Protein AF-A0A975L7I3-F1 (afdb_monomer_lite)

Foldseek 3Di:
DCVVVVVVCVVQVLDDPVCVVLVVQLVVLVVQLVVLVVVCVVQPQWHQDPVRDTDGDVSVVSNVVSVVSNVVSVLSRCVDVVSVVPDDRPDDDDDDDDDDDPPPPPPQDAWDAQQDDDPPDGGRDTFWDFAVRQLVLLQCCQQPFFAFQDDPGGLHGRHDDPCCSVVPRSLQRRGWHADRVVRHIEGQAQEEEAEFFPPLCPLVSLLSVQVCLQPPRPDAQAEEEQDEQALVVSVSSLVRNLSRQCSGPVNVVAWDQDVVQSKIARPVRRYMYGYDGPVCLVVDPAQHLEYEYEALLSHQDCPVVCSNVVSVPPPPDRYRHYYYYHFAHADCPGPVVVVVVVLVVCVVPVVVPSNYHYHDQAQPQPDDLLPVVLQCSRRVCDPPSNDPVVLNVLVVVLQADQVSVQVCNGRRRSYHHHPDGDPDHPVVVVVVPDPDPDDDDPPDDDDDDDDPDPDDDDDDDDDDDDDDDDDDDDDDDDDDD

Sequence (481 aa):
MWNQLAPDMEKTGVLTPWDVDALAVFCDAVINHRRASEEVNKHGLLVQGAKGNLVRNPAVQVARDYADLMVRFGSRFGLSPSDRAGLKVERGATTMTDSSADADMVEFSDPQVCGWSHRGHSCEETGDHFCEPRADHAEDFFARVLVHTKGRYARKPFILTSWQRDEIVRPLFGEATWNPEIGEYVRRYRIAWIELGRKNGKSEILAGIMLYLLVADGEESAELYGAARDRDQAALVFDVAAQMVRLSPKLSKRVQVKDANKRLVYKRTNSYYQVIAADAQGALGSNPHGVAADEILAWRNRSMWDALRTGMGSEARTQPLMVAATTAGDNPNSFAANMHNEMERIQDDPSRAPHIFTFLRNTPQDADPWDEKHWKHANPALGDFLSLKSMREEALEARNDPTAEKAFRQFRLNQWVRAATRWMPMPLYVASAGSCGPHPTKGAPRCSGAQPTAAWTCPRSSTSLPGASCSNRRNPAHPSM

InterPro domains:
  IPR005021 Terminase large subunit-like [PTHR41287] (119-426)
  IPR006448 Putative phage terminase, small subunit, P27 family [PF05119] (1-91)
  IPR006448 Putative phage terminase, small subunit, P27 family [TIGR01558] (1-89)
  IPR027417 P-loop containing nucleoside triphosphate hydrolase [G3DSA:3.40.50.300] (128-348)
  IPR046461 Terminase large subunit-like, ATPase domain [PF03354] (185-341)
  IPR046462 Terminase large subunit-like, endonuclease domain [PF20441] (356-424)

Structure (mmCIF, N/CA/C/O backbone):
data_AF-A0A975L7I3-F1
#
_entry.id   AF-A0A975L7I3-F1
#
loop_
_atom_site.group_PDB
_atom_site.id
_atom_site.type_symbol
_atom_site.label_atom_id
_atom_site.label_alt_id
_atom_site.label_comp_id
_atom_site.label_asym_id
_atom_site.label_entity_id
_atom_site.label_seq_id
_atom_site.pdbx_PDB_ins_code
_atom_site.Cartn_x
_atom_site.Cartn_y
_atom_site.Cartn_z
_atom_site.occupancy
_atom_site.B_iso_or_equiv
_atom_site.auth_seq_id
_atom_site.auth_comp_id
_atom_site.auth_asym_id
_atom_site.auth_atom_id
_atom_site.pdbx_PDB_model_num
ATOM 1 N N . MET A 1 1 ? 35.868 25.029 24.176 1.00 69.81 1 MET A N 1
ATOM 2 C CA . MET A 1 1 ? 34.850 24.002 23.877 1.00 69.81 1 MET A CA 1
ATOM 3 C C . MET A 1 1 ? 35.351 22.609 24.230 1.00 69.81 1 MET A C 1
ATOM 5 O O . MET A 1 1 ? 34.765 22.034 25.128 1.00 69.81 1 MET A O 1
ATOM 9 N N . TRP A 1 2 ? 36.458 22.119 23.652 1.00 78.00 2 TRP A N 1
ATOM 10 C CA . TRP A 1 2 ? 37.074 20.838 24.052 1.00 78.00 2 TRP A CA 1
ATOM 11 C C . TRP A 1 2 ? 37.272 20.714 25.572 1.00 78.00 2 TRP A C 1
ATOM 13 O O . TRP A 1 2 ? 36.627 19.897 26.213 1.00 78.00 2 TRP A O 1
ATOM 23 N N . ASN A 1 3 ? 38.030 21.638 26.171 1.00 76.88 3 ASN A N 1
ATOM 24 C CA . ASN A 1 3 ? 38.310 21.655 27.617 1.00 76.88 3 ASN A CA 1
ATOM 25 C C . ASN A 1 3 ? 37.073 21.860 28.515 1.00 76.88 3 ASN A C 1
ATOM 27 O O . ASN A 1 3 ? 37.197 21.789 29.729 1.00 76.88 3 ASN A O 1
ATOM 31 N N . GLN A 1 4 ? 35.911 22.182 27.937 1.00 74.81 4 GLN A N 1
ATOM 32 C CA . GLN A 1 4 ? 34.664 22.403 28.675 1.00 74.81 4 GLN A CA 1
ATOM 33 C C . GLN A 1 4 ? 33.702 21.219 28.542 1.00 74.81 4 GLN A C 1
ATOM 35 O O . GLN A 1 4 ? 33.029 20.898 29.506 1.00 74.81 4 GLN A O 1
ATOM 40 N N . LEU A 1 5 ? 33.626 20.585 27.367 1.00 73.94 5 LEU A N 1
ATOM 41 C CA . LEU A 1 5 ? 32.684 19.494 27.099 1.00 73.94 5 LEU A CA 1
ATOM 42 C C . LEU A 1 5 ? 33.305 18.112 27.321 1.00 73.94 5 LEU A C 1
ATOM 44 O O . LEU A 1 5 ? 32.621 17.222 27.813 1.00 73.94 5 LEU A O 1
ATOM 48 N N . ALA A 1 6 ? 34.587 17.932 26.988 1.00 77.06 6 ALA A N 1
ATOM 49 C CA . ALA A 1 6 ? 35.244 16.629 27.074 1.00 77.06 6 ALA A CA 1
ATOM 50 C C . ALA A 1 6 ? 35.254 16.047 28.504 1.00 77.06 6 ALA A C 1
ATOM 52 O O . ALA A 1 6 ? 34.864 14.890 28.642 1.00 77.06 6 ALA A O 1
ATOM 53 N N . PRO A 1 7 ? 35.567 16.811 29.578 1.00 78.94 7 PRO A N 1
ATOM 54 C CA . PRO A 1 7 ? 35.589 16.254 30.935 1.00 78.94 7 PRO A CA 1
ATOM 55 C C . PRO A 1 7 ? 34.223 15.729 31.405 1.00 78.94 7 PRO A C 1
ATOM 57 O O . PRO A 1 7 ? 34.137 14.677 32.038 1.00 78.94 7 PRO A O 1
ATOM 60 N N . ASP A 1 8 ? 33.141 16.436 31.067 1.00 75.81 8 ASP A N 1
ATOM 61 C CA . ASP A 1 8 ? 31.779 16.034 31.433 1.00 75.81 8 ASP A CA 1
ATOM 62 C C . ASP A 1 8 ? 31.296 14.840 30.595 1.00 75.81 8 ASP A C 1
ATOM 64 O O . ASP A 1 8 ? 30.605 13.955 31.110 1.00 75.81 8 ASP A O 1
ATOM 68 N N . MET A 1 9 ? 31.681 14.774 29.316 1.00 78.31 9 MET A N 1
ATOM 69 C CA . MET A 1 9 ? 31.339 13.662 28.423 1.00 78.31 9 MET A CA 1
ATOM 70 C C . MET A 1 9 ? 32.111 12.376 28.752 1.00 78.31 9 MET A C 1
ATOM 72 O O . MET A 1 9 ? 31.534 11.294 28.667 1.00 78.31 9 MET A O 1
ATOM 76 N N . GLU A 1 10 ? 33.370 12.472 29.188 1.00 79.06 10 GLU A N 1
ATOM 77 C CA . GLU A 1 10 ? 34.138 11.327 29.704 1.00 79.06 10 GLU A CA 1
ATOM 78 C C . GLU A 1 10 ? 33.527 10.806 31.009 1.00 79.06 10 GLU A C 1
ATOM 80 O O . GLU A 1 10 ? 33.291 9.608 31.160 1.00 79.06 10 GLU A O 1
ATOM 85 N N . LYS A 1 11 ? 33.180 11.710 31.937 1.00 75.69 11 LYS A N 1
ATOM 86 C CA . LYS A 1 11 ? 32.566 11.347 33.225 1.00 75.69 11 LYS A CA 1
ATOM 87 C C . LYS A 1 11 ? 31.192 10.685 33.072 1.00 75.69 11 LYS A C 1
ATOM 89 O O . LYS A 1 11 ? 30.788 9.902 33.928 1.00 75.69 11 LYS A O 1
ATOM 94 N N . THR A 1 12 ? 30.465 11.017 32.009 1.00 70.81 12 THR A N 1
ATOM 95 C CA . THR A 1 12 ? 29.146 10.446 31.691 1.00 70.81 12 THR A CA 1
ATOM 96 C C . THR A 1 12 ? 29.218 9.249 30.743 1.00 70.81 12 THR A C 1
ATOM 98 O O . THR A 1 12 ? 28.173 8.716 30.384 1.00 70.81 12 THR A O 1
ATOM 101 N N . GLY A 1 13 ? 30.415 8.809 30.338 1.00 71.88 13 GLY A N 1
ATOM 102 C CA . GLY A 1 13 ? 30.594 7.671 29.429 1.00 71.88 13 GLY A CA 1
ATOM 103 C C . GLY A 1 13 ? 30.115 7.921 27.993 1.00 71.88 13 GLY A C 1
ATOM 104 O O . GLY A 1 13 ? 30.000 6.977 27.220 1.00 71.88 13 GLY A O 1
ATOM 105 N N . VAL A 1 14 ? 29.828 9.176 27.632 1.00 78.56 14 VAL A N 1
ATOM 106 C CA . VAL A 1 14 ? 29.379 9.584 26.288 1.00 78.56 14 VAL A CA 1
ATOM 107 C C . VAL A 1 14 ? 30.562 9.749 25.329 1.00 78.56 14 VAL A C 1
ATOM 109 O O . VAL A 1 14 ? 30.398 9.572 24.125 1.00 78.56 14 VAL A O 1
ATOM 112 N N . LEU A 1 15 ? 31.750 10.086 25.843 1.00 80.69 15 LEU A N 1
ATOM 113 C CA . LEU A 1 15 ? 32.983 10.180 25.059 1.00 80.69 15 LEU A CA 1
ATOM 114 C C . LEU A 1 15 ? 33.898 8.994 25.377 1.00 80.69 15 LEU A C 1
ATOM 116 O O . LEU A 1 15 ? 34.379 8.873 26.504 1.00 80.69 15 LEU A O 1
ATOM 120 N N . THR A 1 16 ? 34.162 8.142 24.383 1.00 81.44 16 THR A N 1
ATOM 121 C CA . THR A 1 16 ? 35.130 7.039 24.492 1.00 81.44 16 THR A CA 1
ATOM 122 C C . THR A 1 16 ? 36.437 7.372 23.755 1.00 81.44 16 THR A C 1
ATOM 124 O O . THR A 1 16 ? 36.458 8.280 22.918 1.00 81.44 16 THR A O 1
ATOM 127 N N . PRO A 1 17 ? 37.539 6.625 23.982 1.00 76.12 17 PRO A N 1
ATOM 128 C CA . PRO A 1 17 ? 38.784 6.806 23.227 1.00 76.12 17 PRO A CA 1
ATOM 129 C C . PRO A 1 17 ? 38.627 6.698 21.700 1.00 76.12 17 PRO A C 1
ATOM 131 O O . PRO A 1 17 ? 39.455 7.227 20.964 1.00 76.12 17 PRO A O 1
ATOM 134 N N . TRP A 1 18 ? 37.563 6.047 21.216 1.00 78.81 18 TRP A N 1
ATOM 135 C CA . TRP A 1 18 ? 37.259 5.895 19.789 1.00 78.81 18 TRP A CA 1
ATOM 136 C C . TRP A 1 18 ? 36.560 7.120 19.178 1.00 78.81 18 TRP A C 1
ATOM 138 O O . TRP A 1 18 ? 36.535 7.268 17.957 1.00 78.81 18 TRP A O 1
ATOM 148 N N . ASP A 1 19 ? 36.019 8.014 20.009 1.00 80.81 19 ASP A N 1
ATOM 149 C CA . ASP A 1 19 ? 35.207 9.161 19.582 1.00 80.81 19 ASP A CA 1
ATOM 150 C C . ASP A 1 19 ? 35.985 10.490 19.562 1.00 80.81 19 ASP A C 1
ATOM 152 O O . ASP A 1 19 ? 35.450 11.531 19.167 1.00 80.81 19 ASP A O 1
ATOM 156 N N . VAL A 1 20 ? 37.262 10.459 19.953 1.00 81.88 20 VAL A N 1
ATOM 157 C CA . VAL A 1 20 ? 38.158 11.625 20.061 1.00 81.88 20 VAL A CA 1
ATOM 158 C C . VAL A 1 20 ? 38.244 12.392 18.736 1.00 81.88 20 VAL A C 1
ATOM 160 O O . VAL A 1 20 ? 38.070 13.613 18.719 1.00 81.88 20 VAL A O 1
ATOM 163 N N . ASP A 1 21 ? 38.417 11.689 17.613 1.00 82.62 21 ASP A N 1
ATOM 164 C CA . ASP A 1 21 ? 38.4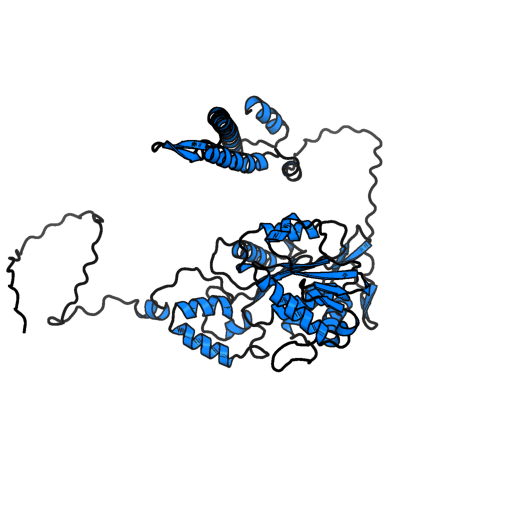89 12.307 16.281 1.00 82.62 21 ASP A CA 1
ATOM 165 C C . ASP A 1 21 ? 37.157 12.953 15.875 1.00 82.62 21 ASP A C 1
ATOM 167 O O . ASP A 1 21 ? 37.124 14.036 15.285 1.00 82.62 21 ASP A O 1
ATOM 171 N N . ALA A 1 22 ? 36.033 12.328 16.236 1.00 83.88 22 ALA A N 1
ATOM 172 C CA . ALA A 1 22 ? 34.706 12.861 15.948 1.00 83.88 22 ALA A CA 1
ATOM 173 C C . ALA A 1 22 ? 34.422 14.143 16.751 1.00 83.88 22 ALA A C 1
ATOM 175 O O . ALA A 1 22 ? 33.850 15.096 16.211 1.00 83.88 22 ALA A O 1
ATOM 176 N N . LEU A 1 23 ? 34.867 14.206 18.011 1.00 84.56 23 LEU A N 1
ATOM 177 C CA . LEU A 1 23 ? 34.762 15.415 18.828 1.00 84.56 23 LEU A CA 1
ATOM 178 C C . LEU A 1 23 ? 35.696 16.521 18.311 1.00 84.56 23 LEU A C 1
ATOM 180 O O . LEU A 1 23 ? 35.347 17.704 18.379 1.00 84.56 23 LEU A O 1
ATOM 184 N N . ALA A 1 24 ? 36.857 16.159 17.758 1.00 85.81 24 ALA A N 1
ATOM 185 C CA . ALA A 1 24 ? 37.810 17.120 17.206 1.00 85.81 24 ALA A CA 1
ATOM 186 C C . ALA A 1 24 ? 37.237 17.787 15.950 1.00 85.81 24 ALA A C 1
ATOM 188 O O . ALA A 1 24 ? 37.247 19.016 15.845 1.00 85.81 24 ALA A O 1
ATOM 189 N N . VAL A 1 25 ? 36.632 16.993 15.059 1.00 86.56 25 VAL A N 1
ATOM 190 C CA . VAL A 1 25 ? 35.913 17.485 13.872 1.00 86.56 25 VAL A CA 1
ATOM 191 C C . VAL A 1 25 ? 34.733 18.376 14.265 1.00 86.56 25 VAL A C 1
ATOM 193 O O . VAL A 1 25 ? 34.533 19.431 13.663 1.00 86.56 25 VAL A O 1
ATOM 196 N N . PHE A 1 26 ? 33.976 18.008 15.302 1.00 87.25 26 PHE A N 1
ATOM 197 C CA . PHE A 1 26 ? 32.907 18.863 15.824 1.00 87.25 26 PHE A CA 1
ATOM 198 C C . PHE A 1 26 ? 33.448 20.205 16.344 1.00 87.25 26 PHE A C 1
ATOM 200 O O . PHE A 1 26 ? 32.891 21.263 16.043 1.00 87.25 26 PHE A O 1
ATOM 207 N N . CYS A 1 27 ? 34.555 20.184 17.091 1.00 86.88 27 CYS A N 1
ATOM 208 C CA . CYS A 1 27 ? 35.184 21.400 17.599 1.00 86.88 27 CYS A CA 1
ATOM 209 C C . CYS A 1 27 ? 35.678 22.325 16.489 1.00 86.88 27 CYS A C 1
ATOM 211 O O . CYS A 1 27 ? 35.457 23.537 16.569 1.00 86.88 27 CYS A O 1
ATOM 213 N N . ASP A 1 28 ? 36.294 21.764 15.453 1.00 89.00 28 ASP A N 1
ATOM 214 C CA . ASP A 1 28 ? 36.746 22.527 14.294 1.00 89.00 28 ASP A CA 1
ATOM 215 C C . ASP A 1 28 ? 35.560 23.126 13.516 1.00 89.00 28 ASP A C 1
ATOM 217 O O . ASP A 1 28 ? 35.554 24.318 13.196 1.00 89.00 28 ASP A O 1
ATOM 221 N N . ALA A 1 29 ? 34.486 22.352 13.324 1.00 89.44 29 ALA A N 1
ATOM 222 C CA . ALA A 1 29 ? 33.266 22.834 12.679 1.00 89.44 29 ALA A CA 1
ATOM 223 C C . ALA A 1 29 ? 32.641 24.031 13.421 1.00 89.44 29 ALA A C 1
ATOM 225 O O . ALA A 1 29 ? 32.260 25.013 12.783 1.00 89.44 29 ALA A O 1
ATOM 226 N N . VAL A 1 30 ? 32.602 24.011 14.760 1.00 87.62 30 VAL A N 1
ATOM 227 C CA . VAL A 1 30 ? 32.093 25.144 15.559 1.00 87.62 30 VAL A CA 1
ATOM 228 C C . VAL A 1 30 ? 32.955 26.396 15.394 1.00 87.62 30 VAL A C 1
ATOM 230 O O . VAL A 1 30 ? 32.419 27.502 15.272 1.00 87.62 30 VAL A O 1
ATOM 233 N N . ILE A 1 31 ? 34.282 26.253 15.385 1.00 90.50 31 ILE A N 1
ATOM 234 C CA . ILE A 1 31 ? 35.199 27.390 15.214 1.00 90.50 31 ILE A CA 1
ATOM 235 C C . ILE A 1 31 ? 35.029 28.000 13.821 1.00 90.50 31 ILE A C 1
ATOM 237 O O . ILE A 1 31 ? 34.891 29.220 13.693 1.00 90.50 31 ILE A O 1
ATOM 241 N N . ASN A 1 32 ? 34.995 27.163 12.786 1.00 89.25 32 ASN A N 1
ATOM 242 C CA . ASN A 1 32 ? 34.885 27.628 11.408 1.00 89.25 32 ASN A CA 1
ATOM 243 C C . ASN A 1 32 ? 33.498 28.210 11.099 1.00 89.25 32 ASN A C 1
ATOM 245 O O . ASN A 1 32 ? 33.411 29.220 10.400 1.00 89.25 32 ASN A O 1
ATOM 249 N N . HIS A 1 33 ? 32.430 27.678 11.702 1.00 91.88 33 HIS A N 1
ATOM 250 C CA . HIS A 1 33 ? 31.098 28.280 11.634 1.00 91.88 33 HIS A CA 1
ATOM 251 C C . HIS A 1 33 ? 31.062 29.682 12.263 1.00 91.88 33 HIS A C 1
ATOM 253 O O . HIS A 1 33 ? 30.497 30.605 11.672 1.00 91.88 33 HIS A O 1
ATOM 259 N N . ARG A 1 34 ? 31.693 29.876 13.431 1.00 89.62 34 ARG A N 1
ATOM 260 C CA . ARG A 1 34 ? 31.773 31.197 14.084 1.00 89.62 34 ARG A CA 1
ATOM 261 C C . ARG A 1 34 ? 32.556 32.199 13.243 1.00 89.62 34 ARG A C 1
ATOM 263 O O . ARG A 1 34 ? 32.052 33.289 12.999 1.00 89.62 34 ARG A O 1
ATOM 270 N N . ARG A 1 35 ? 33.728 31.807 12.732 1.00 89.94 35 ARG A N 1
ATOM 271 C CA . ARG A 1 35 ? 34.546 32.652 11.842 1.00 89.94 35 ARG A CA 1
ATOM 272 C C . ARG A 1 35 ? 33.784 33.058 10.580 1.00 89.94 35 ARG A C 1
ATOM 274 O O . ARG A 1 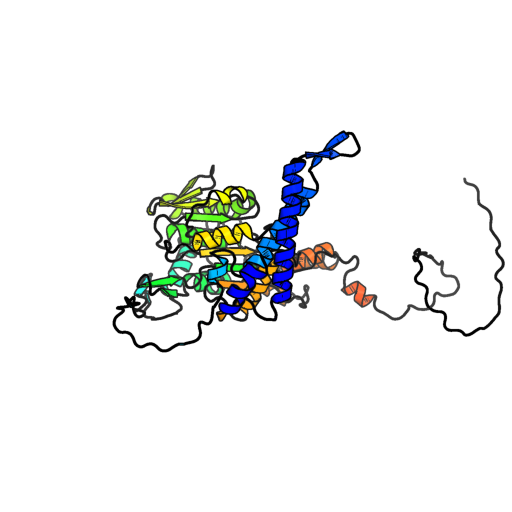35 ? 33.779 34.229 10.220 1.00 89.94 35 ARG A O 1
ATOM 281 N N . ALA A 1 36 ? 33.101 32.109 9.940 1.00 87.94 36 ALA A N 1
ATOM 282 C CA . ALA A 1 36 ? 32.291 32.394 8.761 1.00 87.94 36 ALA A CA 1
ATOM 283 C C . ALA A 1 36 ? 31.101 33.313 9.091 1.00 87.94 36 ALA A C 1
ATOM 285 O O . ALA A 1 36 ? 30.800 34.225 8.328 1.00 87.94 36 ALA A O 1
ATOM 286 N N . SER A 1 37 ? 30.460 33.125 10.247 1.00 88.25 37 SER A N 1
ATOM 287 C CA . SER A 1 37 ? 29.351 33.977 10.699 1.00 88.25 37 SER A CA 1
ATOM 288 C C . SER A 1 37 ? 29.801 35.403 11.027 1.00 88.25 37 SER A C 1
ATOM 290 O O . SER A 1 37 ? 29.105 36.358 10.692 1.00 88.25 37 SER A O 1
ATOM 292 N N . GLU A 1 38 ? 30.980 35.575 11.628 1.00 89.44 38 GLU A N 1
ATOM 293 C CA . GLU A 1 38 ? 31.587 36.894 11.848 1.00 89.44 38 GLU A CA 1
ATOM 294 C C . GLU A 1 38 ? 31.877 37.615 10.528 1.00 89.44 38 GLU A C 1
ATOM 296 O O . GLU A 1 38 ? 31.618 38.812 10.415 1.00 89.44 38 GLU A O 1
ATOM 301 N N . GLU A 1 39 ? 32.355 36.891 9.517 1.00 86.25 39 GLU A N 1
ATOM 302 C CA . GLU A 1 39 ? 32.618 37.441 8.185 1.00 86.25 39 GLU A CA 1
ATOM 303 C C . GLU A 1 39 ? 31.325 37.881 7.478 1.00 86.25 39 GLU A C 1
ATOM 305 O O . GLU A 1 39 ? 31.268 38.947 6.860 1.00 86.25 39 GLU A O 1
ATOM 310 N N . VAL A 1 40 ? 30.249 37.101 7.629 1.00 88.50 40 VAL A N 1
ATOM 311 C CA . VAL A 1 40 ? 28.909 37.475 7.147 1.00 88.50 40 VAL A CA 1
ATOM 312 C C . VAL A 1 40 ? 28.378 38.703 7.887 1.00 88.50 40 VAL A C 1
ATOM 314 O O . VAL A 1 40 ? 27.799 39.583 7.254 1.00 88.50 40 VAL A O 1
ATOM 317 N N . ASN A 1 41 ? 28.605 38.812 9.196 1.00 85.81 41 ASN A N 1
ATOM 318 C CA . ASN A 1 41 ? 28.172 39.970 9.982 1.00 85.81 41 ASN A CA 1
ATOM 319 C C . ASN A 1 41 ? 28.951 41.248 9.630 1.00 85.81 41 ASN A C 1
ATOM 321 O O . ASN A 1 41 ? 28.370 42.331 9.637 1.00 85.81 41 ASN A O 1
ATOM 325 N N . LYS A 1 42 ? 30.244 41.137 9.297 1.00 85.44 42 LYS A N 1
ATOM 326 C CA . LYS A 1 42 ? 31.088 42.280 8.904 1.00 85.44 42 LYS A CA 1
ATOM 327 C C . LYS A 1 42 ? 30.784 42.794 7.499 1.00 85.44 42 LYS A C 1
ATOM 329 O O . LYS A 1 42 ? 30.779 44.002 7.283 1.00 85.44 42 LYS A O 1
ATOM 334 N N . HIS A 1 43 ? 30.549 41.890 6.549 1.00 85.06 43 HIS A N 1
ATOM 335 C CA . HIS A 1 43 ? 30.443 42.237 5.126 1.00 85.06 43 HIS A CA 1
ATOM 336 C C . HIS A 1 43 ? 29.022 42.135 4.561 1.00 85.06 43 HIS A C 1
ATOM 338 O O . HIS A 1 43 ? 28.792 42.486 3.405 1.00 85.06 43 HIS A O 1
ATOM 344 N N . GLY A 1 44 ? 28.061 41.686 5.369 1.00 82.06 44 GLY A N 1
ATOM 345 C CA . GLY A 1 44 ? 26.680 41.475 4.959 1.00 82.06 44 GLY A CA 1
ATOM 346 C C . GLY A 1 44 ? 26.486 40.224 4.095 1.00 82.06 44 GLY A C 1
ATOM 347 O O . GLY A 1 44 ? 27.419 39.500 3.730 1.00 82.06 44 GLY A O 1
ATOM 348 N N . LEU A 1 45 ? 25.222 39.959 3.755 1.00 83.12 45 LEU A N 1
ATOM 349 C CA . LEU A 1 45 ? 24.810 38.800 2.948 1.00 83.12 45 LEU A CA 1
ATOM 350 C C . LEU A 1 45 ? 25.221 38.916 1.470 1.00 83.12 45 LEU A C 1
ATOM 352 O O . LEU A 1 45 ? 25.334 37.901 0.773 1.00 83.12 45 LEU A O 1
ATOM 356 N N . LEU A 1 46 ? 25.438 40.143 0.994 1.00 85.44 46 LEU A N 1
ATOM 357 C CA . LEU A 1 46 ? 25.817 40.473 -0.375 1.00 85.44 46 LEU A CA 1
ATOM 358 C C . LEU A 1 46 ? 27.115 41.277 -0.352 1.00 85.44 46 LEU A C 1
ATOM 360 O O . LEU A 1 46 ? 27.198 42.293 0.331 1.00 85.44 46 LEU A O 1
ATOM 364 N N . VAL A 1 47 ? 28.100 40.836 -1.127 1.00 84.56 47 VAL A N 1
ATOM 365 C CA . VAL A 1 47 ? 29.400 41.495 -1.291 1.00 84.56 47 VAL A CA 1
ATOM 366 C C . VAL A 1 47 ? 29.589 41.909 -2.742 1.00 84.56 47 VAL A C 1
ATOM 368 O O . VAL A 1 47 ? 29.020 41.311 -3.660 1.00 84.56 47 VAL A O 1
ATOM 371 N N . GLN A 1 48 ? 30.384 42.948 -2.973 1.00 79.75 48 GLN A N 1
ATOM 372 C CA . GLN A 1 48 ? 30.659 43.410 -4.325 1.00 79.75 48 GLN A CA 1
ATOM 373 C C . GLN A 1 48 ? 31.634 42.447 -5.015 1.00 79.75 48 GLN A C 1
ATOM 375 O O . GLN A 1 48 ? 32.772 42.270 -4.585 1.00 79.75 48 GLN A O 1
ATOM 380 N N . GLY A 1 49 ? 31.174 41.788 -6.076 1.00 77.19 49 GLY A N 1
ATOM 381 C CA . GLY A 1 49 ? 32.003 40.913 -6.896 1.00 77.19 49 GLY A CA 1
ATOM 382 C C . GLY A 1 49 ? 32.991 41.707 -7.754 1.00 77.19 49 GLY A C 1
ATOM 383 O O . GLY A 1 49 ? 32.810 42.898 -7.997 1.00 77.19 49 GLY A O 1
ATOM 384 N N . ALA A 1 50 ? 33.999 41.028 -8.306 1.00 72.69 50 ALA A N 1
ATOM 385 C CA . ALA A 1 50 ? 35.096 41.636 -9.075 1.00 72.69 50 ALA A CA 1
ATOM 386 C C . ALA A 1 50 ? 34.674 42.487 -10.299 1.00 72.69 50 ALA A C 1
ATOM 388 O O . ALA A 1 50 ? 35.489 43.219 -10.849 1.00 72.69 50 ALA A O 1
ATOM 389 N N . LYS A 1 51 ? 33.410 42.395 -10.740 1.00 75.88 51 LYS A N 1
ATOM 390 C CA . LYS A 1 51 ? 32.827 43.170 -11.852 1.00 75.88 51 LYS A CA 1
ATOM 391 C C . LYS A 1 51 ? 31.869 44.286 -11.393 1.00 75.88 51 LYS A C 1
ATOM 393 O O . LYS A 1 51 ? 31.121 44.805 -12.210 1.00 75.88 51 LYS A O 1
ATOM 398 N N . GLY A 1 52 ? 31.835 44.611 -10.097 1.00 72.62 52 GLY A N 1
ATOM 399 C CA . GLY A 1 52 ? 30.981 45.660 -9.521 1.00 72.62 52 GLY A CA 1
ATOM 400 C C . GLY A 1 52 ? 29.553 45.229 -9.158 1.00 72.62 52 GLY A C 1
ATOM 401 O O . GLY A 1 52 ? 28.856 45.983 -8.484 1.00 72.62 52 GLY A O 1
ATOM 402 N N . ASN A 1 53 ? 29.131 44.018 -9.538 1.00 79.25 53 ASN A N 1
ATOM 403 C CA . ASN A 1 53 ? 27.809 43.463 -9.222 1.00 79.25 53 ASN A CA 1
ATOM 404 C C . ASN A 1 53 ? 27.752 42.897 -7.796 1.00 79.25 53 ASN A C 1
ATOM 406 O O . ASN A 1 53 ? 28.727 42.319 -7.320 1.00 79.25 53 ASN A O 1
ATOM 410 N N . LEU A 1 54 ? 26.591 42.991 -7.144 1.00 79.56 54 LEU A N 1
ATOM 411 C CA . LEU A 1 54 ? 26.351 42.358 -5.845 1.00 79.56 54 LEU A CA 1
ATOM 412 C C . LEU A 1 54 ? 26.203 40.842 -6.014 1.00 79.56 54 LEU A C 1
ATOM 414 O O . LEU A 1 54 ? 25.318 40.368 -6.727 1.00 79.56 54 LEU A O 1
ATOM 418 N N . VAL A 1 55 ? 27.073 40.082 -5.355 1.00 82.75 55 VAL A N 1
ATOM 419 C CA . VAL A 1 55 ? 27.083 38.615 -5.355 1.00 82.75 55 VAL A CA 1
ATOM 420 C C . VAL A 1 55 ? 26.938 38.129 -3.916 1.00 82.75 55 VAL A C 1
ATOM 422 O O . VAL A 1 55 ? 27.368 38.790 -2.972 1.00 82.75 55 VAL A O 1
ATOM 425 N N . ARG A 1 56 ? 26.305 36.969 -3.725 1.00 83.25 56 ARG A N 1
ATOM 426 C CA . ARG A 1 56 ? 26.163 36.350 -2.404 1.00 83.25 56 ARG A CA 1
ATOM 427 C C . ARG A 1 56 ? 27.538 36.133 -1.770 1.00 83.25 56 ARG A C 1
ATOM 429 O O . ARG A 1 56 ? 28.421 35.564 -2.407 1.00 83.25 56 ARG A O 1
ATOM 436 N N . ASN A 1 57 ? 27.686 36.547 -0.514 1.00 86.88 57 ASN A N 1
ATOM 437 C CA . ASN A 1 57 ? 28.918 36.363 0.242 1.00 86.88 57 ASN A CA 1
ATOM 438 C C . ASN A 1 57 ? 29.261 34.858 0.354 1.00 86.88 57 ASN A C 1
ATOM 440 O O . ASN A 1 57 ? 28.451 34.102 0.904 1.00 86.88 57 ASN A O 1
ATOM 444 N N . PRO A 1 58 ? 30.432 34.400 -0.140 1.00 86.62 58 PRO A N 1
ATOM 445 C CA . PRO A 1 58 ? 30.853 33.000 -0.038 1.00 86.62 58 PRO A CA 1
ATOM 446 C C . PRO A 1 58 ? 30.881 32.474 1.402 1.00 86.62 58 PRO A C 1
ATOM 448 O O . PRO A 1 58 ? 30.588 31.300 1.632 1.00 86.62 58 PRO A O 1
ATOM 451 N N . ALA A 1 59 ? 31.134 33.347 2.385 1.00 84.94 59 ALA A N 1
ATOM 452 C CA . ALA A 1 59 ? 31.107 32.995 3.802 1.00 84.94 59 ALA A CA 1
ATOM 453 C C . ALA A 1 59 ? 29.729 32.486 4.264 1.00 84.94 59 ALA A C 1
ATOM 455 O O . ALA A 1 59 ? 29.658 31.689 5.193 1.00 84.94 59 ALA A O 1
ATOM 456 N N . VAL A 1 60 ? 28.635 32.853 3.582 1.00 85.38 60 VAL A N 1
ATOM 457 C CA . VAL A 1 60 ? 27.288 32.329 3.874 1.00 85.38 60 VAL A CA 1
ATOM 458 C C . VAL A 1 60 ? 27.190 30.840 3.544 1.00 85.38 60 VAL A C 1
ATOM 460 O O . VAL A 1 60 ? 26.530 30.091 4.262 1.00 85.38 60 VAL A O 1
ATOM 463 N N . GLN A 1 61 ? 27.822 30.402 2.452 1.00 84.94 61 GLN A N 1
ATOM 464 C CA . GLN A 1 61 ? 27.838 28.989 2.083 1.00 84.94 61 GLN A CA 1
ATOM 465 C C . GLN A 1 61 ? 28.717 28.198 3.052 1.00 84.94 61 GLN A C 1
ATOM 467 O O . GLN A 1 61 ? 28.271 27.195 3.595 1.00 84.94 61 GLN A O 1
ATOM 472 N N . VAL A 1 62 ? 29.898 28.728 3.369 1.00 85.44 62 VAL A N 1
ATOM 473 C CA . VAL A 1 62 ? 30.814 28.129 4.346 1.00 85.44 62 VAL A CA 1
ATOM 474 C C . VAL A 1 62 ? 30.162 28.011 5.733 1.00 85.44 62 VAL A C 1
ATOM 476 O O . VAL A 1 62 ? 30.244 26.962 6.366 1.00 85.44 62 VAL A O 1
ATOM 479 N N . ALA A 1 63 ? 29.450 29.044 6.196 1.00 87.38 63 ALA A N 1
ATOM 480 C CA . ALA A 1 63 ? 28.732 29.009 7.471 1.00 87.38 63 ALA A CA 1
ATOM 481 C C . ALA A 1 63 ? 27.640 27.928 7.495 1.00 87.38 63 ALA A C 1
ATOM 483 O O . ALA A 1 63 ? 27.486 27.246 8.509 1.00 87.38 63 ALA A O 1
ATOM 484 N N . ARG A 1 64 ? 26.910 27.750 6.385 1.00 87.06 64 ARG A N 1
ATOM 485 C CA . ARG A 1 64 ? 25.896 26.696 6.241 1.00 87.06 64 ARG A CA 1
ATOM 486 C C . ARG A 1 64 ? 26.523 25.303 6.264 1.00 87.06 64 ARG A C 1
ATOM 488 O O . ARG A 1 64 ? 26.050 24.451 7.008 1.00 87.06 64 ARG A O 1
ATOM 495 N N . ASP A 1 65 ? 27.583 25.088 5.494 1.00 86.25 65 ASP A N 1
ATOM 496 C CA . ASP A 1 65 ? 28.226 23.777 5.374 1.00 86.25 65 ASP A CA 1
ATOM 497 C C . ASP A 1 65 ? 28.798 23.313 6.729 1.00 86.25 65 ASP A C 1
ATOM 499 O O . ASP A 1 65 ? 28.635 22.153 7.116 1.00 86.25 65 ASP A O 1
ATOM 503 N N . TYR A 1 66 ? 29.383 24.231 7.511 1.00 89.69 66 TYR A N 1
ATOM 504 C CA . TYR A 1 66 ? 29.834 23.919 8.871 1.00 89.69 66 TYR A CA 1
ATOM 505 C C . TYR A 1 66 ? 28.688 23.762 9.878 1.00 89.69 66 TYR A C 1
ATOM 507 O O . TYR A 1 66 ? 28.811 22.942 10.787 1.00 89.69 66 TYR A O 1
ATOM 515 N N . ALA A 1 67 ? 27.561 24.462 9.712 1.00 85.44 67 ALA A N 1
ATOM 516 C CA . ALA A 1 67 ? 26.374 24.233 10.541 1.00 85.44 67 ALA A CA 1
ATOM 517 C C . ALA A 1 67 ? 25.807 22.815 10.337 1.00 85.44 67 ALA A C 1
ATOM 519 O O . ALA A 1 67 ? 25.470 22.137 11.309 1.00 85.44 67 ALA A O 1
ATOM 520 N N . ASP A 1 68 ? 25.786 22.323 9.096 1.00 85.50 68 ASP A N 1
ATOM 521 C CA . ASP A 1 68 ? 25.357 20.955 8.790 1.00 85.50 68 ASP A CA 1
ATOM 522 C C . ASP A 1 68 ? 26.315 19.912 9.402 1.00 85.50 68 ASP A C 1
ATOM 524 O O . ASP A 1 68 ? 25.868 18.891 9.934 1.00 85.50 68 ASP A O 1
ATOM 528 N N . LEU A 1 69 ? 27.630 20.167 9.385 1.00 85.50 69 LEU A N 1
ATOM 529 C CA . LEU A 1 69 ? 28.621 19.316 10.060 1.00 85.50 69 LEU A CA 1
ATOM 530 C C . LEU A 1 69 ? 28.447 19.319 11.585 1.00 85.50 69 LEU A C 1
ATOM 532 O O . LEU A 1 69 ? 28.531 18.257 12.206 1.00 85.50 69 LEU A O 1
ATOM 536 N N . MET A 1 70 ? 28.149 20.476 12.184 1.00 86.25 70 MET A N 1
ATOM 537 C CA . MET A 1 70 ? 27.866 20.588 13.617 1.00 86.25 70 MET A CA 1
ATOM 538 C C . MET A 1 70 ? 26.660 19.739 14.025 1.00 86.25 70 MET A C 1
ATOM 540 O O . MET A 1 70 ? 26.740 19.033 15.025 1.00 86.25 70 MET A O 1
ATOM 544 N N . VAL A 1 71 ? 25.570 19.747 13.253 1.00 82.31 71 VAL A N 1
ATOM 545 C CA . VAL A 1 71 ? 24.386 18.917 13.548 1.00 82.31 71 VAL A CA 1
ATOM 546 C C . VAL A 1 71 ? 24.714 17.427 13.414 1.00 82.31 71 VAL A C 1
ATOM 548 O O . VAL A 1 71 ? 24.385 16.635 14.297 1.00 82.31 71 VAL A O 1
ATOM 551 N N . ARG A 1 72 ? 25.423 17.037 12.347 1.00 81.25 72 ARG A N 1
ATOM 552 C CA . ARG A 1 72 ? 25.788 15.631 12.102 1.00 81.25 72 ARG A CA 1
ATOM 553 C C . ARG A 1 72 ? 26.652 15.048 13.214 1.00 81.25 72 ARG A C 1
ATOM 555 O O . ARG A 1 72 ? 26.334 13.974 13.712 1.00 81.25 72 ARG A O 1
ATOM 562 N N . PHE A 1 73 ? 27.721 15.736 13.611 1.00 82.56 73 PHE A N 1
ATOM 563 C CA . PHE A 1 73 ? 28.608 15.234 14.662 1.00 82.56 73 PHE A CA 1
ATOM 564 C C . PHE A 1 73 ? 28.067 15.506 16.068 1.00 82.56 73 PHE A C 1
ATOM 566 O O . PHE A 1 73 ? 28.240 14.667 16.943 1.00 82.56 73 PHE A O 1
ATOM 573 N N . GLY A 1 74 ? 27.348 16.610 16.284 1.00 78.06 74 GLY A N 1
ATOM 574 C CA . GLY A 1 74 ? 26.744 16.935 17.577 1.00 78.06 74 GLY A CA 1
ATOM 575 C C . GLY A 1 74 ? 25.664 15.943 18.015 1.00 78.06 74 GLY A C 1
ATOM 576 O O . GLY A 1 74 ? 25.548 15.669 19.210 1.00 78.06 74 GLY A O 1
ATOM 577 N N . SER A 1 75 ? 24.944 15.344 17.057 1.00 76.56 75 SER A N 1
ATOM 578 C CA . SER A 1 75 ? 23.959 14.292 17.346 1.00 76.56 75 SER A CA 1
ATOM 579 C C . SER A 1 75 ? 24.573 13.048 17.995 1.00 76.56 75 SER A C 1
ATOM 581 O O . SER A 1 75 ? 23.975 12.457 18.889 1.00 76.56 75 SER A O 1
ATOM 583 N N . ARG A 1 76 ? 25.817 12.700 17.636 1.00 76.19 76 ARG A N 1
ATOM 584 C CA . ARG A 1 76 ? 26.536 11.554 18.217 1.00 76.19 76 ARG A CA 1
ATOM 585 C C . ARG A 1 76 ? 26.837 11.723 19.705 1.00 76.19 76 ARG A C 1
ATOM 587 O O . ARG A 1 76 ? 26.956 10.732 20.409 1.00 76.19 76 ARG A O 1
ATOM 594 N N . PHE A 1 77 ? 26.936 12.966 20.175 1.00 77.88 77 PHE A N 1
ATOM 595 C CA . PHE A 1 77 ? 27.299 13.299 21.552 1.00 77.88 77 PHE A CA 1
ATOM 596 C C . PHE A 1 77 ? 26.106 13.751 22.405 1.00 77.88 77 PHE A C 1
ATOM 598 O O . PHE A 1 77 ? 26.300 14.280 23.499 1.00 77.88 77 PHE A O 1
ATOM 605 N N . GLY A 1 78 ? 24.866 13.602 21.920 1.00 71.44 78 GLY A N 1
ATOM 606 C CA . GLY A 1 78 ? 23.689 13.957 22.719 1.00 71.44 78 GLY A CA 1
ATOM 607 C C . GLY A 1 78 ? 23.537 15.461 22.951 1.00 71.44 78 GLY A C 1
ATOM 608 O O . GLY A 1 78 ? 23.060 15.891 24.005 1.00 71.44 78 GLY A O 1
ATOM 609 N N . LEU A 1 79 ? 23.999 16.298 22.018 1.00 73.69 79 LEU A N 1
ATOM 610 C CA . LEU A 1 79 ? 23.998 17.751 22.214 1.00 73.69 79 LEU A CA 1
ATOM 611 C C . LEU A 1 79 ? 22.624 18.406 21.996 1.00 73.69 79 LEU A C 1
ATOM 613 O O . LEU A 1 79 ? 22.466 19.574 22.352 1.00 73.69 79 LEU A O 1
ATOM 617 N N . SER A 1 80 ? 21.619 17.666 21.510 1.00 64.19 80 SER A N 1
ATOM 618 C CA . SER A 1 80 ? 20.208 18.074 21.548 1.00 64.19 80 SER A CA 1
ATOM 619 C C . SER A 1 80 ? 19.392 17.233 22.545 1.00 64.19 80 SER A C 1
ATOM 621 O O . SER A 1 80 ? 19.741 16.079 22.801 1.00 64.19 80 SER A O 1
ATOM 623 N N . PRO A 1 81 ? 18.285 17.766 23.104 1.00 50.44 81 PRO A N 1
ATOM 624 C CA . PRO A 1 81 ? 17.390 17.001 23.978 1.00 50.44 81 PRO A CA 1
ATOM 625 C C . PRO A 1 81 ? 16.890 15.689 23.352 1.00 50.44 81 PRO A C 1
ATOM 627 O O . PRO A 1 81 ? 16.746 14.696 24.056 1.00 50.44 81 PRO A O 1
ATOM 630 N N . SER A 1 82 ? 16.681 15.670 22.032 1.00 57.44 82 SER A N 1
ATOM 631 C CA . SER A 1 82 ? 16.241 14.493 21.276 1.00 57.44 82 SER A CA 1
ATOM 632 C C . SER A 1 82 ? 17.343 13.440 21.123 1.00 57.44 82 SER A C 1
ATOM 634 O O . SER A 1 82 ? 17.061 12.250 21.215 1.00 57.44 82 SER A O 1
ATOM 636 N N . ASP A 1 83 ? 18.601 13.859 20.963 1.00 62.19 83 ASP A N 1
ATOM 637 C CA . ASP A 1 83 ? 19.743 12.939 20.844 1.00 62.19 83 ASP A CA 1
ATOM 638 C C . ASP A 1 83 ? 20.073 12.256 22.185 1.00 62.19 83 ASP A C 1
ATOM 640 O O . ASP A 1 83 ? 20.557 11.125 22.219 1.00 62.19 83 ASP A O 1
ATOM 644 N N . ARG A 1 84 ? 19.759 12.911 23.314 1.00 65.38 84 ARG A N 1
ATOM 645 C CA . ARG A 1 84 ? 19.955 12.348 24.664 1.00 65.38 84 ARG A CA 1
ATOM 646 C C . ARG A 1 84 ? 19.028 11.176 24.975 1.00 65.38 84 ARG A C 1
ATOM 648 O O . ARG A 1 84 ? 19.367 10.374 25.836 1.00 65.38 84 ARG A O 1
ATOM 655 N N . ALA A 1 85 ? 17.902 11.051 24.272 1.00 57.00 85 ALA A N 1
ATOM 656 C CA . ALA A 1 85 ? 16.965 9.942 24.455 1.00 57.00 85 ALA A CA 1
ATOM 657 C C . ALA A 1 85 ? 17.524 8.592 23.956 1.00 57.00 85 ALA A C 1
ATOM 659 O O . ALA A 1 85 ? 17.029 7.543 24.359 1.00 57.00 85 ALA A O 1
ATOM 660 N N . GLY A 1 86 ? 18.559 8.606 23.102 1.00 53.00 86 GLY A N 1
ATOM 661 C CA . GLY A 1 86 ? 19.191 7.402 22.543 1.00 53.00 86 GLY A CA 1
ATOM 662 C C . GLY A 1 86 ? 20.495 6.961 23.221 1.00 53.00 86 GLY A C 1
ATOM 663 O O . GLY A 1 86 ? 21.002 5.885 22.907 1.00 53.00 86 GLY A O 1
ATOM 664 N N . LEU A 1 87 ? 21.056 7.759 24.137 1.00 59.47 87 LEU A N 1
ATOM 665 C CA . LEU A 1 87 ? 22.328 7.459 24.801 1.00 59.47 87 LEU A CA 1
ATOM 666 C C . LEU A 1 87 ? 22.086 6.662 26.093 1.00 59.47 87 LEU A C 1
ATOM 668 O O . LEU A 1 87 ? 21.667 7.216 27.109 1.00 59.47 87 LEU A O 1
ATOM 672 N N . LYS A 1 88 ? 22.377 5.354 26.075 1.00 50.44 88 LYS A N 1
ATOM 673 C CA . LYS A 1 88 ? 22.434 4.527 27.293 1.00 50.44 88 LYS A CA 1
ATOM 674 C C . LYS A 1 88 ? 23.687 4.890 28.093 1.00 50.44 88 LYS A C 1
ATOM 676 O O . LYS A 1 88 ? 24.761 4.356 27.848 1.00 50.44 88 LYS A O 1
ATOM 681 N N . VAL A 1 89 ? 23.547 5.812 29.041 1.00 51.72 89 VAL A N 1
ATOM 682 C CA . VAL A 1 89 ? 24.595 6.115 30.022 1.00 51.72 89 VAL A CA 1
ATOM 683 C C . VAL A 1 89 ? 24.580 5.026 31.095 1.00 51.72 89 VAL A C 1
ATOM 685 O O . VAL A 1 89 ? 23.673 4.987 31.927 1.00 51.72 89 VAL A O 1
ATOM 688 N N . GLU A 1 90 ? 25.572 4.135 31.092 1.00 44.16 90 GLU A N 1
ATOM 689 C CA . GLU A 1 90 ? 25.790 3.200 32.200 1.00 44.16 90 GLU A CA 1
ATOM 690 C C . GLU A 1 90 ? 26.263 3.983 33.433 1.00 44.16 90 GLU A C 1
ATOM 692 O O . GLU A 1 90 ? 27.428 4.357 33.560 1.00 44.16 90 GLU A O 1
ATOM 697 N N . ARG A 1 91 ? 25.347 4.273 34.364 1.00 37.44 91 ARG A N 1
ATOM 698 C CA . ARG A 1 91 ? 25.731 4.755 35.695 1.00 37.44 91 ARG A CA 1
ATOM 699 C C . ARG A 1 91 ? 26.148 3.560 36.542 1.00 37.44 91 ARG A C 1
ATOM 701 O O . ARG A 1 91 ? 25.319 2.721 36.883 1.00 37.44 91 ARG A O 1
ATOM 708 N N . GLY A 1 92 ? 27.438 3.512 36.874 1.00 32.22 92 GLY A N 1
ATOM 709 C CA . GLY A 1 92 ? 28.012 2.549 37.808 1.00 32.22 92 GLY A CA 1
ATOM 710 C C . GLY A 1 92 ? 27.222 2.491 39.115 1.00 32.22 92 GLY A C 1
ATOM 711 O O . GLY A 1 92 ? 26.876 3.519 39.700 1.00 32.22 92 GLY A O 1
ATOM 712 N N . ALA A 1 93 ? 26.916 1.266 39.530 1.00 31.95 93 ALA A N 1
ATOM 713 C CA . ALA A 1 93 ? 26.169 0.955 40.731 1.00 31.95 93 ALA A CA 1
ATOM 714 C C . ALA A 1 93 ? 26.929 1.399 41.988 1.00 31.95 93 ALA A C 1
ATOM 716 O O . ALA A 1 93 ? 28.035 0.927 42.253 1.00 31.95 93 ALA A O 1
ATOM 717 N N . THR A 1 94 ? 26.284 2.230 42.804 1.00 27.95 94 THR A N 1
ATOM 718 C CA . THR A 1 94 ? 26.634 2.381 44.216 1.00 27.95 94 THR A CA 1
ATOM 719 C C . THR A 1 94 ? 25.384 2.084 45.027 1.00 27.95 94 THR A C 1
ATOM 721 O O . THR A 1 94 ? 24.401 2.820 44.987 1.00 27.95 94 THR A O 1
ATOM 724 N N . THR A 1 95 ? 25.422 0.957 45.726 1.00 34.91 95 THR A N 1
ATOM 725 C CA . THR A 1 95 ? 24.438 0.518 46.712 1.00 34.91 95 THR A CA 1
ATOM 726 C C . THR A 1 95 ? 24.288 1.559 47.817 1.00 34.91 95 THR A C 1
ATOM 728 O O . THR A 1 95 ? 25.220 1.773 48.591 1.00 34.91 95 THR A O 1
ATOM 731 N N . MET A 1 96 ? 23.108 2.162 47.912 1.00 27.83 96 MET A N 1
ATOM 732 C CA . MET A 1 96 ? 22.613 2.828 49.112 1.00 27.83 96 MET A CA 1
ATOM 733 C C . MET A 1 96 ? 21.167 2.379 49.289 1.00 27.83 96 MET A C 1
ATOM 735 O O . MET A 1 96 ? 20.314 2.625 48.440 1.00 27.83 96 MET A O 1
ATOM 739 N N . THR A 1 97 ? 20.934 1.643 50.367 1.00 37.62 97 THR A N 1
ATOM 740 C CA . THR A 1 97 ? 19.610 1.350 50.900 1.00 37.62 97 THR A CA 1
ATOM 741 C C . THR A 1 97 ? 18.973 2.664 51.321 1.00 37.62 97 THR A C 1
ATOM 743 O O . THR A 1 97 ? 19.480 3.296 52.246 1.00 37.62 97 THR A O 1
ATOM 746 N N . ASP A 1 98 ? 17.872 3.054 50.688 1.00 28.94 98 ASP A N 1
ATOM 747 C CA . ASP A 1 98 ? 16.940 3.955 51.345 1.00 28.94 98 ASP A CA 1
ATOM 748 C C . ASP A 1 98 ? 15.498 3.615 50.985 1.00 28.94 98 ASP A C 1
ATOM 750 O O . ASP A 1 98 ? 15.160 3.231 49.863 1.00 28.94 98 ASP A O 1
ATOM 754 N N . SER A 1 99 ? 14.695 3.662 52.032 1.00 35.44 99 SER A N 1
ATOM 755 C CA . SER A 1 99 ? 13.301 3.268 52.118 1.00 35.44 99 SER A CA 1
ATOM 756 C C . SER A 1 99 ? 12.365 4.212 51.365 1.00 35.44 99 SER A C 1
ATOM 758 O O . SER A 1 99 ? 12.623 5.407 51.251 1.00 35.44 99 SER A O 1
ATOM 760 N N . SER A 1 100 ? 11.223 3.649 50.958 1.00 41.31 100 SER A N 1
ATOM 761 C CA . SER A 1 100 ? 10.000 4.321 50.500 1.00 41.31 100 SER A CA 1
ATOM 762 C C . SER A 1 100 ? 10.141 5.230 49.276 1.00 41.31 100 SER A C 1
ATOM 764 O O . SER A 1 100 ? 10.277 6.446 49.383 1.00 41.31 100 SER A O 1
ATOM 766 N N . ALA A 1 101 ? 9.969 4.625 48.106 1.00 33.84 101 ALA A N 1
ATOM 767 C CA . ALA A 1 101 ? 9.311 5.274 46.987 1.00 33.84 101 ALA A CA 1
ATOM 768 C C . ALA A 1 101 ? 8.265 4.283 46.475 1.00 33.84 101 ALA A C 1
ATOM 770 O O . ALA A 1 101 ? 8.619 3.264 45.882 1.00 33.84 101 ALA A O 1
ATOM 771 N N . ASP A 1 102 ? 6.996 4.560 46.769 1.00 36.03 102 ASP A N 1
ATOM 772 C CA . ASP A 1 102 ? 5.873 3.976 46.048 1.00 36.03 102 ASP A CA 1
ATOM 773 C C . ASP A 1 102 ? 6.033 4.396 44.583 1.00 36.03 102 ASP A C 1
ATOM 775 O O . ASP A 1 102 ? 5.671 5.497 44.172 1.00 36.03 102 ASP A O 1
ATOM 779 N N . ALA A 1 103 ? 6.711 3.550 43.812 1.00 41.72 103 ALA A N 1
ATOM 780 C CA . ALA A 1 103 ? 6.621 3.586 42.372 1.00 41.72 103 ALA A CA 1
ATOM 781 C C . ALA A 1 103 ? 5.234 3.042 42.056 1.00 41.72 103 ALA A C 1
ATOM 783 O O . ALA A 1 103 ? 4.986 1.857 42.280 1.00 41.72 103 ALA A O 1
ATOM 784 N N . ASP A 1 104 ? 4.345 3.914 41.588 1.00 38.88 104 ASP A N 1
ATOM 785 C CA . ASP A 1 104 ? 3.087 3.520 40.967 1.00 38.88 104 ASP A CA 1
ATOM 786 C C . ASP A 1 104 ? 3.409 2.500 39.861 1.00 38.88 104 ASP A C 1
ATOM 788 O O . ASP A 1 104 ? 3.785 2.851 38.739 1.00 38.88 104 ASP A O 1
ATOM 792 N N . MET A 1 105 ? 3.346 1.211 40.201 1.00 42.50 105 MET A N 1
ATOM 793 C CA . MET A 1 105 ? 3.355 0.133 39.230 1.00 42.50 105 MET A CA 1
ATOM 794 C C . MET A 1 105 ? 2.048 0.278 38.467 1.00 42.50 105 MET A C 1
ATOM 796 O O . MET A 1 105 ? 0.980 -0.013 38.998 1.00 42.50 105 MET A O 1
ATOM 800 N N . VAL A 1 106 ? 2.128 0.774 37.233 1.00 52.06 106 VAL A N 1
ATOM 801 C CA . VAL A 1 106 ? 1.013 0.687 36.293 1.00 52.06 106 VAL A CA 1
ATOM 802 C C . VAL A 1 106 ? 0.732 -0.803 36.114 1.00 52.06 106 VAL A C 1
ATOM 804 O O . VAL A 1 106 ? 1.511 -1.516 35.481 1.00 52.06 106 VAL A O 1
ATOM 807 N N . GLU A 1 107 ? -0.329 -1.293 36.753 1.00 56.00 107 GLU A N 1
ATOM 808 C CA . GLU A 1 107 ? -0.819 -2.657 36.578 1.00 56.00 107 GLU A CA 1
ATOM 809 C C . GLU A 1 107 ? -1.281 -2.806 35.125 1.00 56.00 107 GLU A C 1
ATOM 811 O O . GLU A 1 107 ? -2.372 -2.382 34.745 1.00 56.00 107 GLU A O 1
ATOM 816 N N . PHE A 1 108 ? -0.418 -3.366 34.278 1.00 63.62 108 PHE A N 1
ATOM 817 C CA . PHE A 1 108 ? -0.790 -3.731 32.920 1.00 63.62 108 PHE A CA 1
ATOM 818 C C . PHE A 1 108 ? -1.717 -4.941 32.969 1.00 63.62 108 PHE A C 1
ATOM 820 O O . PHE A 1 108 ? -1.392 -5.960 33.573 1.00 63.62 108 PHE A O 1
ATOM 827 N N . SER A 1 109 ? -2.880 -4.814 32.334 1.00 68.81 109 SER A N 1
ATOM 828 C CA . SER A 1 109 ? -3.863 -5.894 32.290 1.00 68.81 109 SER A CA 1
ATOM 829 C C . SER A 1 109 ? -3.318 -7.121 31.550 1.00 68.81 109 SER A C 1
ATOM 831 O O . SER A 1 109 ? -2.769 -7.008 30.446 1.00 68.81 109 SER A O 1
ATOM 833 N N . ASP A 1 110 ? -3.496 -8.299 32.156 1.00 73.94 110 ASP A N 1
ATOM 834 C CA . ASP A 1 110 ? -3.187 -9.574 31.511 1.00 73.94 110 ASP A CA 1
ATOM 835 C C . ASP A 1 110 ? -4.008 -9.735 30.217 1.00 73.94 110 ASP A C 1
ATOM 837 O O . ASP A 1 110 ? -5.178 -9.328 30.186 1.00 73.94 110 ASP A O 1
ATOM 841 N N . PRO A 1 111 ? -3.440 -10.342 29.153 1.00 76.06 111 PRO A N 1
ATOM 842 C CA . PRO A 1 111 ? -4.147 -10.549 27.895 1.00 76.06 111 PRO A CA 1
ATOM 843 C C . PRO A 1 111 ? -5.453 -11.316 28.099 1.00 76.06 111 PRO A C 1
ATOM 845 O O . PRO A 1 111 ? -5.455 -12.501 28.436 1.00 76.06 111 PRO A O 1
ATOM 848 N N . GLN A 1 112 ? -6.578 -10.639 27.872 1.00 86.12 112 GLN A N 1
ATOM 849 C CA . GLN A 1 112 ? -7.895 -11.267 27.937 1.00 86.12 112 GLN A CA 1
ATOM 850 C C . GLN A 1 112 ? -8.173 -12.092 26.676 1.00 86.12 112 GLN A C 1
ATOM 852 O O . GLN A 1 112 ? -7.408 -12.068 25.715 1.00 86.12 112 GLN A O 1
ATOM 857 N N . VAL A 1 113 ? -9.278 -12.837 26.657 1.00 91.75 113 VAL A N 1
ATOM 858 C CA . VAL A 1 113 ? -9.768 -13.490 25.432 1.00 91.75 113 VAL A CA 1
ATOM 859 C C . VAL A 1 113 ? -10.136 -12.424 24.398 1.00 91.75 113 VAL A C 1
ATOM 861 O O . VAL A 1 113 ? -10.726 -11.403 24.748 1.00 91.75 113 VAL A O 1
ATOM 864 N N . CYS A 1 114 ? -9.809 -12.656 23.124 1.00 92.06 114 CYS A N 1
ATOM 865 C CA . CYS A 1 114 ? -10.045 -11.691 22.051 1.00 92.06 114 CYS A CA 1
ATOM 866 C C . CYS A 1 114 ? -11.498 -11.221 21.955 1.00 92.06 114 CYS A C 1
ATOM 868 O O . CYS A 1 114 ? -11.754 -10.024 21.818 1.00 92.06 114 CYS A O 1
ATOM 870 N N . GLY A 1 115 ? -12.454 -12.153 21.979 1.00 91.44 115 GLY A N 1
ATOM 871 C CA . GLY A 1 115 ? -13.890 -11.864 22.007 1.00 91.44 115 GLY A CA 1
ATOM 872 C C . GLY A 1 115 ? -14.451 -11.192 20.746 1.00 91.44 115 GLY A C 1
ATOM 873 O O . GLY A 1 115 ? -15.661 -10.981 20.645 1.00 91.44 115 GLY A O 1
ATOM 874 N N . TRP A 1 116 ? -13.608 -10.861 19.763 1.00 93.50 116 TRP A N 1
ATOM 875 C CA . TRP A 1 116 ? -14.035 -10.212 18.531 1.00 93.50 116 TRP A CA 1
ATOM 876 C C . TRP A 1 116 ? -14.910 -11.172 17.720 1.00 93.50 116 TRP A C 1
ATOM 878 O O . TRP A 1 116 ? -14.546 -12.333 17.522 1.00 93.50 116 TRP A O 1
ATOM 888 N N . SER A 1 117 ? -16.068 -10.700 17.256 1.00 93.81 117 SER A N 1
ATOM 889 C CA . SER A 1 117 ? -17.069 -11.556 16.621 1.00 93.81 117 SER A CA 1
ATOM 890 C C . SER A 1 117 ? -17.585 -11.003 15.301 1.00 93.81 117 SER A C 1
ATOM 892 O O . SER A 1 117 ? -17.793 -9.802 15.125 1.00 93.81 117 SER A O 1
ATOM 894 N N . HIS A 1 118 ? -17.836 -11.910 14.361 1.00 95.44 118 HIS A N 1
ATOM 895 C CA . HIS A 1 118 ? -18.474 -11.603 13.087 1.00 95.44 118 HIS A CA 1
ATOM 896 C C . HIS A 1 118 ? -19.258 -12.809 12.593 1.00 95.44 118 HIS A C 1
ATOM 898 O O . HIS A 1 118 ? -18.790 -13.942 12.615 1.00 95.44 118 HIS A O 1
ATOM 904 N N . ARG A 1 119 ? -20.502 -12.559 12.169 1.00 91.56 119 ARG A N 1
ATOM 905 C CA . ARG A 1 119 ? -21.437 -13.584 11.662 1.00 91.56 119 ARG A CA 1
ATOM 906 C C . ARG A 1 119 ? -21.662 -14.794 12.571 1.00 91.56 119 ARG A C 1
ATOM 908 O O . ARG A 1 119 ? -21.946 -15.879 12.082 1.00 91.56 119 ARG A O 1
ATOM 915 N N . GLY A 1 120 ? -21.610 -14.585 13.881 1.00 89.38 120 GLY A N 1
ATOM 916 C CA . GLY A 1 120 ? -21.837 -15.650 14.858 1.00 89.38 120 GLY A CA 1
ATOM 917 C C . GLY A 1 120 ? -20.608 -16.516 15.135 1.00 89.38 120 GLY A C 1
ATOM 918 O O . GLY A 1 120 ? -20.727 -17.463 15.901 1.00 89.38 120 GLY A O 1
ATOM 919 N N . HIS A 1 121 ? -19.449 -16.177 14.565 1.00 91.12 121 HIS A N 1
ATOM 920 C CA . HIS A 1 121 ? -18.154 -16.721 14.964 1.00 91.12 121 HIS A CA 1
ATOM 921 C C . HIS A 1 121 ? -17.451 -15.707 15.864 1.00 91.12 121 HIS A C 1
ATOM 923 O O . HIS A 1 121 ? -17.347 -14.533 15.498 1.00 91.12 121 HIS A O 1
ATOM 929 N N . SER A 1 122 ? -16.987 -16.155 17.026 1.00 94.38 122 SER A N 1
ATOM 930 C CA . SER A 1 122 ? -16.265 -15.339 18.003 1.00 94.38 122 SER A CA 1
ATOM 931 C C . SER A 1 122 ? -14.858 -15.892 18.182 1.00 94.38 122 SER A C 1
ATOM 933 O O . SER A 1 122 ? -14.672 -17.104 18.180 1.00 94.38 122 SER A O 1
ATOM 935 N N . CYS A 1 123 ? -13.877 -15.005 18.320 1.00 95.19 123 CYS A N 1
ATOM 936 C CA . CYS A 1 123 ? -12.499 -15.393 18.587 1.00 95.19 123 CYS A CA 1
ATOM 937 C C . CYS A 1 123 ? -12.320 -15.727 20.074 1.00 95.19 123 CYS A C 1
ATOM 939 O O . CYS A 1 123 ? -12.609 -14.888 20.931 1.00 95.19 123 CYS A O 1
ATOM 941 N N . GLU A 1 124 ? -11.819 -16.927 20.363 1.00 94.44 124 GLU A N 1
ATOM 942 C CA . GLU A 1 124 ? -11.569 -17.425 21.725 1.00 94.44 124 GLU A CA 1
ATOM 943 C C . GLU A 1 124 ? -10.074 -17.420 22.099 1.00 94.44 124 GLU A C 1
ATOM 945 O O . GLU A 1 124 ? -9.706 -17.803 23.206 1.00 94.44 124 GLU A O 1
ATOM 950 N N . GLU A 1 125 ? -9.215 -16.944 21.197 1.00 93.75 125 GLU A N 1
ATOM 951 C CA . GLU A 1 125 ? -7.763 -16.913 21.378 1.00 93.75 125 GLU A CA 1
ATOM 952 C C . GLU A 1 125 ? -7.305 -15.817 22.357 1.00 93.75 125 GLU A C 1
ATOM 954 O O . GLU A 1 125 ? -7.967 -14.786 22.540 1.00 93.75 125 GLU A O 1
ATOM 959 N N . THR A 1 126 ? -6.127 -16.027 22.951 1.00 92.69 126 THR A N 1
ATOM 960 C CA . THR A 1 126 ? -5.443 -15.100 23.870 1.00 92.69 126 THR A CA 1
ATOM 961 C C . THR A 1 126 ? -3.998 -14.859 23.429 1.00 92.69 126 THR A C 1
ATOM 963 O O . THR A 1 126 ? -3.352 -15.780 22.934 1.00 92.69 126 THR A O 1
ATOM 966 N N . GLY A 1 127 ? -3.452 -13.667 23.681 1.00 91.38 127 GLY A N 1
ATOM 967 C CA . GLY A 1 127 ? -2.101 -13.285 23.248 1.00 91.38 127 GLY A CA 1
ATOM 968 C C . GLY A 1 127 ? -2.040 -12.939 21.758 1.00 91.38 127 GLY A C 1
ATOM 969 O O . GLY A 1 127 ? -3.070 -12.718 21.128 1.00 91.38 127 GLY A O 1
ATOM 970 N N . ASP A 1 128 ? -0.847 -12.862 21.174 1.00 93.94 128 ASP A N 1
ATOM 971 C CA . ASP A 1 128 ? -0.704 -12.590 19.737 1.00 93.94 128 ASP A CA 1
ATOM 972 C C . ASP A 1 128 ? -1.238 -13.767 18.908 1.00 93.94 128 ASP A C 1
ATOM 974 O O . ASP A 1 128 ? -0.779 -14.900 19.062 1.00 93.94 128 ASP A O 1
ATOM 978 N N . HIS A 1 129 ? -2.203 -13.509 18.024 1.00 95.94 129 HIS A N 1
ATOM 979 C CA . HIS A 1 129 ? -2.870 -14.561 17.254 1.00 95.94 129 HIS A CA 1
ATOM 980 C C . HIS A 1 129 ? -3.449 -14.049 15.932 1.00 95.94 129 HIS A C 1
ATOM 982 O O . HIS A 1 129 ? -3.638 -12.849 15.712 1.00 95.94 129 HIS A O 1
ATOM 988 N N . PHE A 1 130 ? -3.807 -14.991 15.062 1.00 97.19 130 PHE A N 1
ATOM 989 C CA . PHE A 1 130 ? -4.609 -14.717 13.878 1.00 97.19 130 PHE A CA 1
ATOM 990 C C . PHE A 1 130 ? -6.103 -14.806 14.221 1.00 97.19 130 PHE A C 1
ATOM 992 O O . PHE A 1 130 ? -6.650 -15.885 14.431 1.00 97.19 130 PHE A O 1
ATOM 999 N N . CYS A 1 131 ? -6.783 -13.664 14.279 1.00 97.31 131 CYS A N 1
ATOM 1000 C CA . CYS A 1 131 ? -8.210 -13.578 14.561 1.00 97.31 131 CYS A CA 1
ATOM 1001 C C . CYS A 1 131 ? -9.029 -13.824 13.281 1.00 97.31 131 CYS A C 1
ATOM 1003 O O . CYS A 1 131 ? -9.253 -12.907 12.480 1.00 97.31 131 CYS A O 1
ATOM 1005 N N . GLU A 1 132 ? -9.510 -15.058 13.098 1.00 96.62 132 GLU A N 1
ATOM 1006 C CA . GLU A 1 132 ? -10.320 -15.448 11.933 1.00 96.62 132 GLU A CA 1
ATOM 1007 C C . GLU A 1 132 ? -11.534 -14.537 11.702 1.00 96.62 132 GLU A C 1
ATOM 1009 O O . GLU A 1 132 ? -11.692 -14.049 10.578 1.00 96.62 132 GLU A O 1
ATOM 1014 N N . PRO A 1 133 ? -12.354 -14.206 12.721 1.00 97.25 133 PRO A N 1
ATOM 1015 C CA . PRO A 1 133 ? -13.512 -13.361 12.480 1.00 97.25 133 PRO A CA 1
ATOM 1016 C C . PRO A 1 133 ? -13.128 -11.954 11.978 1.00 97.25 133 PRO A C 1
ATOM 1018 O O . PRO A 1 133 ? -13.813 -11.418 11.099 1.00 97.25 133 PRO A O 1
ATOM 1021 N N . ARG A 1 134 ? -12.022 -11.357 12.464 1.00 96.12 134 ARG A N 1
ATOM 1022 C CA . ARG A 1 134 ? -11.528 -10.048 11.974 1.00 96.12 134 ARG A CA 1
ATOM 1023 C C . ARG A 1 134 ? -11.131 -10.122 10.505 1.00 96.12 134 ARG A C 1
ATOM 1025 O O . ARG A 1 134 ? -11.502 -9.246 9.717 1.00 96.12 134 ARG A O 1
ATOM 1032 N N . ALA A 1 135 ? -10.410 -11.179 10.136 1.00 97.06 135 ALA A N 1
ATOM 1033 C CA . ALA A 1 135 ? -10.018 -11.432 8.756 1.00 97.06 135 ALA A CA 1
ATOM 1034 C C . ALA A 1 135 ? -11.245 -11.616 7.843 1.00 97.06 135 ALA A C 1
ATOM 1036 O O . ALA A 1 135 ? -11.315 -11.003 6.774 1.00 97.06 135 ALA A O 1
ATOM 1037 N N . ASP A 1 136 ? -12.239 -12.387 8.288 1.00 97.12 136 ASP A N 1
ATOM 1038 C CA . ASP A 1 136 ? -13.492 -12.619 7.563 1.00 97.12 136 ASP A CA 1
ATOM 1039 C C . ASP A 1 136 ? -14.286 -11.328 7.362 1.00 97.12 136 ASP A C 1
ATOM 1041 O O . ASP A 1 136 ? -14.858 -11.099 6.295 1.00 97.12 136 ASP A O 1
ATOM 1045 N N . HIS A 1 137 ? -14.310 -10.447 8.361 1.00 97.62 137 HIS A N 1
ATOM 1046 C CA . HIS A 1 137 ? -14.976 -9.154 8.253 1.00 97.62 137 HIS A CA 1
ATOM 1047 C C . HIS A 1 137 ? -14.325 -8.239 7.221 1.00 97.62 137 HIS A C 1
ATOM 1049 O O . HIS A 1 137 ? -15.038 -7.613 6.425 1.00 97.62 137 HIS A O 1
ATOM 1055 N N . ALA A 1 138 ? -12.992 -8.199 7.187 1.00 97.31 138 ALA A N 1
ATOM 1056 C CA . ALA A 1 138 ? -12.263 -7.491 6.145 1.00 97.31 138 ALA A CA 1
ATOM 1057 C C . ALA A 1 138 ? -12.568 -8.087 4.763 1.00 97.31 138 ALA A C 1
ATOM 1059 O O . ALA A 1 138 ? -13.002 -7.359 3.872 1.00 97.31 138 ALA A O 1
ATOM 1060 N N . GLU A 1 139 ? -12.445 -9.401 4.579 1.00 97.00 139 GLU A N 1
ATOM 1061 C CA . GLU A 1 139 ? -12.762 -10.068 3.307 1.00 97.00 139 GLU A CA 1
ATOM 1062 C C . GLU A 1 139 ? -14.203 -9.796 2.842 1.00 97.00 139 GLU A C 1
ATOM 1064 O O . GLU A 1 139 ? -14.455 -9.418 1.691 1.00 97.00 139 GLU A O 1
ATOM 1069 N N . ASP A 1 140 ? -15.164 -9.937 3.750 1.00 96.88 140 ASP A N 1
ATOM 1070 C CA . ASP A 1 140 ? -16.573 -9.710 3.473 1.00 96.88 140 ASP A CA 1
ATOM 1071 C C . ASP A 1 140 ? -16.880 -8.267 3.098 1.00 96.88 140 ASP A C 1
ATOM 1073 O O . ASP A 1 140 ? -17.798 -8.017 2.308 1.00 96.88 140 ASP A O 1
ATOM 1077 N N . PHE A 1 141 ? -16.141 -7.309 3.653 1.00 97.56 141 PHE A N 1
ATOM 1078 C CA . PHE A 1 141 ? -16.257 -5.919 3.253 1.00 97.56 141 PHE A CA 1
ATOM 1079 C C . PHE A 1 141 ? -15.905 -5.749 1.771 1.00 97.56 141 PHE A C 1
ATOM 1081 O O . PHE A 1 141 ? -16.696 -5.163 1.022 1.00 97.56 141 PHE A O 1
ATOM 1088 N N . PHE A 1 142 ? -14.792 -6.329 1.313 1.00 97.25 142 PHE A N 1
ATOM 1089 C CA . PHE A 1 142 ? -14.435 -6.309 -0.109 1.00 97.25 142 PHE A CA 1
ATOM 1090 C C . PHE A 1 142 ? -15.530 -6.970 -0.952 1.00 97.25 142 PHE A C 1
ATOM 1092 O O . PHE A 1 142 ? -16.091 -6.333 -1.847 1.00 97.25 142 PHE A O 1
ATOM 1099 N N . ALA A 1 143 ? -15.925 -8.194 -0.600 1.00 95.94 143 ALA A N 1
ATOM 1100 C CA . ALA A 1 143 ? -16.861 -8.972 -1.403 1.00 95.94 143 ALA A CA 1
ATOM 1101 C C . ALA A 1 143 ? -18.296 -8.416 -1.414 1.00 95.94 143 ALA A C 1
ATOM 1103 O O . ALA A 1 143 ? -19.005 -8.550 -2.412 1.00 95.94 143 ALA A O 1
ATOM 1104 N N . ARG A 1 144 ? -18.771 -7.814 -0.315 1.00 95.00 144 ARG A N 1
ATOM 1105 C CA . ARG A 1 144 ? -20.193 -7.441 -0.142 1.00 95.00 144 ARG A CA 1
ATOM 1106 C C . ARG A 1 144 ? -20.460 -5.945 -0.114 1.00 95.00 144 ARG A C 1
ATOM 1108 O O . ARG A 1 144 ? -21.638 -5.556 -0.072 1.00 95.00 144 ARG A O 1
ATOM 1115 N N . VAL A 1 145 ? -19.427 -5.112 -0.041 1.00 96.19 145 VAL A N 1
ATOM 1116 C CA . VAL A 1 145 ? -19.564 -3.649 0.017 1.00 96.19 145 VAL A CA 1
ATOM 1117 C C . VAL A 1 145 ? -18.886 -2.990 -1.174 1.00 96.19 145 VAL A C 1
ATOM 1119 O O . VAL A 1 145 ? -19.474 -2.067 -1.747 1.00 96.19 145 VAL A O 1
ATOM 1122 N N . LEU A 1 146 ? -17.703 -3.461 -1.567 1.00 96.44 146 LEU A N 1
ATOM 1123 C CA . LEU A 1 146 ? -16.961 -2.894 -2.686 1.00 96.44 146 LEU A CA 1
ATOM 1124 C C . LEU A 1 146 ? -17.409 -3.476 -4.030 1.00 96.44 146 LEU A C 1
ATOM 1126 O O . LEU A 1 146 ? -17.950 -4.577 -4.136 1.00 96.44 146 LEU A O 1
ATOM 1130 N N . VAL A 1 147 ? -17.187 -2.692 -5.081 1.00 93.94 147 VAL A N 1
ATOM 1131 C CA . VAL A 1 147 ? -17.543 -3.040 -6.458 1.00 93.94 147 VAL A CA 1
ATOM 1132 C C . VAL A 1 147 ? -16.417 -2.639 -7.397 1.00 93.94 147 VAL A C 1
ATOM 1134 O O . VAL A 1 147 ? -15.779 -1.603 -7.212 1.00 93.94 147 VAL A O 1
ATOM 1137 N N . HIS A 1 148 ? -16.178 -3.431 -8.435 1.00 90.25 148 HIS A N 1
ATOM 1138 C CA . HIS A 1 148 ? -15.193 -3.083 -9.452 1.00 90.25 148 HIS A CA 1
ATOM 1139 C C . HIS A 1 148 ? -15.631 -1.851 -10.255 1.00 90.25 148 HIS A C 1
ATOM 1141 O O . HIS A 1 148 ? -16.805 -1.674 -10.600 1.00 90.25 148 HIS A O 1
ATOM 1147 N N . THR A 1 149 ? -14.660 -1.003 -10.588 1.00 86.44 149 THR A N 1
ATOM 1148 C CA . THR A 1 149 ? -14.901 0.321 -11.179 1.00 86.44 149 THR A CA 1
ATOM 1149 C C . THR A 1 149 ? -14.701 0.369 -12.691 1.00 86.44 149 THR A C 1
ATOM 1151 O O . THR A 1 149 ? -15.304 1.216 -13.349 1.00 86.44 149 THR A O 1
ATOM 1154 N N . LYS A 1 150 ? -13.868 -0.516 -13.255 1.00 82.38 150 LYS A N 1
ATOM 1155 C CA . LYS A 1 150 ? -13.382 -0.435 -14.642 1.00 82.38 150 LYS A CA 1
ATOM 1156 C C . LYS A 1 150 ? -13.491 -1.769 -15.390 1.00 82.38 150 LYS A C 1
ATOM 1158 O O . LYS A 1 150 ? -13.498 -2.847 -14.797 1.00 82.38 150 LYS A O 1
ATOM 1163 N N . GLY A 1 151 ? -13.522 -1.673 -16.721 1.00 80.50 151 GLY A N 1
ATOM 1164 C CA . GLY A 1 151 ? -13.403 -2.805 -17.644 1.00 80.50 151 GLY A CA 1
ATOM 1165 C C . GLY A 1 151 ? -14.564 -3.801 -17.589 1.00 80.50 151 GLY A C 1
ATOM 1166 O O . GLY A 1 151 ? -15.676 -3.469 -17.182 1.00 80.50 151 GLY A O 1
ATOM 1167 N N . ARG A 1 152 ? -14.284 -5.053 -17.982 1.00 80.12 152 ARG A N 1
ATOM 1168 C CA . ARG A 1 152 ? -15.264 -6.159 -18.063 1.00 80.12 152 ARG A CA 1
ATOM 1169 C C . ARG A 1 152 ? -15.951 -6.512 -16.733 1.00 80.12 152 ARG A C 1
ATOM 1171 O O . ARG A 1 152 ? -16.931 -7.256 -16.723 1.00 80.12 152 ARG A O 1
ATOM 1178 N N . TYR A 1 153 ? -15.423 -6.008 -15.620 1.00 82.00 153 TYR A N 1
ATOM 1179 C CA . TYR A 1 153 ? -15.902 -6.287 -14.270 1.00 82.00 153 TYR A CA 1
ATOM 1180 C C . TYR A 1 153 ? -16.675 -5.129 -13.641 1.00 82.00 153 TYR A C 1
ATOM 1182 O O . TYR A 1 153 ? -17.161 -5.284 -12.527 1.00 82.00 153 TYR A O 1
ATOM 1190 N N . ALA A 1 154 ? -16.818 -3.987 -14.320 1.00 86.56 154 ALA A N 1
ATOM 1191 C CA . ALA A 1 154 ? -17.498 -2.824 -13.756 1.00 86.56 154 ALA A CA 1
ATOM 1192 C C . ALA A 1 154 ? -18.878 -3.185 -13.169 1.00 86.56 154 ALA A C 1
ATOM 1194 O O . ALA A 1 154 ? -19.652 -3.918 -13.787 1.00 86.56 154 ALA A O 1
ATOM 1195 N N . ARG A 1 155 ? -19.181 -2.649 -11.977 1.00 87.44 155 ARG A N 1
ATOM 1196 C CA . ARG A 1 155 ? -20.405 -2.907 -11.185 1.00 87.44 155 ARG A CA 1
ATOM 1197 C C . ARG A 1 155 ? -20.566 -4.327 -10.633 1.00 87.44 155 ARG A C 1
ATOM 1199 O O . ARG A 1 155 ? -21.565 -4.587 -9.967 1.00 87.44 155 ARG A O 1
ATOM 1206 N N . LYS A 1 156 ? -19.618 -5.237 -10.862 1.00 92.75 156 LYS A N 1
ATOM 1207 C CA . LYS A 1 156 ? -19.607 -6.536 -10.179 1.00 92.75 156 LYS A CA 1
ATOM 1208 C C . LYS A 1 156 ? -19.016 -6.392 -8.770 1.00 92.75 156 LYS A C 1
ATOM 1210 O O . LYS A 1 156 ? -18.201 -5.486 -8.563 1.00 92.75 156 LYS A O 1
ATOM 1215 N N . PRO A 1 157 ? -19.406 -7.258 -7.817 1.00 93.56 157 PRO A N 1
ATOM 1216 C CA . PRO A 1 157 ? -18.786 -7.307 -6.495 1.00 93.56 157 PRO A CA 1
ATOM 1217 C C . PRO A 1 157 ? -17.265 -7.446 -6.588 1.00 93.56 157 PRO A C 1
ATOM 1219 O O . PRO A 1 157 ? -16.772 -8.141 -7.480 1.00 93.56 157 PRO A O 1
ATOM 1222 N N . PHE A 1 158 ? -16.532 -6.782 -5.693 1.00 94.38 158 PHE A N 1
ATOM 1223 C CA . PHE A 1 158 ? -15.075 -6.890 -5.634 1.00 94.38 158 PHE A CA 1
ATOM 1224 C C . PHE A 1 158 ? -14.684 -8.178 -4.905 1.00 94.38 158 PHE A C 1
ATOM 1226 O O . PHE A 1 158 ? -14.475 -8.189 -3.695 1.00 94.38 158 PHE A O 1
ATOM 1233 N N . ILE A 1 159 ? -14.627 -9.287 -5.639 1.00 94.12 159 ILE A N 1
ATOM 1234 C CA . ILE A 1 159 ? -14.187 -10.565 -5.078 1.00 94.12 159 ILE A CA 1
ATOM 1235 C C . ILE A 1 159 ? -12.665 -10.611 -5.139 1.00 94.12 159 ILE A C 1
ATOM 1237 O O . ILE A 1 159 ? -12.083 -10.556 -6.223 1.00 94.12 159 ILE A O 1
ATOM 1241 N N . LEU A 1 160 ? -12.032 -10.686 -3.970 1.00 94.56 160 LEU A N 1
ATOM 1242 C CA . LEU A 1 160 ? -10.587 -10.832 -3.868 1.00 94.56 160 LEU A CA 1
ATOM 1243 C C . LEU A 1 160 ? -10.160 -12.158 -4.500 1.00 94.56 160 LEU A C 1
ATOM 1245 O O . LEU A 1 160 ? -10.765 -13.206 -4.273 1.00 94.56 160 LEU A O 1
ATOM 1249 N N . THR A 1 161 ? -9.092 -12.104 -5.285 1.00 94.12 161 THR A N 1
ATOM 1250 C CA . THR A 1 161 ? -8.397 -13.317 -5.731 1.00 94.12 161 THR A CA 1
ATOM 1251 C C . THR A 1 161 ? -7.726 -14.005 -4.541 1.00 94.12 161 THR A C 1
ATOM 1253 O O . THR A 1 161 ? -7.490 -13.365 -3.516 1.00 94.12 161 THR A O 1
ATOM 1256 N N . SER A 1 162 ? -7.391 -15.293 -4.669 1.00 94.19 162 SER A N 1
ATOM 1257 C CA . SER A 1 162 ? -6.821 -16.073 -3.559 1.00 94.19 162 SER A CA 1
ATOM 1258 C C . SER A 1 162 ? -5.596 -15.400 -2.939 1.00 94.19 162 SER A C 1
ATOM 1260 O O . SER A 1 162 ? -5.544 -15.245 -1.731 1.00 94.19 162 SER A O 1
ATOM 1262 N N . TRP A 1 163 ? -4.666 -14.894 -3.750 1.00 94.12 163 TRP A N 1
ATOM 1263 C CA . TRP A 1 163 ? -3.468 -14.222 -3.239 1.00 94.12 163 TRP A CA 1
ATOM 1264 C C . TRP A 1 163 ? -3.781 -12.865 -2.585 1.00 94.12 163 TRP A C 1
ATOM 1266 O O . TRP A 1 163 ? -3.214 -12.535 -1.552 1.00 94.12 163 TRP A O 1
ATOM 1276 N N . GLN A 1 164 ? -4.718 -12.076 -3.130 1.00 95.81 164 GLN A N 1
ATOM 1277 C CA . GLN A 1 164 ? -5.122 -10.808 -2.500 1.00 95.81 164 GLN A CA 1
ATOM 1278 C C . GLN A 1 164 ? -5.801 -11.049 -1.151 1.00 95.81 164 GLN A C 1
ATOM 1280 O O . GLN A 1 164 ? -5.616 -10.272 -0.216 1.00 95.81 164 GLN A O 1
ATOM 1285 N N . ARG A 1 165 ? -6.602 -12.112 -1.061 1.00 96.38 165 ARG A N 1
ATOM 1286 C CA . ARG A 1 165 ? -7.306 -12.513 0.152 1.00 96.38 165 ARG A CA 1
ATOM 1287 C C . ARG A 1 165 ? -6.336 -13.089 1.181 1.00 96.38 165 ARG A C 1
ATOM 1289 O O . ARG A 1 165 ? -6.213 -12.523 2.259 1.00 96.38 165 ARG A O 1
ATOM 1296 N N . ASP A 1 166 ? -5.660 -14.177 0.837 1.00 96.31 166 ASP A N 1
ATOM 1297 C CA . ASP A 1 166 ? -4.932 -15.032 1.780 1.00 96.31 166 ASP A CA 1
ATOM 1298 C C . ASP A 1 166 ? -3.551 -14.475 2.130 1.00 96.31 166 ASP A C 1
ATOM 1300 O O . ASP A 1 166 ? -3.055 -14.722 3.222 1.00 96.31 166 ASP A O 1
ATOM 1304 N N . GLU A 1 167 ? -2.942 -13.697 1.233 1.00 95.88 167 GLU A N 1
ATOM 1305 C CA . GLU A 1 167 ? -1.568 -13.221 1.413 1.00 95.88 167 GLU A CA 1
ATOM 1306 C C . GLU A 1 167 ? -1.482 -11.725 1.716 1.00 95.88 167 GLU A C 1
ATOM 1308 O O . GLU A 1 167 ? -0.410 -11.267 2.077 1.00 95.88 167 GLU A O 1
ATOM 1313 N N . ILE A 1 168 ? -2.570 -10.952 1.574 1.00 96.81 168 ILE A N 1
ATOM 1314 C CA . ILE A 1 168 ? -2.581 -9.506 1.869 1.00 96.81 168 ILE A CA 1
ATOM 1315 C C . ILE A 1 168 ? -3.698 -9.156 2.848 1.00 96.81 168 ILE A C 1
ATOM 1317 O O . ILE A 1 168 ? -3.418 -8.781 3.979 1.00 96.81 168 ILE A O 1
ATOM 1321 N N . VAL A 1 169 ? -4.967 -9.245 2.435 1.00 97.62 169 VAL A N 1
ATOM 1322 C CA . VAL A 1 169 ? -6.086 -8.677 3.209 1.00 97.62 169 VAL A CA 1
ATOM 1323 C C . VAL A 1 169 ? -6.302 -9.424 4.524 1.00 97.62 169 VAL A C 1
ATOM 1325 O O . VAL A 1 169 ? -6.383 -8.784 5.571 1.00 97.62 169 VAL A O 1
ATOM 1328 N N . ARG A 1 170 ? -6.373 -10.760 4.498 1.00 97.88 170 ARG A N 1
ATOM 1329 C CA . ARG A 1 170 ? -6.596 -11.554 5.712 1.00 97.88 170 ARG A CA 1
ATOM 1330 C C . ARG A 1 170 ? -5.441 -11.407 6.709 1.00 97.88 170 ARG A C 1
ATOM 1332 O O . ARG A 1 170 ? -5.746 -11.059 7.843 1.00 97.88 170 ARG A O 1
ATOM 1339 N N . PRO A 1 171 ? -4.151 -11.562 6.340 1.00 97.06 171 PRO A N 1
ATOM 1340 C CA . PRO A 1 171 ? -3.049 -11.322 7.277 1.00 97.06 171 PRO A CA 1
ATOM 1341 C C . PRO A 1 171 ? -3.034 -9.894 7.827 1.00 97.06 171 PRO A C 1
ATOM 1343 O O . PRO A 1 171 ? -2.876 -9.694 9.028 1.00 97.06 171 PRO A O 1
ATOM 1346 N N . LEU A 1 172 ? -3.265 -8.894 6.969 1.00 96.81 172 LEU A N 1
ATOM 1347 C CA . LEU A 1 172 ? -3.186 -7.487 7.358 1.00 96.81 172 LEU A CA 1
ATOM 1348 C C . LEU A 1 172 ? -4.218 -7.095 8.423 1.00 96.81 172 LEU A C 1
ATOM 1350 O O . LEU A 1 172 ? -3.912 -6.272 9.282 1.00 96.81 172 LEU A O 1
ATOM 1354 N N . PHE A 1 173 ? -5.428 -7.658 8.371 1.00 97.00 173 PHE A N 1
ATOM 1355 C CA . PHE A 1 173 ? -6.512 -7.339 9.310 1.00 97.00 173 PHE A CA 1
ATOM 1356 C C . PHE A 1 173 ? -6.785 -8.428 10.358 1.00 97.00 173 PHE A C 1
ATOM 1358 O O . PHE A 1 173 ? -7.456 -8.144 11.348 1.00 97.00 173 PHE A O 1
ATOM 1365 N N . GLY A 1 174 ? -6.290 -9.647 10.145 1.00 96.62 174 GLY A N 1
ATOM 1366 C CA . GLY A 1 174 ? -6.489 -10.799 11.022 1.00 96.62 174 GLY A CA 1
ATOM 1367 C C . GLY A 1 174 ? -5.441 -10.919 12.122 1.00 96.62 174 GLY A C 1
ATOM 1368 O O . GLY A 1 174 ? -5.797 -11.284 13.235 1.00 96.62 174 GLY A O 1
ATOM 1369 N N . GLU A 1 175 ? -4.177 -10.581 11.850 1.00 96.50 175 GLU A N 1
ATOM 1370 C CA . GLU A 1 175 ? -3.114 -10.608 12.864 1.00 96.50 175 GLU A CA 1
ATOM 1371 C C . GLU A 1 175 ? -3.391 -9.559 13.952 1.00 96.50 175 GLU A C 1
ATOM 1373 O O . GLU A 1 175 ? -3.311 -8.343 13.719 1.00 96.50 175 GLU A O 1
ATOM 1378 N N . ALA A 1 176 ? -3.735 -10.041 15.143 1.00 95.44 176 ALA A N 1
ATOM 1379 C CA . ALA A 1 176 ? -4.107 -9.241 16.295 1.00 95.44 176 ALA A CA 1
ATOM 1380 C C . ALA A 1 176 ? -3.061 -9.384 17.404 1.00 95.44 176 ALA A C 1
ATOM 1382 O O . ALA A 1 176 ? -2.511 -10.460 17.633 1.00 95.44 176 ALA A O 1
ATOM 1383 N N . THR A 1 177 ? -2.805 -8.281 18.100 1.00 94.44 177 THR A N 1
ATOM 1384 C CA . THR A 1 177 ? -1.890 -8.213 19.243 1.00 94.44 177 THR A CA 1
ATOM 1385 C C . THR A 1 177 ? -2.576 -7.503 20.403 1.00 94.44 177 THR A C 1
ATOM 1387 O O . THR A 1 177 ? -3.414 -6.618 20.188 1.00 94.44 177 THR A O 1
ATOM 1390 N N . TRP A 1 178 ? -2.271 -7.919 21.630 1.00 92.69 178 TRP A N 1
ATOM 1391 C CA . TRP A 1 178 ? -2.817 -7.294 22.833 1.00 92.69 178 TRP A CA 1
ATOM 1392 C C . TRP A 1 178 ? -2.128 -5.955 23.086 1.00 92.69 178 TRP A C 1
ATOM 1394 O O . TRP A 1 178 ? -0.902 -5.899 23.181 1.00 92.69 178 TRP A O 1
ATOM 1404 N N . ASN A 1 179 ? -2.905 -4.880 23.221 1.00 89.81 179 ASN A N 1
ATOM 1405 C CA . ASN A 1 179 ? -2.383 -3.615 23.712 1.00 89.81 179 ASN A CA 1
ATOM 1406 C C . ASN A 1 179 ? -2.729 -3.470 25.207 1.00 89.81 179 ASN A C 1
ATOM 1408 O O . ASN A 1 179 ? -3.885 -3.185 25.533 1.00 89.81 179 ASN A O 1
ATOM 1412 N N . PRO A 1 180 ? -1.747 -3.628 26.115 1.00 86.25 180 PRO A N 1
ATOM 1413 C CA . PRO A 1 180 ? -1.993 -3.620 27.553 1.00 86.25 180 PRO A CA 1
ATOM 1414 C C . PRO A 1 180 ? -2.349 -2.235 28.107 1.00 86.25 180 PRO A C 1
ATOM 1416 O O . PRO A 1 180 ? -2.937 -2.159 29.182 1.00 86.25 180 PRO A O 1
ATOM 1419 N N . GLU A 1 181 ? -2.018 -1.154 27.390 1.00 84.12 181 GLU A N 1
ATOM 1420 C CA . GLU A 1 181 ? -2.317 0.225 27.806 1.00 84.12 181 GLU A CA 1
ATOM 1421 C C . GLU A 1 181 ? -3.808 0.551 27.677 1.00 84.12 181 GLU A C 1
ATOM 1423 O O . GLU A 1 181 ? -4.364 1.263 28.508 1.00 84.12 181 GLU A O 1
ATOM 1428 N N . ILE A 1 182 ? -4.461 0.016 26.640 1.00 83.94 182 ILE A N 1
ATOM 1429 C CA . ILE A 1 182 ? -5.898 0.216 26.391 1.00 83.94 182 ILE A CA 1
ATOM 1430 C C . ILE A 1 182 ? -6.747 -0.984 26.828 1.00 83.94 182 ILE A C 1
ATOM 1432 O O . ILE A 1 182 ? -7.960 -0.851 26.941 1.00 83.94 182 ILE A O 1
ATOM 1436 N N . GLY A 1 183 ? -6.130 -2.147 27.066 1.00 87.56 183 GLY A N 1
ATOM 1437 C CA . GLY A 1 183 ? -6.832 -3.373 27.450 1.00 87.56 183 GLY A CA 1
ATOM 1438 C C . GLY A 1 183 ? -7.663 -3.981 26.317 1.00 87.56 183 GLY A C 1
ATOM 1439 O O . GLY A 1 183 ? -8.723 -4.550 26.568 1.00 87.56 183 GLY A O 1
ATOM 1440 N N . GLU A 1 184 ? -7.213 -3.845 25.066 1.00 90.06 184 GLU A N 1
ATOM 1441 C CA . GLU A 1 184 ? -7.923 -4.350 23.887 1.00 90.06 184 GLU A CA 1
ATOM 1442 C C . GLU A 1 184 ? -6.968 -4.954 22.848 1.00 90.06 184 GLU A C 1
ATOM 1444 O O . GLU A 1 184 ? -5.792 -4.592 22.743 1.00 90.06 184 GLU A O 1
ATOM 1449 N N . TYR A 1 185 ? -7.499 -5.850 22.012 1.00 93.00 185 TYR A N 1
ATOM 1450 C CA . TYR A 1 185 ? -6.778 -6.359 20.847 1.00 93.00 185 TYR A CA 1
ATOM 1451 C C . TYR A 1 185 ? -6.787 -5.357 19.699 1.00 93.00 185 TYR A C 1
ATOM 1453 O O . TYR A 1 185 ? -7.843 -4.985 19.175 1.00 93.00 185 TYR A O 1
ATOM 1461 N N . VAL A 1 186 ? -5.602 -5.017 19.209 1.00 92.94 186 VAL A N 1
ATOM 1462 C CA . VAL A 1 186 ? -5.402 -4.138 18.053 1.00 92.94 186 VAL A CA 1
ATOM 1463 C C . VAL A 1 186 ? -4.777 -4.904 16.898 1.00 92.94 186 VAL A C 1
ATOM 1465 O O . VAL A 1 186 ? -4.249 -6.003 17.060 1.00 92.94 186 VAL A O 1
ATOM 1468 N N . ARG A 1 187 ? -4.843 -4.327 15.699 1.00 94.19 187 ARG A N 1
ATOM 1469 C CA . ARG A 1 187 ? -4.101 -4.843 14.547 1.00 94.19 187 ARG A CA 1
ATOM 1470 C C . ARG A 1 187 ? -2.602 -4.845 14.853 1.00 94.19 187 ARG A C 1
ATOM 1472 O O . ARG A 1 187 ? -2.055 -3.819 15.258 1.00 94.19 187 ARG A O 1
ATOM 1479 N N . ARG A 1 188 ? -1.934 -5.966 14.583 1.00 94.25 188 ARG A N 1
ATOM 1480 C CA . ARG A 1 188 ? -0.479 -6.106 14.734 1.00 94.25 188 ARG A CA 1
ATOM 1481 C C . ARG A 1 188 ? 0.287 -5.153 13.818 1.00 94.25 188 ARG A C 1
ATOM 1483 O O . ARG A 1 188 ? 1.211 -4.464 14.244 1.00 94.25 188 ARG A O 1
ATOM 1490 N N . TYR A 1 189 ? -0.105 -5.102 12.549 1.00 95.69 189 TYR A N 1
ATOM 1491 C CA . TYR A 1 189 ? 0.598 -4.325 11.536 1.00 95.69 189 TYR A CA 1
ATOM 1492 C C . TYR A 1 189 ? 0.112 -2.876 11.475 1.00 95.69 189 TYR A C 1
ATOM 1494 O O . TYR A 1 189 ? -1.052 -2.606 11.186 1.00 95.69 189 TYR A O 1
ATOM 1502 N N . ARG A 1 190 ? 1.034 -1.931 11.675 1.00 93.94 190 ARG A N 1
ATOM 1503 C CA . ARG A 1 190 ? 0.798 -0.481 11.521 1.00 93.94 190 ARG A CA 1
ATOM 1504 C C . ARG A 1 190 ? 1.332 0.063 10.198 1.00 93.94 190 ARG A C 1
ATOM 1506 O O . ARG A 1 190 ? 0.927 1.137 9.754 1.00 93.94 190 ARG A O 1
ATOM 1513 N N . ILE A 1 191 ? 2.234 -0.675 9.556 1.00 95.44 191 ILE A N 1
ATOM 1514 C CA . ILE A 1 191 ? 2.774 -0.360 8.233 1.00 95.44 191 ILE A CA 1
ATOM 1515 C C . ILE A 1 191 ? 2.650 -1.612 7.373 1.00 95.44 191 ILE A C 1
ATOM 1517 O O . ILE A 1 191 ? 3.032 -2.691 7.806 1.00 95.44 191 ILE A O 1
ATOM 1521 N N . ALA A 1 192 ? 2.146 -1.468 6.156 1.00 97.00 192 ALA A N 1
ATOM 1522 C CA . ALA A 1 192 ? 2.104 -2.516 5.150 1.00 97.00 192 ALA A CA 1
ATOM 1523 C C . ALA A 1 192 ? 2.856 -2.053 3.909 1.00 97.00 192 ALA A C 1
ATOM 1525 O O . ALA A 1 192 ? 2.559 -0.992 3.366 1.00 97.00 192 ALA A O 1
ATOM 1526 N N . TRP A 1 193 ? 3.818 -2.844 3.453 1.00 96.56 193 TRP A N 1
ATOM 1527 C CA . TRP A 1 193 ? 4.638 -2.557 2.287 1.00 96.56 193 TRP A CA 1
ATOM 1528 C C . TRP A 1 193 ? 4.410 -3.612 1.206 1.00 96.56 193 TRP A C 1
ATOM 1530 O O . TRP A 1 193 ? 4.723 -4.786 1.392 1.00 96.56 193 TRP A O 1
ATOM 1540 N N . ILE A 1 194 ? 3.850 -3.189 0.073 1.00 95.94 194 ILE A N 1
ATOM 1541 C CA . ILE A 1 194 ? 3.404 -4.062 -1.017 1.00 95.94 194 ILE A CA 1
ATOM 1542 C C . ILE A 1 194 ? 4.213 -3.749 -2.283 1.00 95.94 194 ILE A C 1
ATOM 1544 O O . ILE A 1 194 ? 4.028 -2.699 -2.909 1.00 95.94 194 ILE A O 1
ATOM 1548 N N . GLU A 1 195 ? 5.062 -4.684 -2.713 1.00 94.56 195 GLU A N 1
ATOM 1549 C CA . GLU A 1 195 ? 5.810 -4.601 -3.973 1.00 94.56 195 GLU A CA 1
ATOM 1550 C C . GLU A 1 195 ? 5.322 -5.630 -4.981 1.00 94.56 195 GLU A C 1
ATOM 1552 O O . GLU A 1 195 ? 5.479 -6.836 -4.804 1.00 94.56 195 GLU A O 1
ATOM 1557 N N . LEU A 1 196 ? 4.760 -5.137 -6.083 1.00 92.81 196 LEU A N 1
ATOM 1558 C CA . LEU A 1 196 ? 4.253 -5.971 -7.173 1.00 92.81 196 LEU A CA 1
ATOM 1559 C C . LEU A 1 196 ? 4.590 -5.351 -8.522 1.00 92.81 196 LEU A C 1
ATOM 1561 O O . LEU A 1 196 ? 4.702 -4.128 -8.636 1.00 92.81 196 LEU A O 1
ATOM 1565 N N . GLY A 1 197 ? 4.604 -6.163 -9.581 1.00 90.31 197 GLY A N 1
ATOM 1566 C CA . GLY A 1 197 ? 4.668 -5.665 -10.956 1.00 90.31 197 GLY A CA 1
ATOM 1567 C C . GLY A 1 197 ? 3.502 -4.725 -11.311 1.00 90.31 197 GLY A C 1
ATOM 1568 O O . GLY A 1 197 ? 2.466 -4.654 -10.627 1.00 90.31 197 GLY A O 1
ATOM 1569 N N . ARG A 1 198 ? 3.636 -3.976 -12.408 1.00 89.00 198 ARG A N 1
ATOM 1570 C CA . ARG A 1 198 ? 2.560 -3.108 -12.917 1.00 89.00 198 ARG A CA 1
ATOM 1571 C C . ARG A 1 198 ? 1.377 -3.937 -13.422 1.00 89.00 198 ARG A C 1
ATOM 1573 O O . ARG A 1 198 ? 1.546 -5.024 -13.963 1.00 89.00 198 ARG A O 1
ATOM 1580 N N . LYS A 1 199 ? 0.172 -3.366 -13.306 1.00 87.00 199 LYS A N 1
ATOM 1581 C CA . LYS A 1 199 ? -1.113 -3.968 -13.722 1.00 87.00 199 LYS A CA 1
ATOM 1582 C C . LYS A 1 199 ? -1.597 -5.166 -12.870 1.00 87.00 199 LYS A C 1
ATOM 1584 O O . LYS A 1 199 ? -2.541 -5.830 -13.277 1.00 87.00 199 LYS A O 1
ATOM 1589 N N . ASN A 1 200 ? -1.043 -5.388 -11.671 1.00 89.44 200 ASN A N 1
ATOM 1590 C CA . ASN A 1 200 ? -1.541 -6.383 -10.695 1.00 89.44 200 ASN A CA 1
ATOM 1591 C C . ASN A 1 200 ? -2.684 -5.872 -9.785 1.00 89.44 200 ASN A C 1
ATOM 1593 O O . ASN A 1 200 ? -3.028 -6.521 -8.803 1.00 89.44 200 ASN A O 1
ATOM 1597 N N . GLY A 1 201 ? -3.276 -4.709 -10.082 1.00 88.00 201 GLY A N 1
ATOM 1598 C CA . GLY A 1 201 ? -4.420 -4.179 -9.323 1.00 88.00 201 GLY A CA 1
ATOM 1599 C C . GLY A 1 201 ? -4.076 -3.552 -7.963 1.00 88.00 201 GLY A C 1
ATOM 1600 O O . GLY A 1 201 ? -4.905 -3.565 -7.059 1.00 88.00 201 GLY A O 1
ATOM 1601 N N . LYS A 1 202 ? -2.853 -3.020 -7.794 1.00 90.81 202 LYS A N 1
ATOM 1602 C CA . LYS A 1 202 ? -2.396 -2.387 -6.539 1.00 90.81 202 LYS A CA 1
ATOM 1603 C C . LYS A 1 202 ? -3.308 -1.237 -6.094 1.00 90.81 202 LYS A C 1
ATOM 1605 O O . LYS A 1 202 ? -3.754 -1.218 -4.952 1.00 90.81 202 LYS A O 1
ATOM 1610 N N . SER A 1 203 ? -3.615 -0.304 -6.998 1.00 91.19 203 SER A N 1
ATOM 1611 C CA . SER A 1 203 ? -4.417 0.885 -6.683 1.00 91.19 203 SER A CA 1
ATOM 1612 C C . SER A 1 203 ? -5.853 0.526 -6.283 1.00 91.19 203 SER A C 1
ATOM 1614 O O . SER A 1 203 ? -6.431 1.177 -5.418 1.00 91.19 203 SER A O 1
ATOM 1616 N N . GLU A 1 204 ? -6.426 -0.528 -6.870 1.00 92.44 204 GLU A N 1
ATOM 1617 C CA . GLU A 1 204 ? -7.730 -1.065 -6.483 1.00 92.44 204 GLU A CA 1
ATOM 1618 C C . GLU A 1 204 ? -7.737 -1.651 -5.066 1.00 92.44 204 GLU A C 1
ATOM 1620 O O . GLU A 1 204 ? -8.668 -1.375 -4.308 1.00 92.44 204 GLU A O 1
ATOM 1625 N N . ILE A 1 205 ? -6.706 -2.420 -4.696 1.00 94.00 205 ILE A N 1
ATOM 1626 C CA . ILE A 1 205 ? -6.564 -2.959 -3.333 1.00 94.00 205 ILE A CA 1
ATOM 1627 C C . ILE A 1 205 ? -6.374 -1.815 -2.335 1.00 94.00 205 ILE A C 1
ATOM 1629 O O . ILE A 1 205 ? -7.077 -1.775 -1.328 1.00 94.00 205 ILE A O 1
ATOM 1633 N N . LEU A 1 206 ? -5.486 -0.856 -2.630 1.00 95.44 206 LEU A N 1
ATOM 1634 C CA . LEU A 1 206 ? -5.271 0.327 -1.790 1.00 95.44 206 LEU A CA 1
ATOM 1635 C C . LEU A 1 206 ? -6.575 1.094 -1.558 1.00 95.44 206 LEU A C 1
ATOM 1637 O O . LEU A 1 206 ? -6.912 1.401 -0.419 1.00 95.44 206 LEU A O 1
ATOM 1641 N N . ALA A 1 207 ? -7.342 1.361 -2.618 1.00 96.00 207 ALA A N 1
ATOM 1642 C CA . ALA A 1 207 ? -8.638 2.023 -2.505 1.00 96.00 207 ALA A CA 1
ATOM 1643 C C . ALA A 1 207 ? -9.608 1.237 -1.608 1.00 96.00 207 ALA A C 1
ATOM 1645 O O . ALA A 1 207 ? -10.310 1.836 -0.793 1.00 96.00 207 ALA A O 1
ATOM 1646 N N . GLY A 1 208 ? -9.627 -0.094 -1.726 1.00 96.88 208 GLY A N 1
ATOM 1647 C CA . GLY A 1 208 ? -10.446 -0.954 -0.878 1.00 96.88 208 GLY A CA 1
ATOM 1648 C C . GLY A 1 208 ? -10.035 -0.921 0.594 1.00 96.88 208 GLY A C 1
ATOM 1649 O O . GLY A 1 208 ? -10.903 -0.769 1.453 1.00 96.88 208 GLY A O 1
ATOM 1650 N N . ILE A 1 209 ? -8.729 -0.965 0.881 1.00 97.62 209 ILE A N 1
ATOM 1651 C CA . ILE A 1 209 ? -8.191 -0.833 2.243 1.00 97.62 209 ILE A CA 1
ATOM 1652 C C . ILE A 1 209 ? -8.564 0.533 2.832 1.00 97.62 209 ILE A C 1
ATOM 1654 O O . ILE A 1 209 ? -9.112 0.595 3.928 1.00 97.62 209 ILE A O 1
ATOM 1658 N N . MET A 1 210 ? -8.362 1.627 2.094 1.00 97.56 210 MET A N 1
ATOM 1659 C CA . MET A 1 210 ? -8.718 2.966 2.580 1.00 97.56 210 MET A CA 1
ATOM 1660 C C . MET A 1 210 ? -10.218 3.109 2.850 1.00 97.56 210 MET A C 1
ATOM 1662 O O . MET A 1 210 ? -10.612 3.747 3.822 1.00 97.56 210 MET A O 1
ATOM 1666 N N . LEU A 1 211 ? -11.074 2.501 2.024 1.00 97.88 211 LEU A N 1
ATOM 1667 C CA . LEU A 1 211 ? -12.514 2.486 2.280 1.00 97.88 211 LEU A CA 1
ATOM 1668 C C . LEU A 1 211 ? -12.879 1.634 3.497 1.00 97.88 211 LEU A C 1
ATOM 1670 O O . LEU A 1 211 ? -13.790 2.024 4.223 1.00 97.88 211 LEU A O 1
ATOM 1674 N N . TYR A 1 212 ? -12.185 0.520 3.737 1.00 97.88 212 TYR A N 1
ATOM 1675 C CA . TYR A 1 212 ? -12.366 -0.289 4.943 1.00 97.88 212 TYR A CA 1
ATOM 1676 C C . TYR A 1 212 ? -12.026 0.525 6.197 1.00 97.88 212 TYR A C 1
ATOM 1678 O O . TYR A 1 212 ? -12.881 0.678 7.071 1.00 97.88 212 TYR A O 1
ATOM 1686 N N . LEU A 1 213 ? -10.843 1.153 6.222 1.00 97.19 213 LEU A N 1
ATOM 1687 C CA . LEU A 1 213 ? -10.415 2.051 7.302 1.00 97.19 213 LEU A CA 1
ATOM 1688 C C . LEU A 1 213 ? -11.401 3.207 7.527 1.00 97.19 213 LEU A C 1
ATOM 1690 O O . LEU A 1 213 ? -11.591 3.652 8.653 1.00 97.19 213 LEU A O 1
ATOM 1694 N N . LEU A 1 214 ? -12.060 3.684 6.464 1.00 97.06 214 LEU A N 1
ATOM 1695 C CA . LEU A 1 214 ? -12.994 4.809 6.541 1.00 97.06 214 LEU A CA 1
ATOM 1696 C C . LEU A 1 214 ? -14.320 4.448 7.214 1.00 97.06 214 LEU A C 1
ATOM 1698 O O . LEU A 1 214 ? -14.908 5.305 7.873 1.00 97.06 214 LEU A O 1
ATOM 1702 N N . VAL A 1 215 ? -14.851 3.245 6.963 1.00 96.75 215 VAL A N 1
ATOM 1703 C CA . VAL A 1 215 ? -16.259 2.930 7.282 1.00 96.75 215 VAL A CA 1
ATOM 1704 C C . VAL A 1 215 ? -16.468 1.690 8.143 1.00 96.75 215 VAL A C 1
ATOM 1706 O O . VAL A 1 215 ? -17.570 1.528 8.672 1.00 96.75 215 VAL A O 1
ATOM 1709 N N . ALA A 1 216 ? -15.477 0.803 8.225 1.00 95.31 216 ALA A N 1
ATOM 1710 C CA . ALA A 1 216 ? -15.616 -0.540 8.786 1.00 95.31 216 ALA A CA 1
ATOM 1711 C C . ALA A 1 216 ? -14.613 -0.847 9.910 1.00 95.31 216 ALA A C 1
ATOM 1713 O O . ALA A 1 216 ? -14.818 -1.812 10.633 1.00 95.31 216 ALA A O 1
ATOM 1714 N N . ASP A 1 217 ? -13.583 -0.022 10.105 1.00 93.12 217 ASP A N 1
ATOM 1715 C CA . ASP A 1 217 ? -12.517 -0.271 11.088 1.00 93.12 217 ASP A CA 1
ATOM 1716 C C . ASP A 1 217 ? -12.846 0.192 12.520 1.00 93.12 217 ASP A C 1
ATOM 1718 O O . ASP A 1 217 ? -12.022 0.084 13.416 1.00 93.12 217 ASP A O 1
ATOM 1722 N N . GLY A 1 218 ? -14.056 0.717 12.743 1.00 90.31 218 GLY A N 1
ATOM 1723 C CA . GLY A 1 218 ? -14.553 1.079 14.076 1.00 90.31 218 GLY A CA 1
ATOM 1724 C C . GLY A 1 218 ? -14.006 2.386 14.663 1.00 90.31 218 GLY A C 1
ATOM 1725 O O . GLY A 1 218 ? -14.388 2.734 15.771 1.00 90.31 218 GLY A O 1
ATOM 1726 N N . GLU A 1 219 ? -13.170 3.125 13.930 1.00 91.62 219 GLU A N 1
ATOM 1727 C CA . GLU A 1 219 ? -12.548 4.361 14.419 1.00 91.62 219 GLU A CA 1
ATOM 1728 C C . GLU A 1 219 ? -13.437 5.605 14.209 1.00 91.62 219 GLU A C 1
ATOM 1730 O O . GLU A 1 219 ? -13.895 5.904 13.096 1.00 91.62 219 GLU A O 1
ATOM 1735 N N . GLU A 1 220 ? -13.626 6.378 15.281 1.00 91.56 220 GLU A N 1
ATOM 1736 C CA . GLU A 1 220 ? -14.355 7.648 15.269 1.00 91.56 220 GLU A CA 1
ATOM 1737 C C . GLU A 1 220 ? -13.477 8.813 14.793 1.00 91.56 220 GLU A C 1
ATOM 1739 O O . GLU A 1 220 ? -12.315 8.961 15.161 1.00 91.56 220 GLU A O 1
ATOM 1744 N N . SER A 1 221 ? -14.041 9.694 13.969 1.00 92.19 221 SER A N 1
ATOM 1745 C CA . SER A 1 221 ? -13.347 10.839 13.360 1.00 92.19 221 SER A CA 1
ATOM 1746 C C . SER A 1 221 ? -12.025 10.454 12.684 1.00 92.19 221 SER A C 1
ATOM 1748 O O . SER A 1 221 ? -11.035 11.179 12.782 1.00 92.19 221 SER A O 1
ATOM 1750 N N . ALA A 1 222 ? -11.998 9.299 12.013 1.00 93.44 222 ALA A N 1
ATOM 1751 C CA . ALA A 1 222 ? -10.811 8.775 11.350 1.00 93.44 222 ALA A CA 1
ATOM 1752 C C . ALA A 1 222 ? -10.370 9.696 10.201 1.00 93.44 222 ALA A C 1
ATOM 1754 O O . ALA A 1 222 ? -11.132 9.966 9.263 1.00 93.44 222 ALA A O 1
ATOM 1755 N N . GLU A 1 223 ? -9.124 10.161 10.268 1.00 93.44 223 GLU A N 1
ATOM 1756 C CA . GLU A 1 223 ? -8.502 10.979 9.229 1.00 93.44 223 GLU A CA 1
ATOM 1757 C C . GLU A 1 223 ? -7.658 10.089 8.324 1.00 93.44 223 GLU A C 1
ATOM 1759 O O . GLU A 1 223 ? -6.713 9.440 8.774 1.00 93.44 223 GLU A O 1
ATOM 1764 N N . LEU A 1 224 ? -8.011 10.038 7.045 1.00 94.25 224 LEU A N 1
ATOM 1765 C CA . LEU A 1 224 ? -7.337 9.205 6.065 1.00 94.25 224 LEU A CA 1
ATOM 1766 C C . LEU A 1 224 ? -6.728 10.053 4.960 1.00 94.25 224 LEU A C 1
ATOM 1768 O O . LEU A 1 224 ? -7.391 10.949 4.423 1.00 94.25 224 LEU A O 1
ATOM 1772 N N . TYR A 1 225 ? -5.516 9.702 4.531 1.00 92.56 225 TYR A N 1
ATOM 1773 C CA . TYR A 1 225 ? -4.809 10.472 3.515 1.00 92.56 225 TYR A CA 1
ATOM 1774 C C . TYR A 1 225 ? -4.214 9.653 2.378 1.00 92.56 225 TYR A C 1
ATOM 1776 O O . TYR A 1 225 ? -3.672 8.570 2.570 1.00 92.56 225 TYR A O 1
ATOM 1784 N N . GLY A 1 226 ? -4.328 10.185 1.163 1.00 91.56 226 GLY A N 1
ATOM 1785 C CA . GLY A 1 226 ? -3.622 9.687 -0.013 1.00 91.56 226 GLY A CA 1
ATOM 1786 C C . GLY A 1 226 ? -2.363 10.514 -0.226 1.00 91.56 226 GLY A C 1
ATOM 1787 O O . GLY A 1 226 ? -2.465 11.731 -0.388 1.00 91.56 226 GLY A O 1
ATOM 1788 N N . ALA A 1 227 ? -1.206 9.858 -0.232 1.00 87.56 227 ALA A N 1
ATOM 1789 C CA . ALA A 1 227 ? 0.100 10.463 -0.436 1.00 87.56 227 ALA A CA 1
ATOM 1790 C C . ALA A 1 227 ? 0.778 9.860 -1.672 1.00 87.56 227 ALA A C 1
ATOM 1792 O O . ALA A 1 227 ? 0.852 8.644 -1.842 1.00 87.56 227 ALA A O 1
ATOM 1793 N N . ALA A 1 228 ? 1.299 10.727 -2.532 1.00 82.88 228 ALA A N 1
ATOM 1794 C CA . ALA A 1 228 ? 2.150 10.366 -3.658 1.00 82.88 228 ALA A CA 1
ATOM 1795 C C . ALA A 1 228 ? 3.090 11.537 -3.961 1.00 82.88 228 ALA A C 1
ATOM 1797 O O . ALA A 1 228 ? 2.970 12.607 -3.361 1.00 82.88 228 ALA A O 1
ATOM 1798 N N . ARG A 1 229 ? 4.010 11.354 -4.916 1.00 77.31 229 ARG A N 1
ATOM 1799 C CA . ARG A 1 229 ? 4.929 12.416 -5.360 1.00 77.31 229 ARG A CA 1
ATOM 1800 C C . ARG A 1 229 ? 4.191 13.704 -5.744 1.00 77.31 229 ARG A C 1
ATOM 1802 O O . ARG A 1 229 ? 4.598 14.779 -5.322 1.00 77.31 229 ARG A O 1
ATOM 1809 N N . ASP A 1 230 ? 3.131 13.565 -6.536 1.00 76.88 230 ASP A N 1
ATOM 1810 C CA . ASP A 1 230 ? 2.324 14.664 -7.056 1.00 76.88 230 ASP A CA 1
ATOM 1811 C C . ASP A 1 230 ? 0.842 14.397 -6.755 1.00 76.88 230 ASP A C 1
ATOM 1813 O O . ASP A 1 230 ? 0.398 13.243 -6.714 1.00 76.88 230 ASP A O 1
ATOM 1817 N N . ARG A 1 231 ? 0.058 15.466 -6.569 1.00 76.56 231 ARG A N 1
ATOM 1818 C CA . ARG A 1 231 ? -1.365 15.371 -6.199 1.00 76.56 231 ARG A CA 1
ATOM 1819 C C . ARG A 1 231 ? -2.182 14.562 -7.210 1.00 76.56 231 ARG A C 1
ATOM 1821 O O . ARG A 1 231 ? -3.076 13.826 -6.806 1.00 76.56 231 ARG A O 1
ATOM 1828 N N . ASP A 1 232 ? -1.850 14.656 -8.495 1.00 81.50 232 ASP A N 1
ATOM 1829 C CA . ASP A 1 232 ? -2.532 13.916 -9.563 1.00 81.50 232 ASP A CA 1
ATOM 1830 C C . ASP A 1 232 ? -2.303 12.405 -9.465 1.00 81.50 232 ASP A C 1
ATOM 1832 O O . ASP A 1 232 ? -3.210 11.625 -9.743 1.00 81.50 232 ASP A O 1
ATOM 1836 N N . GLN A 1 233 ? -1.120 11.976 -9.011 1.00 79.62 233 GLN A N 1
ATOM 1837 C CA . GLN A 1 233 ? -0.843 10.557 -8.778 1.00 79.62 233 GLN A CA 1
ATOM 1838 C C . GLN A 1 233 ? -1.609 10.050 -7.558 1.00 79.62 233 GLN A C 1
ATOM 1840 O O . GLN A 1 233 ? -2.272 9.019 -7.625 1.00 79.62 233 GLN A O 1
ATOM 1845 N N . ALA A 1 234 ? -1.614 10.819 -6.467 1.00 78.25 234 ALA A N 1
ATOM 1846 C CA . ALA A 1 234 ? -2.395 10.469 -5.283 1.00 78.25 234 ALA A CA 1
ATOM 1847 C C . ALA A 1 234 ? -3.912 10.471 -5.566 1.00 78.25 234 ALA A C 1
ATOM 1849 O O . ALA A 1 234 ? -4.669 9.710 -4.957 1.00 78.25 234 ALA A O 1
ATOM 1850 N N . ALA A 1 235 ? -4.363 11.276 -6.535 1.00 86.56 235 ALA A N 1
ATOM 1851 C CA . ALA A 1 235 ? -5.744 11.277 -6.995 1.00 86.56 235 ALA A CA 1
ATOM 1852 C C . ALA A 1 235 ? -6.151 9.969 -7.692 1.00 86.56 235 ALA A C 1
ATOM 1854 O O . ALA A 1 235 ? -7.338 9.668 -7.694 1.00 86.56 235 ALA A O 1
ATOM 1855 N N . LEU A 1 236 ? -5.225 9.154 -8.213 1.00 88.69 236 LEU A N 1
ATOM 1856 C CA . LEU A 1 236 ? -5.575 7.891 -8.878 1.00 88.69 236 LEU A CA 1
ATOM 1857 C C . LEU A 1 236 ? -6.237 6.897 -7.918 1.00 88.69 236 LEU A C 1
ATOM 1859 O O . LEU A 1 236 ? -7.297 6.351 -8.234 1.00 88.69 236 LEU A O 1
ATOM 1863 N N . VAL A 1 237 ? -5.652 6.690 -6.734 1.00 91.94 237 VAL A N 1
ATOM 1864 C CA . VAL A 1 237 ? -6.229 5.816 -5.696 1.00 91.94 237 VAL A CA 1
ATOM 1865 C C . VAL A 1 237 ? -7.543 6.405 -5.182 1.00 91.94 237 VAL A C 1
ATOM 1867 O O . VAL A 1 237 ? -8.541 5.690 -5.052 1.00 91.94 237 VAL A O 1
ATOM 1870 N N . PHE A 1 238 ? -7.581 7.725 -4.970 1.00 94.94 238 PHE A N 1
ATOM 1871 C CA . PHE A 1 238 ? -8.799 8.422 -4.564 1.00 94.94 238 PHE A CA 1
ATOM 1872 C C . PHE A 1 238 ? -9.931 8.264 -5.580 1.00 94.94 238 PHE A C 1
ATOM 1874 O O . PHE A 1 238 ? -11.059 7.971 -5.196 1.00 94.94 238 PHE A O 1
ATOM 1881 N N . ASP A 1 239 ? -9.654 8.433 -6.869 1.00 94.69 239 ASP A N 1
ATOM 1882 C CA . ASP A 1 239 ? -10.661 8.374 -7.925 1.00 94.69 239 ASP A CA 1
ATOM 1883 C C . ASP A 1 239 ? -11.229 6.957 -8.059 1.00 94.69 239 ASP A C 1
ATOM 1885 O O . ASP A 1 239 ? -12.433 6.791 -8.276 1.00 94.69 239 ASP A O 1
ATOM 1889 N N . VAL A 1 240 ? -10.399 5.928 -7.846 1.00 94.62 240 VAL A N 1
ATOM 1890 C CA . VAL A 1 240 ? -10.870 4.542 -7.732 1.00 94.62 240 VAL A CA 1
ATOM 1891 C C . VAL A 1 240 ? -11.794 4.386 -6.521 1.00 94.62 240 VAL A C 1
ATOM 1893 O O . VAL A 1 240 ? -12.914 3.903 -6.692 1.00 94.62 240 VAL A O 1
ATOM 1896 N N . ALA A 1 241 ? -11.393 4.845 -5.332 1.00 96.62 241 ALA A N 1
ATOM 1897 C CA . ALA A 1 241 ? -12.217 4.766 -4.121 1.00 96.62 241 ALA A CA 1
ATOM 1898 C C . ALA A 1 241 ? -13.547 5.533 -4.265 1.00 96.62 241 ALA A C 1
ATOM 1900 O O . ALA A 1 241 ? -14.620 5.009 -3.959 1.00 96.62 241 ALA A O 1
ATOM 1901 N N . ALA A 1 242 ? -13.508 6.752 -4.801 1.00 96.81 242 ALA A N 1
ATOM 1902 C CA . ALA A 1 242 ? -14.683 7.572 -5.074 1.00 96.81 242 ALA A CA 1
ATOM 1903 C C . ALA A 1 242 ? -15.635 6.876 -6.054 1.00 96.81 242 ALA A C 1
ATOM 1905 O O . ALA A 1 242 ? -16.851 6.875 -5.853 1.00 96.81 242 ALA A O 1
ATOM 1906 N N . GLN A 1 243 ? -15.096 6.232 -7.090 1.00 96.06 243 GLN A N 1
ATOM 1907 C CA . GLN A 1 243 ? -15.904 5.473 -8.034 1.00 96.06 243 GLN A CA 1
ATOM 1908 C C . GLN A 1 243 ? -16.509 4.212 -7.401 1.00 96.06 243 GLN A C 1
ATOM 1910 O O . GLN A 1 243 ? -17.678 3.920 -7.658 1.00 96.06 243 GLN A O 1
ATOM 1915 N N . MET A 1 244 ? -15.777 3.502 -6.533 1.00 96.88 244 MET A N 1
ATOM 1916 C CA . MET A 1 244 ? -16.327 2.386 -5.748 1.00 96.88 244 MET A CA 1
ATOM 1917 C C . MET A 1 244 ? -17.495 2.850 -4.869 1.00 96.88 244 MET A C 1
ATOM 1919 O O . MET A 1 244 ? -18.535 2.192 -4.836 1.00 96.88 244 MET A O 1
ATOM 1923 N N . VAL A 1 245 ? -17.365 4.012 -4.216 1.00 97.31 245 VAL A N 1
ATOM 1924 C CA . VAL A 1 245 ? -18.435 4.611 -3.401 1.00 97.31 245 VAL A CA 1
ATOM 1925 C C . VAL A 1 245 ? -19.675 4.908 -4.236 1.00 97.31 245 VAL A C 1
ATOM 1927 O O . VAL A 1 245 ? -20.776 4.529 -3.838 1.00 97.31 245 VAL A O 1
ATOM 1930 N N . ARG A 1 246 ? -19.513 5.552 -5.399 1.00 95.88 246 ARG A N 1
ATOM 1931 C CA . ARG A 1 246 ? -20.639 5.899 -6.284 1.00 95.88 246 ARG A CA 1
ATOM 1932 C C . ARG A 1 246 ? -21.381 4.670 -6.796 1.00 95.88 246 ARG A C 1
ATOM 1934 O O . ARG A 1 246 ? -22.602 4.698 -6.903 1.00 95.88 246 ARG A O 1
ATOM 1941 N N . LEU A 1 247 ? -20.646 3.617 -7.146 1.00 95.19 247 LEU A N 1
ATOM 1942 C CA . LEU A 1 247 ? -21.221 2.408 -7.730 1.00 95.19 247 LEU A CA 1
ATOM 1943 C C . LEU A 1 247 ? -21.801 1.454 -6.677 1.00 95.19 247 LEU A C 1
ATOM 1945 O O . LEU A 1 247 ? -22.713 0.693 -6.994 1.00 95.19 247 LEU A O 1
ATOM 1949 N N . SER A 1 248 ? -21.296 1.477 -5.442 1.00 96.06 248 SER A N 1
ATOM 1950 C CA . SER A 1 248 ? -21.786 0.613 -4.369 1.00 96.06 248 SER A CA 1
ATOM 1951 C C . SER A 1 248 ? -23.150 1.090 -3.845 1.00 96.06 248 SER A C 1
ATOM 1953 O O . SER A 1 248 ? -23.265 2.213 -3.341 1.00 96.06 248 SER A O 1
ATOM 1955 N N . PRO A 1 249 ? -24.195 0.237 -3.849 1.00 93.50 249 PRO A N 1
ATOM 1956 C CA . PRO A 1 249 ? -25.505 0.596 -3.298 1.00 93.50 249 PRO A CA 1
ATOM 1957 C C . PRO A 1 249 ? -25.487 0.897 -1.791 1.00 93.50 249 PRO A C 1
ATOM 1959 O O . PRO A 1 249 ? -26.378 1.579 -1.281 1.00 93.50 249 PRO A O 1
ATOM 1962 N N . LYS A 1 250 ? -24.490 0.364 -1.068 1.00 94.38 250 LYS A N 1
ATOM 1963 C CA . LYS A 1 250 ? -24.322 0.560 0.379 1.00 94.38 250 LYS A CA 1
ATOM 1964 C C . LYS A 1 250 ? -23.555 1.842 0.688 1.00 94.38 250 LYS A C 1
ATOM 1966 O O . LYS A 1 250 ? -23.968 2.586 1.576 1.00 94.38 250 LYS A O 1
ATOM 1971 N N . LEU A 1 251 ? -22.458 2.099 -0.030 1.00 96.31 251 LEU A N 1
ATOM 1972 C CA . LEU A 1 251 ? -21.603 3.258 0.234 1.00 96.31 251 LEU A CA 1
ATOM 1973 C C . LEU A 1 251 ? -22.188 4.553 -0.325 1.00 96.31 251 LEU A C 1
ATOM 1975 O O . LEU A 1 251 ? -22.111 5.568 0.359 1.00 96.31 251 LEU A O 1
ATOM 1979 N N . SER A 1 252 ? -22.839 4.525 -1.492 1.00 95.94 252 SER A N 1
ATOM 1980 C CA . SER A 1 252 ? -23.409 5.731 -2.123 1.00 95.94 252 SER A CA 1
ATOM 1981 C C . SER A 1 252 ? -24.429 6.463 -1.241 1.00 95.94 252 SER A C 1
ATOM 1983 O O . SER A 1 252 ? -24.569 7.679 -1.334 1.00 95.94 252 SER A O 1
ATOM 1985 N N . LYS A 1 253 ? -25.107 5.742 -0.339 1.00 95.44 253 LYS A N 1
ATOM 1986 C CA . LYS A 1 253 ? -26.068 6.300 0.630 1.00 95.44 253 LYS A CA 1
ATOM 1987 C C . LYS A 1 253 ? -25.416 6.863 1.898 1.00 95.44 253 LYS A C 1
ATOM 1989 O O . LYS A 1 253 ? -26.074 7.569 2.654 1.00 95.44 253 LYS A O 1
ATOM 1994 N N . ARG A 1 254 ? -24.163 6.495 2.179 1.00 94.75 254 ARG A N 1
ATOM 1995 C CA . ARG A 1 254 ? -23.499 6.704 3.480 1.00 94.75 254 ARG A CA 1
ATOM 1996 C C . ARG A 1 254 ? -22.271 7.605 3.398 1.00 94.75 254 ARG A C 1
ATOM 1998 O O . ARG A 1 254 ? -21.971 8.313 4.357 1.00 94.75 254 ARG A O 1
ATOM 2005 N N . VAL A 1 255 ? -21.568 7.572 2.271 1.00 97.56 255 VAL A N 1
ATOM 2006 C CA . VAL A 1 255 ? -20.325 8.305 2.042 1.00 97.56 255 VAL A CA 1
ATOM 2007 C C . VAL A 1 255 ? -20.581 9.396 1.014 1.00 97.56 255 VAL A C 1
ATOM 2009 O O . VAL A 1 255 ? -21.000 9.134 -0.111 1.00 97.56 255 VAL A O 1
ATOM 2012 N N . GLN A 1 256 ? -20.315 10.638 1.405 1.00 96.81 256 GLN A N 1
ATOM 2013 C CA . GLN A 1 256 ? -20.419 11.787 0.520 1.00 96.81 256 GLN A CA 1
ATOM 2014 C C . GLN A 1 256 ? -19.104 11.979 -0.235 1.00 96.81 256 GLN A C 1
ATOM 2016 O O . GLN A 1 256 ? -18.050 12.149 0.378 1.00 96.81 256 GLN A O 1
ATOM 2021 N N . VAL A 1 257 ? -19.178 12.015 -1.563 1.00 97.12 257 VAL A N 1
ATOM 2022 C CA . VAL A 1 257 ? -18.037 12.332 -2.427 1.00 97.12 257 VAL A CA 1
ATOM 2023 C C . VAL A 1 257 ? -17.999 13.841 -2.680 1.00 97.12 257 VAL A C 1
ATOM 2025 O O . VAL A 1 257 ? -18.983 14.421 -3.134 1.00 97.12 257 VAL A O 1
ATOM 2028 N N . LYS A 1 258 ? -16.871 14.484 -2.375 1.00 94.94 258 LYS A N 1
ATOM 2029 C CA . LYS A 1 258 ? -16.594 15.902 -2.639 1.00 94.94 258 LYS A CA 1
ATOM 2030 C C . LYS A 1 258 ? -15.418 16.009 -3.612 1.00 94.94 258 LYS A C 1
ATOM 2032 O O . LYS A 1 258 ? -14.263 16.105 -3.196 1.00 94.94 258 LYS A O 1
ATOM 2037 N N . ASP A 1 259 ? -15.718 15.997 -4.908 1.00 90.00 259 ASP A N 1
ATOM 2038 C CA . ASP A 1 259 ? -14.704 15.956 -5.972 1.00 90.00 259 ASP A CA 1
ATOM 2039 C C . ASP A 1 259 ? -13.787 17.177 -6.008 1.00 90.00 259 ASP A C 1
ATOM 2041 O O . ASP A 1 259 ? -12.580 17.014 -6.174 1.00 90.00 259 ASP A O 1
ATOM 2045 N N . ALA A 1 260 ? -14.333 18.378 -5.788 1.00 87.31 260 ALA A N 1
ATOM 2046 C CA . ALA A 1 260 ? -13.580 19.634 -5.870 1.00 87.31 260 ALA A CA 1
ATOM 2047 C C . ALA A 1 260 ? -12.322 19.631 -4.985 1.00 87.31 260 ALA A C 1
ATOM 2049 O O . ALA A 1 260 ? -11.256 20.074 -5.402 1.00 87.31 260 ALA A O 1
ATOM 2050 N N . ASN A 1 261 ? -12.427 19.048 -3.788 1.00 86.44 261 ASN A N 1
ATOM 2051 C CA . ASN A 1 261 ? -11.321 18.981 -2.833 1.00 86.44 261 ASN A CA 1
ATOM 2052 C C . ASN A 1 261 ? -10.709 17.576 -2.741 1.00 86.44 261 ASN A C 1
ATOM 2054 O O . ASN A 1 261 ? -9.883 17.350 -1.856 1.00 86.44 261 ASN A O 1
ATOM 2058 N N . LYS A 1 262 ? -11.115 16.649 -3.627 1.00 91.94 262 LYS A N 1
ATOM 2059 C CA . LYS A 1 262 ? -10.757 15.222 -3.597 1.00 91.94 262 LYS A CA 1
ATOM 2060 C C . LYS A 1 262 ? -10.908 14.640 -2.185 1.00 91.94 262 LYS A C 1
ATOM 2062 O O . LYS A 1 262 ? -9.935 14.199 -1.574 1.00 91.94 262 LYS A O 1
ATOM 2067 N N . ARG A 1 263 ? -12.138 14.706 -1.652 1.00 94.56 263 ARG A N 1
ATOM 2068 C CA . ARG A 1 263 ? -12.477 14.250 -0.294 1.00 94.56 263 ARG A CA 1
ATOM 2069 C C . ARG A 1 263 ? -13.691 13.318 -0.269 1.00 94.56 263 ARG A C 1
ATOM 2071 O O . ARG A 1 263 ? -14.720 13.629 -0.862 1.00 94.56 263 ARG A O 1
ATOM 2078 N N . LEU A 1 264 ? -13.598 12.209 0.458 1.00 97.50 264 LEU A N 1
ATOM 2079 C CA . LEU A 1 264 ? -14.727 11.365 0.860 1.00 97.50 264 LEU A CA 1
ATOM 2080 C C . LEU A 1 264 ? -15.057 11.660 2.318 1.00 97.50 264 LEU A C 1
ATOM 2082 O O . LEU A 1 264 ? -14.146 11.812 3.125 1.00 97.50 264 LEU A O 1
ATOM 2086 N N . VAL A 1 265 ? -16.339 11.748 2.660 1.00 97.50 265 VAL A N 1
ATOM 2087 C CA . VAL A 1 265 ? -16.789 12.012 4.033 1.00 97.50 265 VAL A CA 1
ATOM 2088 C C . VAL A 1 265 ? -17.791 10.948 4.449 1.00 97.50 265 VAL A C 1
ATOM 2090 O O . VAL A 1 265 ? -18.855 10.826 3.836 1.00 97.50 265 VAL A O 1
ATOM 2093 N N . TYR A 1 266 ? -17.470 10.206 5.503 1.00 97.56 266 TYR A N 1
ATOM 2094 C CA . TYR A 1 266 ? -18.389 9.279 6.143 1.00 97.56 266 TYR A CA 1
ATOM 2095 C C . TYR A 1 266 ? -19.023 9.957 7.355 1.00 97.56 266 TYR A C 1
ATOM 2097 O O . TYR A 1 266 ? -18.411 10.125 8.403 1.00 97.56 266 TYR A O 1
ATOM 2105 N N . LYS A 1 267 ? -20.276 10.392 7.192 1.00 93.38 267 LYS A N 1
ATOM 2106 C CA . LYS A 1 267 ? -20.934 11.269 8.172 1.00 93.38 267 LYS A CA 1
ATOM 2107 C C . LYS A 1 267 ? -21.186 10.607 9.525 1.00 93.38 267 LYS A C 1
ATOM 2109 O O . LYS A 1 267 ? -21.243 11.322 10.513 1.00 93.38 267 LYS A O 1
ATOM 2114 N N . ARG A 1 268 ? -21.361 9.279 9.565 1.00 93.88 268 ARG A N 1
ATOM 2115 C CA . ARG A 1 268 ? -21.725 8.556 10.796 1.00 93.88 268 ARG A CA 1
ATOM 2116 C C . ARG A 1 268 ? -20.682 8.750 11.892 1.00 93.88 268 ARG A C 1
ATOM 2118 O O . ARG A 1 268 ? -21.068 9.009 13.018 1.00 93.88 268 ARG A O 1
ATOM 2125 N N . THR A 1 269 ? -19.413 8.634 11.528 1.00 94.38 269 THR A N 1
ATOM 2126 C CA . THR A 1 269 ? -18.277 8.734 12.447 1.00 94.38 269 THR A CA 1
ATOM 2127 C C . THR A 1 269 ? -17.514 10.045 12.266 1.00 94.38 269 THR A C 1
ATOM 2129 O O . THR A 1 269 ? -16.423 10.211 12.784 1.00 94.38 269 THR A O 1
ATOM 2132 N N . ASN A 1 270 ? -18.018 10.969 11.438 1.00 94.31 270 ASN A N 1
ATOM 2133 C CA . ASN A 1 270 ? -17.292 12.170 11.008 1.00 94.31 270 ASN A CA 1
ATOM 2134 C C . ASN A 1 270 ? -15.894 11.891 10.389 1.00 94.31 270 ASN A C 1
ATOM 2136 O O . ASN A 1 270 ? -15.039 12.774 10.329 1.00 94.31 270 ASN A O 1
ATOM 2140 N N . SER A 1 271 ? -15.662 10.674 9.886 1.00 95.62 271 SER A N 1
ATOM 2141 C CA . SER A 1 271 ? -14.398 10.273 9.257 1.00 95.62 271 SER A CA 1
ATOM 2142 C C . SER A 1 271 ? -14.284 10.808 7.827 1.00 95.62 271 SER A C 1
ATOM 2144 O O . SER A 1 271 ? -15.288 11.026 7.132 1.00 95.62 271 SER A O 1
ATOM 2146 N N . TYR A 1 272 ? -13.059 10.995 7.335 1.00 96.12 272 TYR A N 1
ATOM 2147 C CA . TYR A 1 272 ? -12.835 11.444 5.963 1.00 96.12 272 TYR A CA 1
ATOM 2148 C C . TYR A 1 272 ? -11.567 10.875 5.328 1.00 96.12 272 TYR A C 1
ATOM 2150 O O . TYR A 1 272 ? -10.581 10.624 6.003 1.00 96.12 272 TYR A O 1
ATOM 2158 N N . TYR A 1 273 ? -11.591 10.745 4.000 1.00 96.12 273 TYR A N 1
ATOM 2159 C CA . TYR A 1 273 ? -10.427 10.415 3.177 1.00 96.12 273 TYR A CA 1
ATOM 2160 C C . TYR A 1 273 ? -10.118 11.553 2.214 1.00 96.12 273 TYR A C 1
ATOM 2162 O O . TYR A 1 273 ? -11.015 11.986 1.489 1.00 96.12 273 TYR A O 1
ATOM 2170 N N . GLN A 1 274 ? -8.882 12.053 2.209 1.00 92.88 274 GLN A N 1
ATOM 2171 C CA . GLN A 1 274 ? -8.474 13.190 1.388 1.00 92.88 274 GLN A CA 1
ATOM 2172 C C . GLN A 1 274 ? -7.090 13.003 0.760 1.00 92.88 274 GLN A C 1
ATOM 2174 O O . GLN A 1 274 ? -6.178 12.449 1.360 1.00 92.88 274 GLN A O 1
ATOM 2179 N N . VAL A 1 275 ? -6.907 13.513 -0.454 1.00 89.56 275 VAL A N 1
ATOM 2180 C CA . VAL A 1 275 ? -5.583 13.568 -1.086 1.00 89.56 275 VAL A CA 1
ATOM 2181 C C . VAL A 1 275 ? -4.785 14.755 -0.545 1.00 89.56 275 VAL A C 1
ATOM 2183 O O . VAL A 1 275 ? -5.262 15.891 -0.627 1.00 89.56 275 VAL A O 1
ATOM 2186 N N . ILE A 1 276 ? -3.566 14.505 -0.057 1.00 78.75 276 ILE A N 1
ATOM 2187 C CA . ILE A 1 276 ? -2.629 15.554 0.360 1.00 78.75 276 ILE A CA 1
ATOM 2188 C C . ILE A 1 276 ? -1.569 15.765 -0.729 1.00 78.75 276 ILE A C 1
ATOM 2190 O O . ILE A 1 276 ? -1.068 14.814 -1.325 1.00 78.75 276 ILE A O 1
ATOM 2194 N N . ALA A 1 277 ? -1.221 17.026 -0.985 1.00 65.00 277 ALA A N 1
ATOM 2195 C CA . ALA A 1 277 ? -0.081 17.390 -1.818 1.00 65.00 277 ALA A CA 1
ATOM 2196 C C . ALA A 1 277 ? 1.202 17.509 -0.970 1.00 65.00 277 ALA A C 1
ATOM 2198 O O . ALA A 1 277 ? 1.153 17.905 0.194 1.00 65.00 277 ALA A O 1
ATOM 2199 N N . ALA A 1 278 ? 2.356 17.165 -1.549 1.00 58.47 278 ALA A N 1
ATOM 2200 C CA . ALA A 1 278 ? 3.635 17.098 -0.835 1.00 58.47 278 ALA A CA 1
ATOM 2201 C C . ALA A 1 278 ? 4.080 18.433 -0.192 1.00 58.47 278 ALA A C 1
ATOM 2203 O O . ALA A 1 278 ? 4.838 18.427 0.774 1.00 58.47 278 ALA A O 1
ATOM 2204 N N . ASP A 1 279 ? 3.597 19.568 -0.697 1.00 56.91 279 ASP A N 1
ATOM 2205 C CA . ASP A 1 279 ? 3.848 20.927 -0.203 1.00 56.91 279 ASP A CA 1
ATOM 2206 C C . ASP A 1 279 ? 2.991 21.320 1.016 1.00 56.91 279 ASP A C 1
ATOM 2208 O O . ASP A 1 279 ? 3.377 22.202 1.780 1.00 56.91 279 ASP A O 1
ATOM 2212 N N . ALA A 1 280 ? 1.871 20.632 1.256 1.00 52.62 280 ALA A N 1
ATOM 2213 C CA . ALA A 1 280 ? 0.989 20.867 2.402 1.00 52.62 280 ALA A CA 1
ATOM 2214 C C . ALA A 1 280 ? 1.435 20.139 3.691 1.00 52.62 280 ALA A C 1
ATOM 2216 O O . ALA A 1 280 ? 0.760 20.238 4.714 1.00 52.62 280 ALA A O 1
ATOM 2217 N N . GLN A 1 281 ? 2.576 19.434 3.672 1.00 52.50 281 GLN A N 1
ATOM 2218 C CA . GLN A 1 281 ? 3.101 18.656 4.808 1.00 52.50 281 GLN A CA 1
ATOM 2219 C C . GLN A 1 281 ? 3.310 19.470 6.086 1.00 52.50 281 GLN A C 1
ATOM 2221 O O . GLN A 1 281 ? 3.041 18.971 7.173 1.00 52.50 281 GLN A O 1
ATOM 2226 N N . GLY A 1 282 ? 3.764 20.721 5.967 1.00 51.72 282 GLY A N 1
ATOM 2227 C CA . GLY A 1 282 ? 4.021 21.583 7.126 1.00 51.72 282 GLY A CA 1
ATOM 2228 C C . GLY A 1 282 ? 2.758 22.043 7.866 1.00 51.72 282 GLY A C 1
ATOM 2229 O O . GLY A 1 282 ? 2.870 22.583 8.960 1.00 51.72 282 GLY A O 1
ATOM 2230 N N . ALA A 1 283 ? 1.570 21.836 7.287 1.00 45.81 283 ALA A N 1
ATOM 2231 C CA . ALA A 1 283 ? 0.283 22.229 7.867 1.00 45.81 283 ALA A CA 1
ATOM 2232 C C . ALA A 1 283 ? -0.459 21.066 8.554 1.00 45.81 283 ALA A C 1
ATOM 2234 O O . ALA A 1 283 ? -1.560 21.252 9.073 1.00 45.81 283 ALA A O 1
ATOM 2235 N N . LEU A 1 284 ? 0.117 19.862 8.547 1.00 54.19 284 LEU A N 1
ATOM 2236 C CA . LEU A 1 284 ? -0.506 18.663 9.094 1.00 54.19 284 LEU A CA 1
ATOM 2237 C C . LEU A 1 284 ? -0.187 18.535 10.586 1.00 54.19 284 LEU A C 1
ATOM 2239 O O . LEU A 1 284 ? 0.697 17.786 10.985 1.00 54.19 284 LEU A O 1
ATOM 2243 N N . GLY A 1 285 ? -0.960 19.223 11.425 1.00 53.31 285 GLY A N 1
ATOM 2244 C CA . GLY A 1 285 ? -1.132 18.848 12.836 1.00 53.31 285 GLY A CA 1
ATOM 2245 C C . GLY A 1 285 ? -2.038 17.618 13.000 1.00 53.31 285 GLY A C 1
ATOM 2246 O O . GLY A 1 285 ? -2.827 17.562 13.936 1.00 53.31 285 GLY A O 1
ATOM 2247 N N . SER A 1 286 ? -2.023 16.700 12.030 1.00 66.75 286 SER A N 1
ATOM 2248 C CA . SER A 1 286 ? -3.007 15.626 11.892 1.00 66.75 286 SER A CA 1
ATOM 2249 C C . SER A 1 286 ? -2.496 14.331 12.505 1.00 66.75 286 SER A C 1
ATOM 2251 O O . SER A 1 286 ? -1.330 13.976 12.319 1.00 66.75 286 SER A O 1
ATOM 2253 N N . ASN A 1 287 ? -3.407 13.603 13.142 1.00 80.31 287 ASN A N 1
ATOM 2254 C CA . ASN A 1 287 ? -3.200 12.261 13.669 1.00 80.31 287 ASN A CA 1
ATOM 2255 C C . ASN A 1 287 ? -3.932 11.250 12.763 1.00 80.31 287 ASN A C 1
ATOM 2257 O O . ASN A 1 287 ? -5.083 10.882 13.049 1.00 80.31 287 ASN A O 1
ATOM 2261 N N . PRO A 1 288 ? -3.330 10.878 11.615 1.00 89.69 288 PRO A N 1
ATOM 2262 C CA . PRO A 1 288 ? -3.982 10.033 10.631 1.00 89.69 288 PRO A CA 1
ATOM 2263 C C . PRO A 1 288 ? -4.232 8.621 11.147 1.00 89.69 288 PRO A C 1
ATOM 2265 O O . PRO A 1 288 ? -3.324 7.933 11.606 1.00 89.69 288 PRO A O 1
ATOM 2268 N N . HIS A 1 289 ? -5.465 8.156 10.951 1.00 93.44 289 HIS A N 1
ATOM 2269 C CA . HIS A 1 289 ? -5.834 6.753 11.139 1.00 93.44 289 HIS A CA 1
ATOM 2270 C C . HIS A 1 289 ? -5.343 5.876 9.984 1.00 93.44 289 HIS A C 1
ATOM 2272 O O . HIS A 1 289 ? -5.131 4.676 10.128 1.00 93.44 289 HIS A O 1
ATOM 2278 N N . GLY A 1 290 ? -5.138 6.459 8.804 1.00 94.50 290 GLY A N 1
ATOM 2279 C CA . GLY A 1 290 ? -4.689 5.673 7.671 1.00 94.50 290 GLY A CA 1
ATOM 2280 C C . GLY A 1 290 ? -4.109 6.479 6.533 1.00 94.50 290 GLY A C 1
ATOM 2281 O O . GLY A 1 290 ? -4.535 7.593 6.228 1.00 94.50 290 GLY A O 1
ATOM 2282 N N . VAL A 1 291 ? -3.113 5.892 5.886 1.00 93.88 291 VAL A N 1
ATOM 2283 C CA . VAL A 1 291 ? -2.349 6.546 4.830 1.00 93.88 291 VAL A CA 1
ATOM 2284 C C . VAL A 1 291 ? -2.139 5.570 3.683 1.00 93.88 291 VAL A C 1
ATOM 2286 O O . VAL A 1 291 ? -1.533 4.522 3.870 1.00 93.88 291 VAL A O 1
ATOM 2289 N N . ALA A 1 292 ? -2.596 5.928 2.485 1.00 93.94 292 ALA A N 1
ATOM 2290 C CA . ALA A 1 292 ? -2.237 5.231 1.254 1.00 93.94 292 ALA A CA 1
ATOM 2291 C C . ALA A 1 292 ? -1.063 5.956 0.601 1.00 93.94 292 ALA A C 1
ATOM 2293 O O . ALA A 1 292 ? -1.229 7.068 0.097 1.00 93.94 292 ALA A O 1
ATOM 2294 N N . ALA A 1 293 ? 0.107 5.330 0.612 1.00 91.12 293 ALA A N 1
ATOM 2295 C CA . ALA A 1 293 ? 1.327 5.850 0.020 1.00 91.12 293 ALA A CA 1
ATOM 2296 C C . ALA A 1 293 ? 1.620 5.103 -1.294 1.00 91.12 293 ALA A C 1
ATOM 2298 O O . ALA A 1 293 ? 2.176 4.007 -1.285 1.00 91.12 293 ALA A O 1
ATOM 2299 N N . ASP A 1 294 ? 1.202 5.672 -2.425 1.00 88.75 294 ASP A N 1
ATOM 2300 C CA . ASP A 1 294 ? 1.328 5.019 -3.737 1.00 88.75 294 ASP A CA 1
ATOM 2301 C C . ASP A 1 294 ? 2.584 5.482 -4.496 1.00 88.75 294 ASP A C 1
ATOM 2303 O O . ASP A 1 294 ? 3.072 6.610 -4.328 1.00 88.75 294 ASP A O 1
ATOM 2307 N N . GLU A 1 295 ? 3.093 4.584 -5.340 1.00 84.81 295 GLU A N 1
ATOM 2308 C CA . GLU A 1 295 ? 4.263 4.748 -6.209 1.00 84.81 295 GLU A CA 1
ATOM 2309 C C . GLU A 1 295 ? 5.478 5.348 -5.463 1.00 84.81 295 GLU A C 1
ATOM 2311 O O . GLU A 1 295 ? 6.058 6.357 -5.882 1.00 84.81 295 GLU A O 1
ATOM 2316 N N . ILE A 1 296 ? 5.880 4.723 -4.342 1.00 84.88 296 ILE A N 1
ATOM 2317 C CA . ILE A 1 296 ? 7.010 5.177 -3.499 1.00 84.88 296 ILE A CA 1
ATOM 2318 C C . ILE A 1 296 ? 8.298 5.388 -4.310 1.00 84.88 296 ILE A C 1
ATOM 2320 O O . ILE A 1 296 ? 9.065 6.308 -4.021 1.00 84.88 296 ILE A O 1
ATOM 2324 N N . LEU A 1 297 ? 8.520 4.605 -5.372 1.00 83.06 297 LEU A N 1
ATOM 2325 C CA . LEU A 1 297 ? 9.659 4.775 -6.287 1.00 83.06 297 LEU A CA 1
ATOM 2326 C C . LEU A 1 297 ? 9.783 6.192 -6.869 1.00 83.06 297 LEU A C 1
ATOM 2328 O O . LEU A 1 297 ? 10.884 6.626 -7.206 1.00 83.06 297 LEU A O 1
ATOM 2332 N N . ALA A 1 298 ? 8.673 6.923 -6.994 1.00 82.38 298 ALA A N 1
ATOM 2333 C CA . ALA A 1 298 ? 8.654 8.268 -7.556 1.00 82.38 298 ALA A CA 1
ATOM 2334 C C . ALA A 1 298 ? 8.964 9.361 -6.516 1.00 82.38 298 ALA A C 1
ATOM 2336 O O . ALA A 1 298 ? 9.161 10.525 -6.893 1.00 82.38 298 ALA A O 1
ATOM 2337 N N . TRP A 1 299 ? 8.996 9.022 -5.224 1.00 83.88 299 TRP A N 1
ATOM 2338 C CA . TRP A 1 299 ? 9.178 9.977 -4.134 1.00 83.88 299 TRP A CA 1
ATOM 2339 C C . TRP A 1 299 ? 10.622 10.485 -4.093 1.00 83.88 299 TRP A C 1
ATOM 2341 O O . TRP A 1 299 ? 11.581 9.736 -4.266 1.00 83.88 299 TRP A O 1
ATOM 2351 N N . ARG A 1 300 ? 10.788 11.794 -3.871 1.00 76.00 300 ARG A N 1
ATOM 2352 C CA . ARG A 1 300 ? 12.106 12.448 -3.948 1.00 76.00 300 ARG A CA 1
ATOM 2353 C C . ARG A 1 300 ? 12.989 12.142 -2.741 1.00 76.00 300 ARG A C 1
ATOM 2355 O O . ARG A 1 300 ? 14.197 11.998 -2.887 1.00 76.00 300 ARG A O 1
ATOM 2362 N N . ASN A 1 301 ? 12.397 12.123 -1.553 1.00 79.31 301 ASN A N 1
ATOM 2363 C CA . ASN A 1 301 ? 13.099 12.002 -0.284 1.00 79.31 301 ASN A CA 1
ATOM 2364 C C . ASN A 1 301 ? 12.185 11.381 0.785 1.00 79.31 301 ASN A C 1
ATOM 2366 O O . ASN A 1 301 ? 10.996 11.149 0.563 1.00 79.31 301 ASN A O 1
ATOM 2370 N N . ARG A 1 302 ? 12.769 11.120 1.955 1.00 83.06 302 ARG A N 1
ATOM 2371 C CA . ARG A 1 302 ? 12.106 10.468 3.087 1.00 83.06 302 ARG A CA 1
ATOM 2372 C C . ARG A 1 302 ? 11.180 11.395 3.889 1.00 83.06 302 ARG A C 1
ATOM 2374 O O . ARG A 1 302 ? 10.369 10.903 4.661 1.00 83.06 302 ARG A O 1
ATOM 2381 N N . SER A 1 303 ? 11.242 12.717 3.708 1.00 81.75 303 SER A N 1
ATOM 2382 C CA . SER A 1 303 ? 10.548 13.661 4.602 1.00 81.75 303 SER A CA 1
ATOM 2383 C C . SER A 1 303 ? 9.036 13.431 4.660 1.00 81.75 303 SER A C 1
ATOM 2385 O O . SER A 1 303 ? 8.464 13.468 5.742 1.00 81.75 303 SER A O 1
ATOM 2387 N N . MET A 1 304 ? 8.406 13.115 3.521 1.00 80.12 304 MET A N 1
ATOM 2388 C CA . MET A 1 304 ? 6.978 12.780 3.474 1.00 80.12 304 MET A CA 1
ATOM 2389 C C . MET A 1 304 ? 6.652 11.529 4.284 1.00 80.12 304 MET A C 1
ATOM 2391 O O . MET A 1 304 ? 5.678 11.504 5.028 1.00 80.12 304 MET A O 1
ATOM 2395 N N . TRP A 1 305 ? 7.476 10.493 4.127 1.00 85.88 305 TRP A N 1
ATOM 2396 C CA . TRP A 1 305 ? 7.313 9.228 4.829 1.00 85.88 305 TRP A CA 1
ATOM 2397 C C . TRP A 1 305 ? 7.423 9.432 6.338 1.00 85.88 305 TRP A C 1
ATOM 2399 O O . TRP A 1 305 ? 6.553 8.995 7.086 1.00 85.88 305 TRP A O 1
ATOM 2409 N N . ASP A 1 306 ? 8.460 10.144 6.779 1.00 85.88 306 ASP A N 1
ATOM 2410 C CA . ASP A 1 306 ? 8.696 10.388 8.200 1.00 85.88 306 ASP A CA 1
ATOM 2411 C C . ASP A 1 306 ? 7.631 11.306 8.807 1.00 85.88 306 ASP A C 1
ATOM 2413 O O . ASP A 1 306 ? 7.200 11.047 9.928 1.00 85.88 306 ASP A O 1
ATOM 2417 N N . ALA A 1 307 ? 7.152 12.320 8.080 1.00 82.44 307 ALA A N 1
ATOM 2418 C CA . ALA A 1 307 ? 6.064 13.183 8.540 1.00 82.44 307 ALA A CA 1
ATOM 2419 C C . ALA A 1 307 ? 4.762 12.395 8.755 1.00 82.44 307 ALA A C 1
ATOM 2421 O O . ALA A 1 307 ? 4.151 12.494 9.818 1.00 82.44 307 ALA A O 1
ATOM 2422 N N . LEU A 1 308 ? 4.374 11.563 7.782 1.00 85.00 308 LEU A N 1
ATOM 2423 C CA . LEU A 1 308 ? 3.170 10.732 7.871 1.00 85.00 308 LEU A CA 1
ATOM 2424 C C . LEU A 1 308 ? 3.294 9.700 8.997 1.00 85.00 308 LEU A C 1
ATOM 2426 O O . LEU A 1 308 ? 2.393 9.582 9.824 1.00 85.00 308 LEU A O 1
ATOM 2430 N N . ARG A 1 309 ? 4.436 9.009 9.078 1.00 84.44 309 ARG A N 1
ATOM 2431 C CA . ARG A 1 309 ? 4.698 8.005 10.117 1.00 84.44 309 ARG A CA 1
ATOM 2432 C C . ARG A 1 309 ? 4.725 8.615 11.519 1.00 84.44 309 ARG A C 1
ATOM 2434 O O . ARG A 1 309 ? 4.221 8.002 12.450 1.00 84.44 309 ARG A O 1
ATOM 2441 N N . THR A 1 310 ? 5.315 9.799 11.677 1.00 83.00 310 THR A N 1
ATOM 2442 C CA . THR A 1 310 ? 5.372 10.488 12.977 1.00 83.00 310 THR A CA 1
ATOM 2443 C C . THR A 1 310 ? 3.987 10.967 13.401 1.00 83.00 310 THR A C 1
ATOM 2445 O O . THR A 1 310 ? 3.627 10.793 14.559 1.00 83.00 310 THR A O 1
ATOM 2448 N N . GLY A 1 311 ? 3.180 11.485 12.467 1.00 77.69 311 GLY A N 1
ATOM 2449 C CA . GLY A 1 311 ? 1.792 11.868 12.745 1.00 77.69 311 GLY A CA 1
ATOM 2450 C C . GLY A 1 311 ? 0.931 10.693 13.219 1.00 77.69 311 GLY A C 1
ATOM 2451 O O . GLY A 1 311 ? 0.145 10.848 14.145 1.00 77.69 311 GLY A O 1
ATOM 2452 N N . MET A 1 312 ? 1.127 9.501 12.643 1.00 78.88 312 MET A N 1
ATOM 2453 C CA . MET A 1 312 ? 0.467 8.265 13.098 1.00 78.88 312 MET A CA 1
ATOM 2454 C C . MET A 1 312 ? 0.951 7.767 14.465 1.00 78.88 312 MET A C 1
ATOM 2456 O O . MET A 1 312 ? 0.299 6.925 15.073 1.00 78.88 312 MET A O 1
ATOM 2460 N N . GLY A 1 313 ? 2.125 8.216 14.915 1.00 63.94 313 GLY A N 1
ATOM 2461 C CA . GLY A 1 313 ? 2.754 7.767 16.155 1.00 63.94 313 GLY A CA 1
ATOM 2462 C C . GLY A 1 313 ? 2.178 8.404 17.417 1.00 63.94 313 GLY A C 1
ATOM 2463 O O . GLY A 1 313 ? 2.632 8.063 18.503 1.00 63.94 313 GLY A O 1
ATOM 2464 N N . SER A 1 314 ? 1.217 9.327 17.298 1.00 59.84 314 SER A N 1
ATOM 2465 C CA . SER A 1 314 ? 0.539 9.866 18.476 1.00 59.84 314 SER A CA 1
ATOM 2466 C C . SER A 1 314 ? -0.437 8.835 19.053 1.00 59.84 314 SER A C 1
ATOM 2468 O O . SER A 1 314 ? -1.243 8.259 18.325 1.00 59.84 314 SER A O 1
ATOM 2470 N N . GLU A 1 315 ? -0.375 8.624 20.368 1.00 60.62 315 GLU A N 1
ATOM 2471 C CA . GLU A 1 315 ? -1.120 7.601 21.133 1.00 60.62 315 GLU A CA 1
ATOM 2472 C C . GLU A 1 315 ? -2.653 7.745 21.068 1.00 60.62 315 GLU A C 1
ATOM 2474 O O . GLU A 1 315 ? -3.392 6.924 21.597 1.00 60.62 315 GLU A O 1
ATOM 2479 N N . ALA A 1 316 ? -3.163 8.776 20.394 1.00 67.25 316 ALA A N 1
ATOM 2480 C CA . ALA A 1 316 ? -4.590 9.049 20.303 1.00 67.25 316 ALA A CA 1
ATOM 2481 C C . ALA A 1 316 ? -5.358 8.156 19.303 1.00 67.25 316 ALA A C 1
ATOM 2483 O O . ALA A 1 316 ? -6.585 8.217 19.302 1.00 67.25 316 ALA A O 1
ATOM 2484 N N . ARG A 1 317 ? -4.697 7.347 18.451 1.00 81.88 317 ARG A N 1
ATOM 2485 C CA . ARG A 1 317 ? -5.373 6.333 17.605 1.00 81.88 317 ARG A CA 1
ATOM 2486 C C . ARG A 1 317 ? -5.006 4.923 18.033 1.00 81.88 317 ARG A C 1
ATOM 2488 O O . ARG A 1 317 ? -3.834 4.605 18.207 1.00 81.88 317 ARG A O 1
ATOM 2495 N N . THR A 1 318 ? -6.011 4.058 18.093 1.00 82.44 318 THR A N 1
ATOM 2496 C CA . THR A 1 318 ? -5.874 2.672 18.566 1.00 82.44 318 THR A CA 1
ATOM 2497 C C . THR A 1 318 ? -5.162 1.763 17.557 1.00 82.44 318 THR A C 1
ATOM 2499 O O . THR A 1 318 ? -4.306 0.964 17.936 1.00 82.44 318 THR A O 1
ATOM 2502 N N . GLN A 1 319 ? -5.480 1.886 16.262 1.00 88.38 319 GLN A N 1
ATOM 2503 C CA . GLN A 1 319 ? -4.997 0.963 15.221 1.00 88.38 319 GLN A CA 1
ATOM 2504 C C . GLN A 1 319 ? -4.707 1.622 13.854 1.00 88.38 319 GLN A C 1
ATOM 2506 O O . GLN A 1 319 ? -5.244 1.189 12.825 1.00 88.38 319 GLN A O 1
ATOM 2511 N N . PRO A 1 320 ? -3.846 2.656 13.795 1.00 92.88 320 PRO A N 1
ATOM 2512 C CA . PRO A 1 320 ? -3.568 3.356 12.548 1.00 92.88 320 PRO A CA 1
ATOM 2513 C C . PRO A 1 320 ? -2.800 2.469 11.548 1.00 92.88 320 PRO A C 1
ATOM 2515 O O . PRO A 1 320 ? -1.993 1.626 11.946 1.00 92.88 320 PRO A O 1
ATOM 2518 N N . LEU A 1 321 ? -3.023 2.662 10.240 1.00 95.25 321 LEU A N 1
ATOM 2519 C CA . LEU A 1 321 ? -2.370 1.874 9.181 1.00 95.25 321 LEU A CA 1
ATOM 2520 C C . LEU A 1 321 ? -1.859 2.695 7.991 1.00 95.25 321 LEU A C 1
ATOM 2522 O O . LEU A 1 321 ? -2.618 3.335 7.265 1.00 95.25 321 LEU A O 1
ATOM 2526 N N . MET A 1 322 ? -0.560 2.582 7.723 1.00 94.81 322 MET A N 1
ATOM 2527 C CA . MET A 1 322 ? 0.082 3.097 6.519 1.00 94.81 322 MET A CA 1
ATOM 2528 C C . MET A 1 322 ? 0.248 1.960 5.522 1.00 94.81 322 MET A C 1
ATOM 2530 O O . MET A 1 322 ? 1.026 1.045 5.769 1.00 94.81 322 MET A O 1
ATOM 2534 N N . VAL A 1 323 ? -0.436 2.017 4.384 1.00 95.94 323 VAL A N 1
ATOM 2535 C CA . VAL A 1 323 ? -0.241 1.059 3.293 1.00 95.94 323 VAL A CA 1
ATOM 2536 C C . VAL A 1 323 ? 0.542 1.727 2.180 1.00 95.94 323 VAL A C 1
ATOM 2538 O O . VAL A 1 323 ? 0.065 2.652 1.522 1.00 95.94 323 VAL A O 1
ATOM 2541 N N . ALA A 1 324 ? 1.758 1.245 1.979 1.00 94.38 324 ALA A N 1
ATOM 2542 C CA . ALA A 1 324 ? 2.661 1.664 0.935 1.00 94.38 324 ALA A CA 1
ATOM 2543 C C . ALA A 1 324 ? 2.635 0.645 -0.199 1.00 94.38 324 ALA A C 1
ATOM 2545 O O . ALA A 1 324 ? 2.808 -0.552 0.035 1.00 94.38 324 ALA A O 1
ATOM 2546 N N . ALA A 1 325 ? 2.433 1.111 -1.427 1.00 92.75 325 ALA A N 1
ATOM 2547 C CA . ALA A 1 325 ? 2.547 0.264 -2.601 1.00 92.75 325 ALA A CA 1
ATOM 2548 C C . ALA A 1 325 ? 3.572 0.842 -3.571 1.00 92.75 325 ALA A C 1
ATOM 2550 O O . ALA A 1 325 ? 3.618 2.047 -3.825 1.00 92.75 325 ALA A O 1
ATOM 2551 N N . THR A 1 326 ? 4.413 -0.022 -4.127 1.00 91.44 326 THR A N 1
ATOM 2552 C CA . THR A 1 326 ? 5.403 0.399 -5.116 1.00 91.44 326 THR A CA 1
ATOM 2553 C C . THR A 1 326 ? 5.700 -0.708 -6.125 1.00 91.44 326 THR A C 1
ATOM 2555 O O . THR A 1 326 ? 5.188 -1.828 -6.061 1.00 91.44 326 THR A O 1
ATOM 2558 N N . THR A 1 327 ? 6.476 -0.339 -7.133 1.00 90.81 327 THR A N 1
ATOM 2559 C CA . THR A 1 327 ? 7.117 -1.242 -8.091 1.00 90.81 327 THR A CA 1
ATOM 2560 C C . THR A 1 327 ? 8.630 -1.026 -7.980 1.00 90.81 327 THR A C 1
ATOM 2562 O O . THR A 1 327 ? 9.066 0.003 -7.453 1.00 90.81 327 THR A O 1
ATOM 2565 N N . ALA A 1 328 ? 9.433 -1.959 -8.484 1.00 88.56 328 ALA A N 1
ATOM 2566 C CA . ALA A 1 328 ? 10.881 -1.818 -8.518 1.00 88.56 328 ALA A CA 1
ATOM 2567 C C . ALA A 1 328 ? 11.334 -0.557 -9.279 1.00 88.56 328 ALA A C 1
ATOM 2569 O O . ALA A 1 328 ? 10.778 -0.177 -10.319 1.00 88.56 328 ALA A O 1
ATOM 2570 N N . GLY A 1 329 ? 12.357 0.105 -8.737 1.00 87.75 329 GLY A N 1
ATOM 2571 C CA . GLY A 1 329 ? 12.995 1.286 -9.316 1.00 87.75 329 GLY A CA 1
ATOM 2572 C C . GLY A 1 329 ? 14.288 0.961 -10.065 1.00 87.75 329 GLY A C 1
ATOM 2573 O O . GLY A 1 329 ? 14.709 -0.193 -10.146 1.00 87.75 329 GLY A O 1
ATOM 2574 N N . ASP A 1 330 ? 14.941 2.002 -10.589 1.00 83.31 330 ASP A N 1
ATOM 2575 C CA . ASP A 1 330 ? 16.206 1.872 -11.325 1.00 83.31 330 ASP A CA 1
ATOM 2576 C C . ASP A 1 330 ? 17.406 2.617 -10.715 1.00 83.31 330 ASP A C 1
ATOM 2578 O O . ASP A 1 330 ? 18.537 2.533 -11.211 1.00 83.31 330 ASP A O 1
ATOM 2582 N N . ASN A 1 331 ? 17.169 3.319 -9.605 1.00 84.81 331 ASN A N 1
ATOM 2583 C CA . ASN A 1 331 ? 18.172 4.070 -8.866 1.00 84.81 331 ASN A CA 1
ATOM 2584 C C . ASN A 1 331 ? 18.441 3.424 -7.491 1.00 84.81 331 ASN A C 1
ATOM 2586 O O . ASN A 1 331 ? 17.625 3.592 -6.578 1.00 84.81 331 ASN A O 1
ATOM 2590 N N . PRO A 1 332 ? 19.598 2.760 -7.304 1.00 80.56 332 PRO A N 1
ATOM 2591 C CA . PRO A 1 332 ? 19.978 2.138 -6.031 1.00 80.56 332 PRO A CA 1
ATOM 2592 C C . PRO A 1 332 ? 20.131 3.123 -4.868 1.00 80.56 332 PRO A C 1
ATOM 2594 O O . PRO A 1 332 ? 19.999 2.733 -3.717 1.00 80.56 332 PRO A O 1
ATOM 2597 N N . ASN A 1 333 ? 20.391 4.400 -5.158 1.00 82.38 333 ASN A N 1
ATOM 2598 C CA . ASN A 1 333 ? 20.573 5.440 -4.142 1.00 82.38 333 ASN A CA 1
ATOM 2599 C C . ASN A 1 333 ? 19.259 6.169 -3.812 1.00 82.38 333 ASN A C 1
ATOM 2601 O O . ASN A 1 333 ? 19.268 7.191 -3.125 1.00 82.38 333 ASN A O 1
ATOM 2605 N N . SER A 1 334 ? 18.130 5.702 -4.353 1.00 85.56 334 SER A N 1
ATOM 2606 C CA . SER A 1 334 ? 16.821 6.290 -4.079 1.00 85.56 334 SER A CA 1
ATOM 2607 C C . SER A 1 334 ? 16.310 5.913 -2.688 1.00 85.56 334 SER A C 1
ATOM 2609 O O . SER A 1 334 ? 16.664 4.878 -2.125 1.00 85.56 334 SER A O 1
ATOM 2611 N N . PHE A 1 335 ? 15.414 6.742 -2.148 1.00 86.19 335 PHE A N 1
ATOM 2612 C CA . PHE A 1 335 ? 14.688 6.424 -0.918 1.00 86.19 335 PHE A CA 1
ATOM 2613 C C . PHE A 1 335 ? 13.976 5.066 -1.014 1.00 86.19 335 PHE A C 1
ATOM 2615 O O . PHE A 1 335 ? 14.079 4.255 -0.098 1.00 86.19 335 PHE A O 1
ATOM 2622 N N . ALA A 1 336 ? 13.322 4.796 -2.145 1.00 87.50 336 ALA A N 1
ATOM 2623 C CA . ALA A 1 336 ? 12.609 3.547 -2.365 1.00 87.50 336 ALA A CA 1
ATOM 2624 C C . ALA A 1 336 ? 13.538 2.324 -2.366 1.00 87.50 336 ALA A C 1
ATOM 2626 O O . ALA A 1 336 ? 13.165 1.307 -1.801 1.00 87.50 336 ALA A O 1
ATOM 2627 N N . ALA A 1 337 ? 14.749 2.427 -2.928 1.00 89.19 337 ALA A N 1
ATOM 2628 C CA . ALA A 1 337 ? 15.725 1.335 -2.892 1.00 89.19 337 ALA A CA 1
ATOM 2629 C C . ALA A 1 337 ? 16.211 1.041 -1.463 1.00 89.19 337 ALA A C 1
ATOM 2631 O O . ALA A 1 337 ? 16.325 -0.116 -1.069 1.00 89.19 337 ALA A O 1
ATOM 2632 N N . ASN A 1 338 ? 16.446 2.080 -0.655 1.00 90.38 338 ASN A N 1
ATOM 2633 C CA . ASN A 1 338 ? 16.812 1.899 0.752 1.00 90.38 338 ASN A CA 1
ATOM 2634 C C . ASN A 1 338 ? 15.684 1.242 1.557 1.00 90.38 338 ASN A C 1
ATOM 2636 O O . ASN A 1 338 ? 15.956 0.364 2.372 1.00 90.38 338 ASN A O 1
ATOM 2640 N N . MET A 1 339 ? 14.436 1.656 1.320 1.00 92.19 339 MET A N 1
ATOM 2641 C CA . MET A 1 339 ? 13.265 1.035 1.941 1.00 92.19 339 MET A CA 1
ATOM 2642 C C . MET A 1 339 ? 13.108 -0.415 1.494 1.00 92.19 339 MET A C 1
ATOM 2644 O O . MET A 1 339 ? 12.953 -1.274 2.347 1.00 92.19 339 MET A O 1
ATOM 2648 N N . HIS A 1 340 ? 13.226 -0.697 0.197 1.00 93.25 340 HIS A N 1
ATOM 2649 C CA . HIS A 1 340 ? 13.173 -2.051 -0.350 1.00 93.25 340 HIS A CA 1
ATOM 2650 C C . HIS A 1 340 ? 14.159 -2.995 0.345 1.00 93.25 340 HIS A C 1
ATOM 2652 O O . HIS A 1 340 ? 13.738 -4.011 0.883 1.00 93.25 340 HIS A O 1
ATOM 2658 N N . ASN A 1 341 ? 15.435 -2.607 0.447 1.00 93.00 341 ASN A N 1
ATOM 2659 C CA . ASN A 1 341 ? 16.451 -3.414 1.132 1.00 93.00 341 ASN A CA 1
ATOM 2660 C C . ASN A 1 341 ? 16.095 -3.681 2.604 1.00 93.00 341 ASN A C 1
ATOM 2662 O O . ASN A 1 341 ? 16.446 -4.720 3.156 1.00 93.00 341 ASN A O 1
ATOM 2666 N N . GLU A 1 342 ? 15.445 -2.726 3.274 1.00 93.94 342 GLU A N 1
ATOM 2667 C CA . GLU A 1 342 ? 15.002 -2.919 4.653 1.00 93.94 342 GLU A CA 1
ATOM 2668 C C . GLU A 1 342 ? 13.787 -3.847 4.738 1.00 93.94 342 GLU A C 1
ATOM 2670 O O . GLU A 1 342 ? 13.734 -4.694 5.626 1.00 93.94 342 GLU A O 1
ATOM 2675 N N . MET A 1 343 ? 12.849 -3.733 3.796 1.00 95.88 343 MET A N 1
ATOM 2676 C CA . MET A 1 343 ? 11.674 -4.601 3.711 1.00 95.88 343 MET A CA 1
ATOM 2677 C C . MET A 1 343 ? 12.052 -6.036 3.338 1.00 95.88 343 MET A C 1
ATOM 2679 O O . MET A 1 343 ? 11.447 -6.955 3.876 1.00 95.88 343 MET A O 1
ATOM 2683 N N . GLU A 1 344 ? 13.067 -6.246 2.492 1.00 94.69 344 GLU A N 1
ATOM 2684 C CA . GLU A 1 344 ? 13.616 -7.582 2.208 1.00 94.69 344 GLU A CA 1
ATOM 2685 C C . GLU A 1 344 ? 14.124 -8.238 3.494 1.00 94.69 344 GLU A C 1
ATOM 2687 O O . GLU A 1 344 ? 13.702 -9.337 3.839 1.00 94.69 344 GLU A O 1
ATOM 2692 N N . ARG A 1 345 ? 14.929 -7.520 4.285 1.00 95.88 345 ARG A N 1
ATOM 2693 C CA . ARG A 1 345 ? 15.421 -8.036 5.571 1.00 95.88 345 ARG A CA 1
ATOM 2694 C C . ARG A 1 345 ? 14.305 -8.292 6.587 1.00 95.88 345 ARG A C 1
ATOM 2696 O O . ARG A 1 345 ? 14.465 -9.159 7.435 1.00 95.88 345 ARG A O 1
ATOM 2703 N N . ILE A 1 346 ? 13.224 -7.506 6.570 1.00 96.31 346 ILE A N 1
ATOM 2704 C CA . ILE A 1 346 ? 12.046 -7.741 7.427 1.00 96.31 346 ILE A CA 1
ATOM 2705 C C . ILE A 1 346 ? 11.249 -8.948 6.924 1.00 96.31 346 ILE A C 1
ATOM 2707 O O . ILE A 1 346 ? 10.709 -9.692 7.732 1.00 96.31 346 ILE A O 1
ATOM 2711 N N . GLN A 1 347 ? 11.169 -9.168 5.611 1.00 94.62 347 GLN A N 1
ATOM 2712 C CA . GLN A 1 347 ? 10.522 -10.358 5.063 1.00 94.62 347 GLN A CA 1
ATOM 2713 C C . GLN A 1 347 ? 11.296 -11.636 5.420 1.00 94.62 347 GLN A C 1
ATOM 2715 O O . GLN A 1 347 ? 10.668 -12.646 5.733 1.00 94.62 347 GLN A O 1
ATOM 2720 N N . ASP A 1 348 ? 12.631 -11.577 5.416 1.00 94.62 348 ASP A N 1
ATOM 2721 C CA . ASP A 1 348 ? 13.497 -12.690 5.827 1.00 94.62 348 ASP A CA 1
ATOM 2722 C C . ASP A 1 348 ? 13.472 -12.925 7.346 1.00 94.62 348 ASP A C 1
ATOM 2724 O O . ASP A 1 348 ? 13.481 -14.070 7.799 1.00 94.62 348 ASP A O 1
ATOM 2728 N N . ASP A 1 349 ? 13.422 -11.848 8.137 1.00 95.50 349 ASP A N 1
ATOM 2729 C CA . ASP A 1 349 ? 13.316 -11.890 9.597 1.00 95.50 349 ASP A CA 1
ATOM 2730 C C . ASP A 1 349 ? 12.246 -10.901 10.113 1.00 95.50 349 ASP A C 1
ATOM 2732 O O . ASP A 1 349 ? 12.553 -9.746 10.452 1.00 95.50 349 ASP A O 1
ATOM 2736 N N . PRO A 1 350 ? 10.979 -11.355 10.226 1.00 93.25 350 PRO A N 1
ATOM 2737 C CA . PRO A 1 350 ? 9.869 -10.523 10.697 1.00 93.25 350 PRO A CA 1
ATOM 2738 C C . PRO A 1 350 ? 10.025 -10.009 12.134 1.00 93.25 350 PRO A C 1
ATOM 2740 O O . PRO A 1 350 ? 9.373 -9.033 12.515 1.00 93.25 350 PRO A O 1
ATOM 2743 N N . SER A 1 351 ? 10.896 -10.623 12.946 1.00 93.38 351 SER A N 1
ATOM 2744 C CA . SER A 1 351 ? 11.123 -10.205 14.336 1.00 93.38 351 SER A CA 1
ATOM 2745 C C . SER A 1 351 ? 11.812 -8.840 14.442 1.00 93.38 351 SER A C 1
ATOM 2747 O O . SER A 1 351 ? 11.648 -8.146 15.447 1.00 93.38 351 SER A O 1
ATOM 2749 N N . ARG A 1 352 ? 12.513 -8.404 13.382 1.00 94.19 352 ARG A N 1
ATOM 2750 C CA . ARG A 1 352 ? 13.181 -7.090 13.309 1.00 94.19 352 ARG A CA 1
ATOM 2751 C C . ARG A 1 352 ? 12.196 -5.930 13.417 1.00 94.19 352 ARG A C 1
ATOM 2753 O O . ARG A 1 352 ? 12.536 -4.883 13.967 1.00 94.19 352 ARG A O 1
ATOM 2760 N N . ALA A 1 353 ? 10.994 -6.100 12.872 1.00 94.44 353 ALA A N 1
ATOM 2761 C CA . ALA A 1 353 ? 9.940 -5.097 12.913 1.00 94.44 353 ALA A CA 1
ATOM 2762 C C . ALA A 1 353 ? 8.550 -5.763 12.887 1.00 94.44 353 ALA A C 1
ATOM 2764 O O . ALA A 1 353 ? 7.868 -5.712 11.864 1.00 94.44 353 ALA A O 1
ATOM 2765 N N . PRO A 1 354 ? 8.073 -6.321 14.019 1.00 93.12 354 PRO A N 1
ATOM 2766 C CA . PRO A 1 354 ? 6.835 -7.112 14.064 1.00 93.12 354 PRO A CA 1
ATOM 2767 C C . PRO A 1 354 ? 5.561 -6.337 13.697 1.00 93.12 354 PRO A C 1
ATOM 2769 O O . PRO A 1 354 ? 4.525 -6.940 13.435 1.00 93.12 354 PRO A O 1
ATOM 2772 N N . HIS A 1 355 ? 5.638 -5.003 13.699 1.00 93.19 355 HIS A N 1
ATOM 2773 C CA . HIS A 1 355 ? 4.564 -4.074 13.345 1.00 93.19 355 HIS A CA 1
ATOM 2774 C C . HIS A 1 355 ? 4.530 -3.725 11.845 1.00 93.19 355 HIS A C 1
ATOM 2776 O O . HIS A 1 355 ? 3.680 -2.933 11.423 1.00 93.19 355 HIS A O 1
ATOM 2782 N N . ILE A 1 356 ? 5.457 -4.264 11.045 1.00 96.31 356 ILE A N 1
ATOM 2783 C CA . ILE A 1 356 ? 5.556 -4.033 9.603 1.00 96.31 356 ILE A CA 1
ATOM 2784 C C . ILE A 1 356 ? 5.190 -5.318 8.866 1.00 96.31 356 ILE A C 1
ATOM 2786 O O . ILE A 1 356 ? 5.801 -6.363 9.056 1.00 96.31 356 ILE A O 1
ATOM 2790 N N . PHE A 1 357 ? 4.198 -5.211 7.995 1.00 97.19 357 PHE A N 1
ATOM 2791 C CA . PHE A 1 357 ? 3.814 -6.242 7.051 1.00 97.19 357 PHE A CA 1
ATOM 2792 C C . PHE A 1 357 ? 4.552 -6.028 5.729 1.00 97.19 357 PHE A C 1
ATOM 2794 O O . PHE A 1 357 ? 4.524 -4.924 5.179 1.00 97.19 357 PHE A O 1
ATOM 2801 N N . THR A 1 358 ? 5.174 -7.074 5.192 1.00 97.12 358 THR A N 1
ATOM 2802 C CA . THR A 1 358 ? 5.873 -7.038 3.904 1.00 97.12 358 THR A CA 1
ATOM 2803 C C . THR A 1 358 ? 5.261 -8.044 2.935 1.00 97.12 358 THR A C 1
ATOM 2805 O O . THR A 1 358 ? 5.009 -9.199 3.266 1.00 97.12 358 THR A O 1
ATOM 2808 N N . PHE A 1 359 ? 5.008 -7.588 1.710 1.00 96.50 359 PHE A N 1
ATOM 2809 C CA . PHE A 1 359 ? 4.583 -8.425 0.596 1.00 96.50 359 PHE A CA 1
ATOM 2810 C C . PHE A 1 359 ? 5.431 -8.092 -0.626 1.00 96.50 359 PHE A C 1
ATOM 2812 O O . PHE A 1 359 ? 5.060 -7.242 -1.443 1.00 96.50 359 PHE A O 1
ATOM 2819 N N . LEU A 1 360 ? 6.596 -8.733 -0.727 1.00 95.06 360 LEU A N 1
ATOM 2820 C CA . LEU A 1 360 ? 7.536 -8.532 -1.824 1.00 95.06 360 LEU A CA 1
ATOM 2821 C C . LEU A 1 360 ? 7.404 -9.651 -2.854 1.00 95.06 360 LEU A C 1
ATOM 2823 O O . LEU A 1 360 ? 7.664 -10.825 -2.581 1.00 95.06 360 LEU A O 1
ATOM 2827 N N . ARG A 1 361 ? 6.999 -9.276 -4.067 1.00 94.12 361 ARG A N 1
ATOM 2828 C CA . ARG A 1 361 ? 6.947 -10.157 -5.238 1.00 94.12 361 ARG A CA 1
ATOM 2829 C C . ARG A 1 361 ? 7.929 -9.658 -6.286 1.00 94.12 361 ARG A C 1
ATOM 2831 O O . ARG A 1 361 ? 7.548 -9.176 -7.355 1.00 94.12 361 ARG A O 1
ATOM 2838 N N . ASN A 1 362 ? 9.209 -9.723 -5.948 1.00 93.19 362 ASN A N 1
ATOM 2839 C CA . ASN A 1 362 ? 10.317 -9.354 -6.817 1.00 93.19 362 ASN A CA 1
ATOM 2840 C C . ASN A 1 362 ? 10.939 -10.645 -7.347 1.00 93.19 362 ASN A C 1
ATOM 2842 O O . ASN A 1 362 ? 11.334 -11.518 -6.580 1.00 93.19 362 ASN A O 1
ATOM 2846 N N . THR A 1 363 ? 10.998 -10.798 -8.668 1.00 92.94 363 THR A N 1
ATOM 2847 C CA . THR A 1 363 ? 11.676 -11.963 -9.250 1.00 92.94 363 THR A CA 1
ATOM 2848 C C . THR A 1 363 ? 13.168 -11.894 -8.899 1.00 92.94 363 THR A C 1
ATOM 2850 O O . THR A 1 363 ? 13.730 -10.801 -9.019 1.00 92.94 363 THR A O 1
ATOM 2853 N N . PRO A 1 364 ? 13.832 -13.010 -8.527 1.00 89.62 364 PRO A N 1
ATOM 2854 C CA . PRO A 1 364 ? 15.270 -13.012 -8.258 1.00 89.62 364 PRO A CA 1
ATOM 2855 C C . PRO A 1 364 ? 16.064 -12.341 -9.382 1.00 89.62 364 PRO A C 1
ATOM 2857 O O . PRO A 1 364 ? 15.723 -12.474 -10.558 1.00 89.62 364 PRO A O 1
ATOM 2860 N N . GLN A 1 365 ? 17.100 -11.581 -9.033 1.00 87.19 365 GLN A N 1
ATOM 2861 C CA . GLN A 1 365 ? 17.833 -10.734 -9.988 1.00 87.19 365 GLN A CA 1
ATOM 2862 C C . GLN A 1 365 ? 18.597 -11.530 -11.054 1.00 87.19 365 GLN A C 1
ATOM 2864 O O . GLN A 1 365 ? 18.826 -11.044 -12.163 1.00 87.19 365 GLN A O 1
ATOM 2869 N N . ASP A 1 366 ? 18.990 -12.750 -10.711 1.00 86.75 366 ASP A N 1
ATOM 2870 C CA . ASP A 1 366 ? 19.691 -13.717 -11.551 1.00 86.75 366 ASP A CA 1
ATOM 2871 C C . ASP A 1 366 ? 18.746 -14.622 -12.357 1.00 86.75 366 ASP A C 1
ATOM 2873 O O . ASP A 1 366 ? 19.204 -15.339 -13.248 1.00 86.75 366 ASP A O 1
ATOM 2877 N N . ALA A 1 367 ? 17.437 -14.567 -12.096 1.00 87.62 367 ALA A N 1
ATOM 2878 C CA . ALA A 1 367 ? 16.454 -15.354 -12.823 1.00 87.62 367 ALA A CA 1
ATOM 2879 C C . ALA A 1 367 ? 16.413 -14.972 -14.311 1.00 87.62 367 ALA A C 1
ATOM 2881 O O . ALA A 1 367 ? 16.472 -13.791 -14.680 1.00 87.62 367 ALA A O 1
ATOM 2882 N N . ASP A 1 368 ? 16.247 -15.984 -15.168 1.00 88.38 368 ASP A N 1
ATOM 2883 C CA . ASP A 1 368 ? 16.031 -15.772 -16.597 1.00 88.38 368 ASP A CA 1
ATOM 2884 C C . ASP A 1 368 ? 14.710 -15.008 -16.805 1.00 88.38 368 ASP A C 1
ATOM 2886 O O . ASP A 1 368 ? 13.643 -15.536 -16.458 1.00 88.38 368 ASP A O 1
ATOM 2890 N N . PRO A 1 369 ? 14.746 -13.780 -17.363 1.00 87.94 369 PRO A N 1
ATOM 2891 C CA . PRO A 1 369 ? 13.541 -12.993 -17.597 1.00 87.94 369 PRO A CA 1
ATOM 2892 C C . PRO A 1 369 ? 12.586 -13.629 -18.610 1.00 87.94 369 PRO A C 1
ATOM 2894 O O . PRO A 1 369 ? 11.413 -13.253 -18.656 1.00 87.94 369 PRO A O 1
ATOM 2897 N N . TRP A 1 370 ? 13.069 -14.563 -19.430 1.00 90.75 370 TRP A N 1
ATOM 2898 C CA . TRP A 1 370 ? 12.293 -15.188 -20.497 1.00 90.75 370 TRP A CA 1
ATOM 2899 C C . TRP A 1 370 ? 11.625 -16.496 -20.066 1.00 90.75 370 TRP A C 1
ATOM 2901 O O . TRP A 1 370 ? 10.798 -17.018 -20.813 1.00 90.75 370 TRP A O 1
ATOM 2911 N N . ASP A 1 371 ? 11.942 -17.014 -18.876 1.00 89.62 371 ASP A N 1
ATOM 2912 C CA . ASP A 1 371 ? 11.255 -18.177 -18.320 1.00 89.62 371 ASP A CA 1
ATOM 2913 C C . ASP A 1 371 ? 9.904 -17.757 -17.721 1.00 89.62 371 ASP A C 1
ATOM 2915 O O . ASP A 1 371 ? 9.822 -17.070 -16.697 1.00 89.62 371 ASP A O 1
ATOM 2919 N N . GLU A 1 372 ? 8.823 -18.213 -18.356 1.00 90.38 372 GLU A N 1
ATOM 2920 C CA . GLU A 1 372 ? 7.448 -17.907 -17.954 1.00 90.38 372 GLU A CA 1
ATOM 2921 C C . GLU A 1 372 ? 7.120 -18.356 -16.525 1.00 90.38 372 GLU A C 1
ATOM 2923 O O . GLU A 1 372 ? 6.213 -17.801 -15.896 1.00 90.38 372 GLU A O 1
ATOM 2928 N N . LYS A 1 373 ? 7.857 -19.335 -15.980 1.00 87.81 373 LYS A N 1
ATOM 2929 C CA . LYS A 1 373 ? 7.677 -19.788 -14.593 1.00 87.81 373 LYS A CA 1
ATOM 2930 C C . LYS A 1 373 ? 7.909 -18.655 -13.598 1.00 87.81 373 LYS A C 1
ATOM 2932 O O . LYS A 1 373 ? 7.184 -18.554 -12.608 1.00 87.81 373 LYS A O 1
ATOM 2937 N N . HIS A 1 374 ? 8.869 -17.777 -13.881 1.00 87.44 374 HIS A N 1
ATOM 2938 C CA . HIS A 1 374 ? 9.198 -16.648 -13.016 1.00 87.44 374 HIS A CA 1
ATOM 2939 C C . HIS A 1 374 ? 8.153 -15.529 -13.088 1.00 87.44 374 HIS A C 1
ATOM 2941 O O . HIS A 1 374 ? 7.963 -14.792 -12.122 1.00 87.44 374 HIS A O 1
ATOM 2947 N N . TRP A 1 375 ? 7.406 -15.420 -14.191 1.00 92.44 375 TRP A N 1
ATOM 2948 C CA . TRP A 1 375 ? 6.463 -14.317 -14.391 1.00 92.44 375 TRP A CA 1
ATOM 2949 C C . TRP A 1 375 ? 5.323 -14.319 -13.377 1.00 92.44 375 TRP A C 1
ATOM 2951 O O . TRP A 1 375 ? 4.890 -13.252 -12.938 1.00 92.44 375 TRP A O 1
ATOM 2961 N N . LYS A 1 376 ? 4.856 -15.507 -12.974 1.00 90.62 376 LYS A N 1
ATOM 2962 C CA . LYS A 1 376 ? 3.780 -15.653 -11.984 1.00 90.62 376 LYS A CA 1
ATOM 2963 C C . LYS A 1 376 ? 4.212 -15.222 -10.581 1.00 90.62 376 LYS A C 1
ATOM 2965 O O . LYS A 1 376 ? 3.363 -14.806 -9.802 1.00 90.62 376 LYS A O 1
ATOM 2970 N N . HIS A 1 377 ? 5.512 -15.265 -10.278 1.00 90.25 377 HIS A N 1
ATOM 2971 C CA . HIS A 1 377 ? 6.031 -14.807 -8.992 1.00 90.25 377 HIS A CA 1
ATOM 2972 C C . HIS A 1 377 ? 5.807 -13.299 -8.817 1.00 90.25 377 HIS A C 1
ATOM 2974 O O . HIS A 1 377 ? 5.168 -12.890 -7.854 1.00 90.25 377 HIS A O 1
ATOM 2980 N N . ALA A 1 378 ? 6.248 -12.482 -9.780 1.00 90.88 378 ALA A N 1
ATOM 2981 C CA . ALA A 1 378 ? 6.046 -11.028 -9.750 1.00 90.88 378 ALA A CA 1
ATOM 2982 C C . ALA A 1 378 ? 4.620 -10.580 -10.120 1.00 90.88 378 ALA A C 1
ATOM 2984 O O . ALA A 1 378 ? 4.232 -9.434 -9.864 1.00 90.88 378 ALA A O 1
ATOM 2985 N N . ASN A 1 379 ? 3.844 -11.470 -10.749 1.00 93.75 379 ASN A N 1
ATOM 2986 C CA . ASN A 1 379 ? 2.496 -11.191 -11.230 1.00 93.75 379 ASN A CA 1
ATOM 2987 C C . ASN A 1 379 ? 1.522 -12.296 -10.816 1.00 93.75 379 ASN A C 1
ATOM 2989 O O . ASN A 1 379 ? 1.125 -13.119 -11.646 1.00 93.75 379 ASN A O 1
ATOM 2993 N N . PRO A 1 380 ? 1.077 -12.309 -9.555 1.00 92.94 380 PRO A N 1
ATOM 2994 C CA . PRO A 1 380 ? 0.125 -13.313 -9.092 1.00 92.94 380 PRO A CA 1
ATOM 2995 C C . PRO A 1 380 ? -1.243 -13.212 -9.798 1.00 92.94 380 PRO A C 1
ATOM 2997 O O . PRO A 1 380 ? -1.989 -14.187 -9.842 1.00 92.94 380 PRO A O 1
ATOM 3000 N N . ALA A 1 381 ? -1.553 -12.074 -10.436 1.00 90.62 381 ALA A N 1
ATOM 3001 C CA . ALA A 1 381 ? -2.740 -11.894 -11.276 1.00 90.62 381 ALA A CA 1
ATOM 3002 C C . ALA A 1 381 ? -2.651 -12.548 -12.673 1.00 90.62 381 ALA A C 1
ATOM 3004 O O . ALA A 1 381 ? -3.619 -12.500 -13.444 1.00 90.62 381 ALA A O 1
ATOM 3005 N N . LEU A 1 382 ? -1.486 -13.092 -13.047 1.00 91.06 382 LEU A N 1
ATOM 3006 C CA . LEU A 1 382 ? -1.240 -13.660 -14.370 1.00 91.06 382 LEU A CA 1
ATOM 3007 C C . LEU A 1 382 ? -2.116 -14.892 -14.614 1.00 91.06 382 LEU A C 1
ATOM 3009 O O . LEU A 1 382 ? -2.069 -15.869 -13.869 1.00 91.06 382 LEU A O 1
ATOM 3013 N N . GLY A 1 383 ? -2.897 -14.842 -15.692 1.00 85.62 383 GLY A N 1
ATOM 3014 C CA . GLY A 1 383 ? -3.871 -15.879 -16.039 1.00 85.62 383 GLY A CA 1
ATOM 3015 C C . GLY A 1 383 ? -5.282 -15.627 -15.501 1.00 85.62 383 GLY A C 1
ATOM 3016 O O . GLY A 1 383 ? -6.202 -16.312 -15.936 1.00 85.62 383 GLY A O 1
ATOM 3017 N N . ASP A 1 384 ? -5.475 -14.629 -14.635 1.00 86.19 384 ASP A N 1
ATOM 3018 C CA . ASP A 1 384 ? -6.799 -14.185 -14.188 1.00 86.19 384 ASP A CA 1
ATOM 3019 C C . ASP A 1 384 ? -7.214 -12.890 -14.914 1.00 86.19 384 ASP A C 1
ATOM 3021 O O . ASP A 1 384 ? -7.759 -12.913 -16.029 1.00 86.19 384 ASP A O 1
ATOM 3025 N N . PHE A 1 385 ? -6.901 -11.730 -14.329 1.00 86.94 385 PHE A N 1
ATOM 3026 C CA . PHE A 1 385 ? -7.159 -10.430 -14.947 1.00 86.94 385 PHE A CA 1
ATOM 3027 C C . PHE A 1 385 ? -5.938 -9.845 -15.666 1.00 86.94 385 PHE A C 1
ATOM 3029 O O . PHE A 1 385 ? -6.093 -8.897 -16.439 1.00 86.94 385 PHE A O 1
ATOM 3036 N N . LEU A 1 386 ? -4.745 -10.423 -15.484 1.00 88.56 386 LEU A N 1
ATOM 3037 C CA . LEU A 1 386 ? -3.566 -10.103 -16.284 1.00 88.56 386 LEU A CA 1
ATOM 3038 C C . LEU A 1 386 ? -3.371 -11.150 -17.394 1.00 88.56 386 LEU A C 1
ATOM 3040 O O . LEU A 1 386 ? -3.239 -12.345 -17.138 1.00 88.56 386 LEU A O 1
ATOM 3044 N N . SER A 1 387 ? -3.344 -10.691 -18.647 1.00 90.44 387 SER A N 1
ATOM 3045 C CA . SER A 1 387 ? -3.271 -11.567 -19.823 1.00 90.44 387 SER A CA 1
ATOM 3046 C C . SER A 1 387 ? -1.865 -12.128 -20.046 1.00 90.44 387 SER A C 1
ATOM 3048 O O . SER A 1 387 ? -0.929 -11.377 -20.325 1.00 90.44 387 SER A O 1
ATOM 3050 N N . LEU A 1 388 ? -1.747 -13.459 -20.028 1.00 92.06 388 LEU A N 1
ATOM 3051 C CA . LEU A 1 388 ? -0.515 -14.165 -20.391 1.00 92.06 388 LEU A CA 1
ATOM 3052 C C . LEU A 1 388 ? -0.121 -13.923 -21.853 1.00 92.06 388 LEU A C 1
ATOM 3054 O O . LEU A 1 388 ? 1.057 -13.773 -22.154 1.00 92.06 388 LEU A O 1
ATOM 3058 N N . LYS A 1 389 ? -1.101 -13.822 -22.761 1.00 93.12 389 LYS A N 1
ATOM 3059 C CA . LYS A 1 389 ? -0.844 -13.544 -24.181 1.00 93.12 389 LYS A CA 1
ATOM 3060 C C . LYS A 1 389 ? -0.118 -12.207 -24.365 1.00 93.12 389 LYS A C 1
ATOM 3062 O 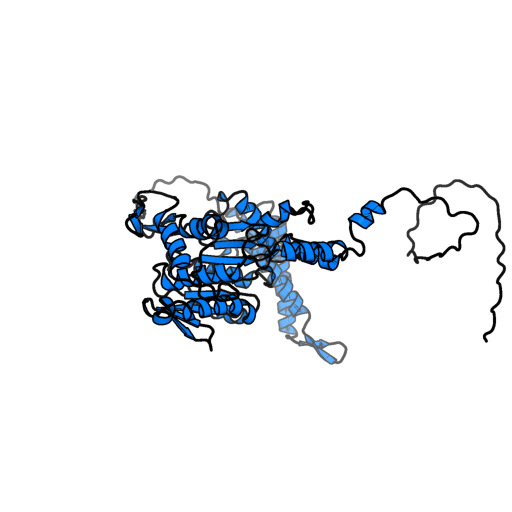O . LYS A 1 389 ? 0.928 -12.171 -24.995 1.00 93.12 389 LYS A O 1
ATOM 3067 N N . SER A 1 390 ? -0.638 -11.143 -23.749 1.00 90.94 390 SER A N 1
ATOM 3068 C CA . SER A 1 390 ? -0.022 -9.810 -23.811 1.00 90.94 390 SER A CA 1
ATOM 3069 C C . SER A 1 390 ? 1.358 -9.790 -23.153 1.00 90.94 390 SER A C 1
ATOM 3071 O O . SER A 1 390 ? 2.248 -9.100 -23.630 1.00 90.94 390 SER A O 1
ATOM 3073 N N . MET A 1 391 ? 1.563 -10.568 -22.086 1.00 92.31 391 MET A N 1
ATOM 3074 C CA . MET A 1 391 ? 2.876 -10.681 -21.449 1.00 92.31 391 MET A CA 1
ATOM 3075 C C . MET A 1 391 ? 3.907 -11.377 -22.349 1.00 92.31 391 MET A C 1
ATOM 3077 O O . MET A 1 391 ? 5.046 -10.926 -22.405 1.00 92.31 391 MET A O 1
ATOM 3081 N N . ARG A 1 392 ? 3.507 -12.417 -23.095 1.00 94.19 392 ARG A N 1
ATOM 3082 C CA . ARG A 1 392 ? 4.364 -13.079 -24.095 1.00 94.19 392 ARG A CA 1
ATOM 3083 C C . ARG A 1 392 ? 4.732 -12.153 -25.253 1.00 94.19 392 ARG A C 1
ATOM 3085 O O . ARG A 1 392 ? 5.876 -12.168 -25.692 1.00 94.19 392 ARG A O 1
ATOM 3092 N N . GLU A 1 393 ? 3.778 -11.357 -25.733 1.00 92.62 393 GLU A N 1
ATOM 3093 C CA . GLU A 1 393 ? 4.007 -10.355 -26.785 1.00 92.62 393 GLU A CA 1
ATOM 3094 C C . GLU A 1 393 ? 5.025 -9.300 -26.318 1.00 92.62 393 GLU A C 1
ATOM 3096 O O . GLU A 1 393 ? 6.045 -9.105 -26.975 1.00 92.62 393 GLU A O 1
ATOM 3101 N N . GLU A 1 394 ? 4.824 -8.722 -25.128 1.00 91.62 394 GLU A N 1
ATOM 3102 C CA . GLU A 1 394 ? 5.767 -7.762 -24.533 1.00 91.62 394 GLU A CA 1
ATOM 3103 C C . GLU A 1 394 ? 7.156 -8.382 -24.282 1.00 91.62 394 GLU A C 1
ATOM 3105 O O . GLU A 1 394 ? 8.172 -7.719 -24.485 1.00 91.62 394 GLU A O 1
ATOM 3110 N N . ALA A 1 395 ? 7.228 -9.655 -23.877 1.00 92.69 395 ALA A N 1
ATOM 3111 C CA . ALA A 1 395 ? 8.498 -10.360 -23.689 1.00 92.69 395 ALA A CA 1
ATOM 3112 C C . ALA A 1 395 ? 9.254 -10.564 -25.015 1.00 92.69 395 ALA A C 1
ATOM 3114 O O . ALA A 1 395 ? 10.478 -10.438 -25.056 1.00 92.69 395 ALA A O 1
ATOM 3115 N N . LEU A 1 396 ? 8.542 -10.860 -26.107 1.00 90.94 396 LEU A N 1
ATOM 3116 C CA . LEU A 1 396 ? 9.134 -11.026 -27.436 1.00 90.94 396 LEU A CA 1
ATOM 3117 C C . LEU A 1 396 ? 9.724 -9.709 -27.957 1.00 90.94 396 LEU A C 1
ATOM 3119 O O . LEU A 1 396 ? 10.841 -9.703 -28.476 1.00 90.94 396 LEU A O 1
ATOM 3123 N N . GLU A 1 397 ? 8.987 -8.608 -27.798 1.00 88.69 397 GLU A N 1
ATOM 3124 C CA . GLU A 1 397 ? 9.453 -7.259 -28.142 1.00 88.69 397 GLU A CA 1
ATOM 3125 C C . GLU A 1 397 ? 10.693 -6.888 -27.317 1.00 88.69 397 GLU A C 1
ATOM 3127 O O . GLU A 1 397 ? 11.712 -6.462 -27.865 1.00 88.69 397 GLU A O 1
ATOM 3132 N N . ALA A 1 398 ? 10.642 -7.147 -26.008 1.00 90.62 398 ALA A N 1
ATOM 3133 C CA . ALA A 1 398 ? 11.724 -6.861 -25.076 1.00 90.62 398 ALA A CA 1
ATOM 3134 C C . ALA A 1 398 ? 13.007 -7.657 -25.348 1.00 90.62 398 ALA A C 1
ATOM 3136 O O . ALA A 1 398 ? 14.099 -7.160 -25.089 1.00 90.62 398 ALA A O 1
ATOM 3137 N N . ARG A 1 399 ? 12.910 -8.872 -25.896 1.00 87.88 399 ARG A N 1
ATOM 3138 C CA . ARG A 1 399 ? 14.073 -9.740 -26.143 1.00 87.88 399 ARG A CA 1
ATOM 3139 C C . ARG A 1 399 ? 15.073 -9.159 -27.146 1.00 87.88 399 ARG A C 1
ATOM 3141 O O . ARG A 1 399 ? 16.256 -9.492 -27.085 1.00 87.88 399 ARG A O 1
ATOM 3148 N N . ASN A 1 400 ? 14.601 -8.317 -28.063 1.00 83.44 400 ASN A N 1
ATOM 3149 C CA . ASN A 1 400 ? 15.412 -7.769 -29.151 1.00 83.44 400 ASN A CA 1
ATOM 3150 C C . ASN A 1 400 ? 15.799 -6.294 -28.948 1.00 83.44 400 ASN A C 1
ATOM 3152 O O . ASN A 1 400 ? 16.617 -5.782 -29.711 1.00 83.44 400 ASN A O 1
ATOM 3156 N N . ASP A 1 401 ? 15.255 -5.619 -27.932 1.00 85.44 401 ASP A N 1
ATOM 3157 C CA . ASP A 1 401 ? 15.538 -4.214 -27.626 1.00 85.44 401 ASP A CA 1
ATOM 3158 C C . ASP A 1 401 ? 16.018 -4.065 -26.168 1.00 85.44 401 ASP A C 1
ATOM 3160 O O . ASP A 1 401 ? 15.230 -4.267 -25.244 1.00 85.44 401 ASP A O 1
ATOM 3164 N N . PRO A 1 402 ? 17.281 -3.653 -25.927 1.00 84.88 402 PRO A N 1
ATOM 3165 C CA . PRO A 1 402 ? 17.815 -3.438 -24.579 1.00 84.88 402 PRO A CA 1
ATOM 3166 C C . PRO A 1 402 ? 16.995 -2.480 -23.700 1.00 84.88 402 PRO A C 1
ATOM 3168 O O . PRO A 1 402 ? 16.975 -2.622 -22.474 1.00 84.88 402 PRO A O 1
ATOM 3171 N N . THR A 1 403 ? 16.327 -1.491 -24.300 1.00 85.38 403 THR A N 1
ATOM 3172 C CA . THR A 1 403 ? 15.486 -0.534 -23.565 1.00 85.38 403 THR A CA 1
ATOM 3173 C C . THR A 1 403 ? 14.191 -1.199 -23.115 1.00 85.38 403 THR A C 1
ATOM 3175 O O . THR A 1 403 ? 13.797 -1.071 -21.951 1.00 85.38 403 THR A O 1
ATOM 3178 N N . ALA A 1 404 ? 13.558 -1.953 -24.014 1.00 87.44 404 ALA A N 1
ATOM 3179 C CA . ALA A 1 404 ? 12.373 -2.737 -23.705 1.00 87.44 404 ALA A CA 1
ATOM 3180 C C . ALA A 1 404 ? 12.683 -3.896 -22.737 1.00 87.44 404 ALA A C 1
ATOM 3182 O O . ALA A 1 404 ? 11.884 -4.135 -21.834 1.00 87.44 404 ALA A O 1
ATOM 3183 N N . GLU A 1 405 ? 13.858 -4.538 -22.815 1.00 90.69 405 GLU A N 1
ATOM 3184 C CA . GLU A 1 405 ? 14.325 -5.519 -21.818 1.00 90.69 405 GLU A CA 1
ATOM 3185 C C . GLU A 1 405 ? 14.376 -4.897 -20.419 1.00 90.69 405 GLU A C 1
ATOM 3187 O O . GLU A 1 405 ? 13.825 -5.458 -19.468 1.00 90.69 405 GLU A O 1
ATOM 3192 N N . LYS A 1 406 ? 14.992 -3.713 -20.283 1.00 88.69 406 LYS A N 1
ATOM 3193 C CA . LYS A 1 406 ? 15.055 -3.001 -18.998 1.00 88.69 406 LYS A CA 1
ATOM 3194 C C . LYS A 1 406 ? 13.650 -2.720 -18.458 1.00 88.69 406 LYS A C 1
ATOM 3196 O O . LYS A 1 406 ? 13.377 -2.999 -17.291 1.00 88.69 406 LYS A O 1
ATOM 3201 N N . ALA A 1 407 ? 12.756 -2.202 -19.301 1.00 90.38 407 ALA A N 1
ATOM 3202 C CA . ALA A 1 407 ? 11.378 -1.906 -18.915 1.00 90.38 407 ALA A CA 1
ATOM 3203 C C . ALA A 1 407 ? 10.594 -3.172 -18.527 1.00 90.38 407 ALA A C 1
ATOM 3205 O O . ALA A 1 407 ? 9.834 -3.150 -17.557 1.00 90.38 407 ALA A O 1
ATOM 3206 N N . PHE A 1 408 ? 10.798 -4.281 -19.241 1.00 93.00 408 PHE A N 1
ATOM 3207 C CA . PHE A 1 408 ? 10.171 -5.566 -18.946 1.00 93.00 408 PHE A CA 1
ATOM 3208 C C . PHE A 1 408 ? 10.640 -6.110 -17.593 1.00 93.00 408 PHE A C 1
ATOM 3210 O O . PHE A 1 408 ? 9.817 -6.399 -16.723 1.00 93.00 408 PHE A O 1
ATOM 3217 N N . ARG A 1 409 ? 11.955 -6.155 -17.356 1.00 92.62 409 ARG A N 1
ATOM 3218 C CA . ARG A 1 409 ? 12.524 -6.566 -16.063 1.00 92.62 409 ARG A CA 1
ATOM 3219 C C . ARG A 1 409 ? 11.995 -5.713 -14.911 1.00 92.62 409 ARG A C 1
ATOM 3221 O O . ARG A 1 409 ? 11.517 -6.249 -13.914 1.00 92.62 409 ARG A O 1
ATOM 3228 N N . GLN A 1 410 ? 11.988 -4.393 -15.080 1.00 91.06 410 GLN A N 1
ATOM 3229 C CA . GLN A 1 410 ? 11.515 -3.478 -14.047 1.00 91.06 410 GLN A CA 1
ATOM 3230 C C . GLN A 1 410 ? 10.015 -3.626 -13.768 1.00 91.06 410 GLN A C 1
ATOM 3232 O O . GLN A 1 410 ? 9.603 -3.825 -12.630 1.00 91.06 410 GLN A O 1
ATOM 3237 N N . PHE A 1 411 ? 9.171 -3.516 -14.794 1.00 91.62 411 PHE A N 1
ATOM 3238 C CA . PHE A 1 411 ? 7.729 -3.362 -14.593 1.00 91.62 411 PHE A CA 1
ATOM 3239 C C . PHE A 1 411 ? 6.949 -4.672 -14.630 1.00 91.62 411 PHE A C 1
ATOM 3241 O O . PHE A 1 411 ? 5.857 -4.724 -14.059 1.00 91.62 411 PHE A O 1
ATOM 3248 N N . ARG A 1 412 ? 7.466 -5.706 -15.302 1.00 93.12 412 ARG A N 1
ATOM 3249 C CA . ARG A 1 412 ? 6.840 -7.033 -15.368 1.00 93.12 412 ARG A CA 1
ATOM 3250 C C . ARG A 1 412 ? 7.464 -8.001 -14.383 1.00 93.12 412 ARG A C 1
ATOM 3252 O O . ARG A 1 412 ? 6.716 -8.666 -13.685 1.00 93.12 412 ARG A O 1
ATOM 3259 N N . LEU A 1 413 ? 8.786 -8.051 -14.261 1.00 93.06 413 LEU A N 1
ATOM 3260 C CA . LEU A 1 413 ? 9.439 -8.965 -13.310 1.00 93.06 413 LEU A CA 1
ATOM 3261 C C . LEU A 1 413 ? 9.660 -8.349 -11.928 1.00 93.06 413 LEU A C 1
ATOM 3263 O O . LEU A 1 413 ? 10.074 -9.057 -11.010 1.00 93.06 413 LEU A O 1
ATOM 3267 N N . ASN A 1 414 ? 9.348 -7.057 -11.780 1.00 93.88 414 ASN A N 1
ATOM 3268 C CA . ASN A 1 414 ? 9.526 -6.307 -10.543 1.00 93.88 414 ASN A CA 1
ATOM 3269 C C . ASN A 1 414 ? 10.983 -6.380 -10.034 1.00 93.88 414 ASN A C 1
ATOM 3271 O O . ASN A 1 414 ? 11.233 -6.492 -8.837 1.00 93.88 414 ASN A O 1
ATOM 3275 N N . GLN A 1 415 ? 11.948 -6.356 -10.962 1.00 92.62 415 GLN A N 1
ATOM 3276 C CA . GLN A 1 415 ? 13.383 -6.391 -10.675 1.00 92.62 415 GLN A CA 1
ATOM 3277 C C . GLN A 1 415 ? 13.956 -4.976 -10.568 1.00 92.62 415 GLN A C 1
ATOM 3279 O O . GLN A 1 415 ? 13.700 -4.117 -11.415 1.00 92.62 415 GLN A O 1
ATOM 3284 N N . TRP A 1 416 ? 14.799 -4.746 -9.563 1.00 89.44 416 TRP A N 1
ATOM 3285 C CA . TRP A 1 416 ? 15.583 -3.515 -9.453 1.00 89.44 416 TRP A CA 1
ATOM 3286 C C . TRP A 1 416 ? 16.725 -3.531 -10.469 1.00 89.44 416 TRP A C 1
ATOM 3288 O O . TRP A 1 416 ? 17.723 -4.224 -10.279 1.00 89.44 416 TRP A O 1
ATOM 3298 N N . VAL A 1 417 ? 16.578 -2.777 -11.560 1.00 85.00 417 VAL A N 1
ATOM 3299 C CA . VAL A 1 417 ? 17.527 -2.755 -12.686 1.00 85.00 417 VAL A CA 1
ATOM 3300 C C . VAL A 1 417 ? 18.317 -1.456 -12.715 1.00 85.00 417 VAL A C 1
ATOM 3302 O O . VAL A 1 417 ? 17.749 -0.381 -12.625 1.00 85.00 417 VAL A O 1
ATOM 3305 N N . ARG A 1 418 ? 19.640 -1.500 -12.885 1.00 78.62 418 ARG A N 1
ATOM 3306 C CA . ARG A 1 418 ? 20.439 -0.261 -12.939 1.00 78.62 418 ARG A CA 1
ATOM 3307 C C . ARG A 1 418 ? 20.107 0.571 -14.182 1.00 78.62 418 ARG A C 1
ATOM 3309 O O . ARG A 1 418 ? 19.813 0.034 -15.247 1.00 78.62 418 ARG A O 1
ATOM 3316 N N . ALA A 1 419 ? 20.233 1.893 -14.058 1.00 60.38 419 ALA A N 1
ATOM 3317 C CA . ALA A 1 419 ? 19.904 2.833 -15.128 1.00 60.38 419 ALA A CA 1
ATOM 3318 C C . ALA A 1 419 ? 20.700 2.648 -16.438 1.00 60.38 419 ALA A C 1
ATOM 3320 O O . ALA A 1 419 ? 20.206 3.035 -17.494 1.00 60.38 419 ALA A O 1
ATOM 3321 N N . ALA A 1 420 ? 21.902 2.065 -16.382 1.00 58.00 420 ALA A N 1
ATOM 3322 C CA . ALA A 1 420 ? 22.782 1.913 -17.536 1.00 58.00 420 ALA A CA 1
ATOM 3323 C C . ALA A 1 420 ? 22.243 0.882 -18.543 1.00 58.00 420 ALA A C 1
ATOM 3325 O O . ALA A 1 420 ? 22.336 -0.328 -18.326 1.00 58.00 420 ALA A O 1
ATOM 3326 N N . THR A 1 421 ? 21.726 1.370 -19.671 1.00 57.62 421 THR A N 1
ATOM 3327 C CA . THR A 1 421 ? 21.351 0.533 -20.814 1.00 57.62 421 THR A CA 1
ATOM 3328 C C . THR A 1 421 ? 22.611 0.056 -21.531 1.00 57.62 421 THR A C 1
ATOM 3330 O O . THR A 1 421 ? 23.483 0.849 -21.889 1.00 57.62 421 THR A O 1
ATOM 3333 N N . ARG A 1 422 ? 22.723 -1.255 -21.746 1.00 65.69 422 ARG A N 1
ATOM 3334 C CA . ARG A 1 422 ? 23.783 -1.833 -22.579 1.00 65.69 422 ARG A CA 1
ATOM 3335 C C . ARG A 1 422 ? 23.417 -1.622 -24.046 1.00 65.69 422 ARG A C 1
ATOM 3337 O O . ARG A 1 422 ? 22.273 -1.840 -24.421 1.00 65.69 422 ARG A O 1
ATOM 3344 N N . TRP A 1 423 ? 24.387 -1.237 -24.875 1.00 67.25 423 TRP A N 1
ATOM 3345 C CA . TRP A 1 423 ? 24.173 -1.087 -26.323 1.00 67.25 423 TRP A CA 1
ATOM 3346 C C . TRP A 1 423 ? 23.831 -2.425 -27.004 1.00 67.25 423 TRP A C 1
ATOM 3348 O O . TRP A 1 423 ? 23.090 -2.447 -27.979 1.00 67.25 423 TRP A O 1
ATOM 3358 N N . MET A 1 424 ? 24.358 -3.538 -26.482 1.00 67.19 424 MET A N 1
ATOM 3359 C CA . MET A 1 424 ? 24.183 -4.871 -27.050 1.00 67.19 424 MET A CA 1
ATOM 3360 C C . MET A 1 424 ? 23.492 -5.807 -26.044 1.00 67.19 424 MET A C 1
ATOM 3362 O O . MET A 1 424 ? 23.936 -5.868 -24.891 1.00 67.19 424 MET A O 1
ATOM 3366 N N . PRO A 1 425 ? 22.452 -6.558 -26.462 1.00 65.25 425 PRO A N 1
ATOM 3367 C CA . PRO A 1 425 ? 21.826 -7.602 -25.651 1.00 65.25 425 PRO A CA 1
ATOM 3368 C C . PRO A 1 425 ? 22.833 -8.645 -25.153 1.00 65.25 425 PRO A C 1
ATOM 3370 O O . PRO A 1 425 ? 23.738 -9.052 -25.886 1.00 65.25 425 PRO A O 1
ATOM 3373 N N . MET A 1 426 ? 22.652 -9.137 -23.924 1.00 70.81 426 MET A N 1
ATOM 3374 C CA . MET A 1 426 ? 23.570 -10.124 -23.337 1.00 70.81 426 MET A CA 1
ATOM 3375 C C . MET A 1 426 ? 23.650 -11.450 -24.099 1.00 70.81 426 MET A C 1
ATOM 3377 O O . MET A 1 426 ? 24.765 -11.946 -24.245 1.00 70.81 426 MET A O 1
ATOM 3381 N N . PRO A 1 427 ? 22.551 -12.018 -24.637 1.00 68.38 427 PRO A N 1
ATOM 3382 C CA . PRO A 1 427 ? 22.650 -13.227 -25.452 1.00 68.38 427 PRO A CA 1
ATOM 3383 C C . PRO A 1 427 ? 23.538 -13.031 -26.686 1.00 68.38 427 PRO A C 1
ATOM 3385 O O . PRO A 1 427 ? 24.332 -13.908 -27.008 1.00 68.38 427 PRO A O 1
ATOM 3388 N N . LEU A 1 428 ? 23.469 -11.860 -27.334 1.00 68.19 428 LEU A N 1
ATOM 3389 C CA . LEU A 1 428 ? 24.339 -11.523 -28.465 1.00 68.19 428 LEU A CA 1
ATOM 3390 C C . LEU A 1 428 ? 25.785 -11.299 -28.021 1.00 68.19 428 LEU A C 1
ATOM 3392 O O . LEU A 1 428 ? 26.699 -11.739 -28.711 1.00 68.19 428 LEU A O 1
ATOM 3396 N N . TYR A 1 429 ? 26.006 -10.673 -26.861 1.00 74.25 429 TYR A N 1
ATOM 3397 C CA . TYR A 1 429 ? 27.342 -10.526 -26.279 1.00 74.25 429 TYR A CA 1
ATOM 3398 C C . TYR A 1 429 ? 27.991 -11.883 -25.988 1.00 74.25 429 TYR A C 1
ATOM 3400 O O . TYR A 1 429 ? 29.121 -12.116 -26.404 1.00 74.25 429 TYR A O 1
ATOM 3408 N N . VAL A 1 430 ? 27.266 -12.789 -25.324 1.00 74.81 430 VAL A N 1
ATOM 3409 C CA . VAL A 1 430 ? 27.745 -14.141 -25.007 1.00 74.81 430 VAL A CA 1
ATOM 3410 C C . VAL A 1 430 ? 27.958 -14.954 -26.285 1.00 74.81 430 VAL A C 1
ATOM 3412 O O . VAL A 1 430 ? 28.978 -15.617 -26.406 1.00 74.81 430 VAL A O 1
ATOM 3415 N N . ALA A 1 431 ? 27.066 -14.853 -27.275 1.00 73.44 431 ALA A N 1
ATOM 3416 C CA . ALA A 1 431 ? 27.259 -15.502 -28.576 1.00 73.44 431 ALA A CA 1
ATOM 3417 C C . ALA A 1 431 ? 28.445 -14.922 -29.370 1.00 73.44 431 ALA A C 1
ATOM 3419 O O . ALA A 1 431 ? 29.060 -15.628 -30.165 1.00 73.44 431 ALA A O 1
ATOM 3420 N N . SER A 1 432 ? 28.777 -13.647 -29.149 1.00 72.25 432 SER A N 1
ATOM 3421 C CA . SER A 1 432 ? 29.957 -12.988 -29.725 1.00 72.25 432 SER A CA 1
ATOM 3422 C C . SER A 1 432 ? 31.236 -13.266 -28.930 1.00 72.25 432 SER A C 1
ATOM 3424 O O . SER A 1 432 ? 32.326 -12.920 -29.390 1.00 72.25 432 SER A O 1
ATOM 3426 N N . ALA A 1 433 ? 31.130 -13.866 -27.741 1.00 66.94 433 ALA A N 1
ATOM 3427 C CA . ALA A 1 433 ? 32.274 -14.262 -26.940 1.00 66.94 433 ALA A CA 1
ATOM 3428 C C . ALA A 1 433 ? 32.884 -15.537 -27.543 1.00 66.94 433 ALA A C 1
ATOM 3430 O O . ALA A 1 43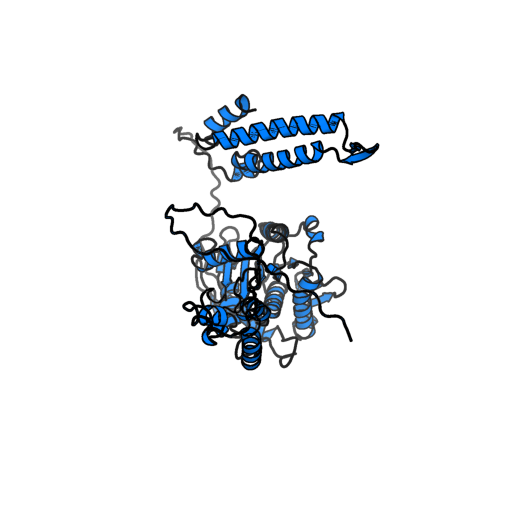3 ? 32.416 -16.651 -27.322 1.00 66.94 433 ALA A O 1
ATOM 3431 N N . GLY A 1 434 ? 33.937 -15.359 -28.335 1.00 65.88 434 GLY A N 1
ATOM 3432 C CA . GLY A 1 434 ? 34.689 -16.434 -28.974 1.00 65.88 434 GLY A CA 1
ATOM 3433 C C . GLY A 1 434 ? 36.148 -16.039 -29.187 1.00 65.88 434 GLY A C 1
ATOM 3434 O O . GLY A 1 434 ? 36.530 -14.881 -29.004 1.00 65.88 434 GLY A O 1
ATOM 3435 N N . SER A 1 435 ? 36.985 -17.011 -29.552 1.00 67.25 435 SER A N 1
ATOM 3436 C CA . SER A 1 435 ? 38.370 -16.755 -29.953 1.00 67.25 435 SER A CA 1
ATOM 3437 C C . SER A 1 435 ? 38.425 -15.872 -31.205 1.00 67.25 435 SER A C 1
ATOM 3439 O O . SER A 1 435 ? 37.466 -15.814 -31.977 1.00 67.25 435 SER A O 1
ATOM 3441 N N . CYS A 1 436 ? 39.550 -15.168 -31.398 1.00 61.97 436 CYS A N 1
ATOM 3442 C CA . CYS A 1 436 ? 39.792 -14.341 -32.579 1.00 61.97 436 CYS A CA 1
ATOM 3443 C C . CYS A 1 436 ? 39.345 -15.082 -33.844 1.00 61.97 436 CYS A C 1
ATOM 3445 O O . CYS A 1 436 ? 39.828 -16.183 -34.117 1.00 61.97 436 CYS A O 1
ATOM 3447 N N . GLY A 1 437 ? 38.419 -14.474 -34.595 1.00 60.28 437 GLY A N 1
ATOM 3448 C CA . GLY A 1 437 ? 37.949 -15.022 -35.862 1.00 60.28 437 GLY A CA 1
ATOM 3449 C C . GLY A 1 437 ? 39.116 -15.320 -36.815 1.00 60.28 437 GLY A C 1
ATOM 3450 O O . GLY A 1 437 ? 40.217 -14.789 -36.631 1.00 60.28 437 GLY A O 1
ATOM 3451 N N . PRO A 1 438 ? 38.900 -16.172 -37.832 1.00 62.06 438 PRO A N 1
ATOM 3452 C CA . PRO A 1 438 ? 39.950 -16.570 -38.762 1.00 62.06 438 PRO A CA 1
ATOM 3453 C C . PRO A 1 438 ? 40.674 -15.341 -39.316 1.00 62.06 438 PRO A C 1
ATOM 3455 O O . PRO A 1 438 ? 40.040 -14.346 -39.679 1.00 62.06 438 PRO A O 1
ATOM 3458 N N . HIS A 1 439 ? 42.011 -15.404 -39.360 1.00 56.75 439 HIS A N 1
ATOM 3459 C CA . HIS A 1 439 ? 42.822 -14.326 -39.919 1.00 56.75 439 HIS A CA 1
ATOM 3460 C C . HIS A 1 439 ? 42.261 -13.934 -41.294 1.00 56.75 439 HIS A C 1
ATOM 3462 O O . HIS A 1 439 ? 42.055 -14.818 -42.130 1.00 56.75 439 HIS A O 1
ATOM 3468 N N . PRO A 1 440 ? 42.015 -12.636 -41.552 1.00 60.31 440 PRO A N 1
ATOM 3469 C CA . PRO A 1 440 ? 41.417 -12.207 -42.805 1.00 60.31 440 PRO A CA 1
ATOM 3470 C C . PRO A 1 440 ? 42.276 -12.688 -43.977 1.00 60.31 440 PRO A C 1
ATOM 3472 O O . PRO A 1 440 ? 43.477 -12.404 -44.040 1.00 60.31 440 PRO A O 1
ATOM 3475 N N . THR A 1 441 ? 41.656 -13.424 -44.898 1.00 60.84 441 THR A N 1
ATOM 3476 C CA . THR A 1 441 ? 42.288 -13.922 -46.122 1.00 60.84 441 THR A CA 1
ATOM 3477 C C . THR A 1 441 ? 42.854 -12.753 -46.929 1.00 60.84 441 THR A C 1
ATOM 3479 O O . THR A 1 441 ? 42.229 -11.692 -47.033 1.00 60.84 441 THR A O 1
ATOM 3482 N N . LYS A 1 442 ? 44.057 -12.924 -47.496 1.00 54.75 442 LYS A N 1
ATOM 3483 C CA . LYS A 1 442 ? 44.706 -11.909 -48.344 1.00 54.75 442 LYS A CA 1
ATOM 3484 C C . LYS A 1 442 ? 43.733 -11.477 -49.454 1.00 54.75 442 LYS A C 1
ATOM 3486 O O . LYS A 1 442 ? 43.378 -12.297 -50.290 1.00 54.75 442 LYS A O 1
ATOM 3491 N N . GLY A 1 443 ? 43.305 -10.211 -49.440 1.00 57.41 443 GLY A N 1
ATOM 3492 C CA . GLY A 1 443 ? 42.414 -9.625 -50.453 1.00 57.41 443 GLY A CA 1
ATOM 3493 C C . GLY A 1 443 ? 41.084 -9.057 -49.941 1.00 57.41 443 GLY A C 1
ATOM 3494 O O . GLY A 1 443 ? 40.419 -8.356 -50.695 1.00 57.41 443 GLY A O 1
ATOM 3495 N N . ALA A 1 444 ? 40.694 -9.291 -48.681 1.00 57.03 444 ALA A N 1
ATOM 3496 C CA . ALA A 1 444 ? 39.476 -8.683 -48.134 1.00 57.03 444 ALA A CA 1
ATOM 3497 C C . ALA A 1 444 ? 39.652 -7.160 -47.906 1.00 57.03 444 ALA A C 1
ATOM 3499 O O . ALA A 1 444 ? 40.673 -6.758 -47.330 1.00 57.03 444 ALA A O 1
ATOM 3500 N N . PRO A 1 445 ? 38.688 -6.307 -48.313 1.00 56.97 445 PRO A N 1
ATOM 3501 C CA . PRO A 1 445 ? 38.728 -4.876 -48.018 1.00 56.97 445 PRO A CA 1
ATOM 3502 C C . PRO A 1 445 ? 38.758 -4.661 -46.500 1.00 56.97 445 PRO A C 1
ATOM 3504 O O . PRO A 1 445 ? 37.909 -5.166 -45.767 1.00 56.97 445 PRO A O 1
ATOM 3507 N N . ARG A 1 446 ? 39.776 -3.942 -46.010 1.00 57.03 446 ARG A N 1
ATOM 3508 C CA . ARG A 1 446 ? 39.953 -3.655 -44.580 1.00 57.03 446 ARG A CA 1
ATOM 3509 C C . ARG A 1 446 ? 39.378 -2.285 -44.250 1.00 57.03 446 ARG A C 1
ATOM 3511 O O . ARG A 1 446 ? 39.904 -1.274 -44.703 1.00 57.03 446 ARG A O 1
ATOM 3518 N N . CYS A 1 447 ? 38.362 -2.248 -43.397 1.00 54.19 447 CYS A N 1
ATOM 3519 C CA . CYS A 1 447 ? 37.948 -1.022 -42.724 1.00 54.19 447 CYS A CA 1
ATOM 3520 C C . CYS A 1 447 ? 38.792 -0.857 -41.454 1.00 54.19 447 CYS A C 1
ATOM 3522 O O . CYS A 1 447 ? 38.601 -1.582 -40.480 1.00 54.19 447 CYS A O 1
ATOM 3524 N N . SER A 1 448 ? 39.757 0.064 -41.457 1.00 58.44 448 SER A N 1
ATOM 3525 C CA . SER A 1 448 ? 40.523 0.411 -40.256 1.00 58.44 448 SER A CA 1
ATOM 3526 C C . SER A 1 448 ? 39.855 1.578 -39.530 1.00 58.44 448 SER A C 1
ATOM 3528 O O . SER A 1 448 ? 39.949 2.720 -39.978 1.00 58.44 448 SER A O 1
ATOM 3530 N N . GLY A 1 449 ? 39.195 1.301 -38.406 1.00 46.38 449 GLY A N 1
ATOM 3531 C CA . GLY A 1 449 ? 38.781 2.333 -37.458 1.00 46.38 449 GLY A CA 1
ATOM 3532 C C . GLY A 1 449 ? 39.932 2.640 -36.504 1.00 46.38 449 GLY A C 1
ATOM 3533 O O . GLY A 1 449 ? 40.262 1.811 -35.661 1.00 46.38 449 GLY A O 1
ATOM 3534 N N . ALA A 1 450 ? 40.568 3.802 -36.637 1.00 46.25 450 ALA A N 1
ATOM 3535 C CA . ALA A 1 450 ? 41.532 4.266 -35.646 1.00 46.25 450 ALA A CA 1
ATOM 3536 C C . ALA A 1 450 ? 40.768 4.889 -34.468 1.00 46.25 450 ALA A C 1
ATOM 3538 O O . ALA A 1 450 ? 40.153 5.942 -34.621 1.00 46.25 450 ALA A O 1
ATOM 3539 N N . GLN A 1 451 ? 40.798 4.252 -33.295 1.00 41.75 451 GLN A N 1
ATOM 3540 C CA . GLN A 1 451 ? 40.442 4.935 -32.052 1.00 41.75 451 GLN A CA 1
ATOM 3541 C C . GLN A 1 451 ? 41.662 5.748 -31.595 1.00 41.75 451 GLN A C 1
ATOM 3543 O O . GLN A 1 451 ? 42.732 5.162 -31.422 1.00 41.75 451 GLN A O 1
ATOM 3548 N N . PRO A 1 452 ? 41.558 7.076 -31.411 1.00 41.00 452 PRO A N 1
ATOM 3549 C CA . PRO A 1 452 ? 42.659 7.859 -30.870 1.00 41.00 452 PRO A CA 1
ATOM 3550 C C . PRO A 1 452 ? 42.854 7.477 -29.399 1.00 41.00 452 PRO A C 1
ATOM 3552 O O . PRO A 1 452 ? 42.124 7.925 -28.517 1.00 41.00 452 PRO A O 1
ATOM 3555 N N . THR A 1 453 ? 43.825 6.611 -29.120 1.00 40.84 453 THR A N 1
ATOM 3556 C CA . THR A 1 453 ? 44.225 6.285 -27.752 1.00 40.84 453 THR A CA 1
ATOM 3557 C C . THR A 1 453 ? 45.001 7.467 -27.180 1.00 40.84 453 THR A C 1
ATOM 3559 O O . THR A 1 453 ? 46.127 7.731 -27.608 1.00 40.84 453 THR A O 1
ATOM 3562 N N . ALA A 1 454 ? 44.429 8.170 -26.199 1.00 40.59 454 ALA A N 1
ATOM 3563 C CA . ALA A 1 454 ? 45.237 8.954 -25.272 1.00 40.59 454 ALA A CA 1
ATOM 3564 C C . ALA A 1 454 ? 46.268 8.003 -24.640 1.00 40.59 454 ALA A C 1
ATOM 3566 O O . ALA A 1 454 ? 45.922 6.904 -24.203 1.00 40.59 454 ALA A O 1
ATOM 3567 N N . ALA A 1 455 ? 47.537 8.395 -24.712 1.00 37.22 455 ALA A N 1
ATOM 3568 C CA . ALA A 1 455 ? 48.691 7.546 -24.476 1.00 37.22 455 ALA A CA 1
ATOM 3569 C C . ALA A 1 455 ? 48.628 6.803 -23.131 1.00 37.22 455 ALA A C 1
ATOM 3571 O O . ALA A 1 455 ? 48.840 7.389 -22.075 1.00 37.22 455 ALA A O 1
ATOM 3572 N N . TRP A 1 456 ? 48.424 5.489 -23.193 1.00 30.12 456 TRP A N 1
ATOM 3573 C CA . TRP A 1 456 ? 48.884 4.572 -22.158 1.00 30.12 456 TRP A CA 1
ATOM 3574 C C . TRP A 1 456 ? 50.210 3.990 -22.634 1.00 30.12 456 TRP A C 1
ATOM 3576 O O . TRP A 1 456 ? 50.260 3.148 -23.531 1.00 30.12 456 TRP A O 1
ATOM 3586 N N . THR A 1 457 ? 51.312 4.494 -22.083 1.00 31.66 457 THR A N 1
ATOM 3587 C CA . THR A 1 457 ? 52.646 3.940 -22.315 1.00 31.66 457 THR A CA 1
ATOM 3588 C C . THR A 1 457 ? 52.727 2.547 -21.702 1.00 31.66 457 THR A C 1
ATOM 3590 O O . THR A 1 457 ? 52.813 2.395 -20.486 1.00 31.66 457 THR A O 1
ATOM 3593 N N . CYS A 1 458 ? 52.705 1.525 -22.554 1.00 25.81 458 CYS A N 1
ATOM 3594 C CA . CYS A 1 458 ? 53.066 0.161 -22.189 1.00 25.81 458 CYS A CA 1
ATOM 3595 C C . CYS A 1 458 ? 54.597 0.093 -21.980 1.00 25.81 458 CYS A C 1
ATOM 3597 O O . CYS A 1 458 ? 55.329 0.577 -22.854 1.00 25.81 458 CYS A O 1
ATOM 3599 N N . PRO A 1 459 ? 55.123 -0.463 -20.869 1.00 30.14 459 PRO A N 1
ATOM 3600 C CA . PRO A 1 459 ? 56.564 -0.587 -20.677 1.00 30.14 459 PRO A CA 1
ATOM 3601 C C . PRO A 1 459 ? 57.115 -1.584 -21.700 1.00 30.14 459 PRO A C 1
ATOM 3603 O O . PRO A 1 459 ? 56.695 -2.739 -21.741 1.00 30.14 459 PRO A O 1
ATOM 3606 N N . ARG A 1 460 ? 58.048 -1.141 -22.549 1.00 31.77 460 ARG A N 1
ATOM 3607 C CA . ARG A 1 460 ? 58.738 -2.024 -23.498 1.00 31.77 460 ARG A CA 1
ATOM 3608 C C . ARG A 1 460 ? 59.589 -3.030 -22.727 1.00 31.77 460 ARG A C 1
ATOM 3610 O O . ARG A 1 460 ? 60.562 -2.637 -22.088 1.00 31.77 460 ARG A O 1
ATOM 3617 N N . SER A 1 461 ? 59.278 -4.317 -22.852 1.00 30.11 461 SER A N 1
ATOM 3618 C CA . SER A 1 461 ? 60.267 -5.369 -22.641 1.00 30.11 461 SER A CA 1
ATOM 3619 C C . SER A 1 461 ? 61.246 -5.356 -23.818 1.00 30.11 461 SER A C 1
ATOM 3621 O O . SER A 1 461 ? 60.877 -5.292 -24.991 1.00 30.11 461 SER A O 1
ATOM 3623 N N . SER A 1 462 ? 62.527 -5.330 -23.484 1.00 35.62 462 SER A N 1
ATOM 3624 C CA . SER A 1 462 ? 63.645 -5.339 -24.412 1.00 35.62 462 SER A CA 1
ATOM 3625 C C . SER A 1 462 ? 63.781 -6.705 -25.076 1.00 35.62 462 SER A C 1
ATOM 3627 O O . SER A 1 462 ? 64.147 -7.675 -24.416 1.00 35.62 462 SER A O 1
ATOM 3629 N N . THR A 1 463 ? 63.558 -6.791 -26.384 1.00 31.52 463 THR A N 1
ATOM 3630 C CA . THR A 1 463 ? 64.323 -7.700 -27.250 1.00 31.52 463 THR A CA 1
ATOM 3631 C C . THR A 1 463 ? 64.201 -7.258 -28.705 1.00 31.52 463 THR A C 1
ATOM 3633 O O . THR A 1 463 ? 63.123 -7.124 -29.273 1.00 31.52 463 THR A O 1
ATOM 3636 N N . SER A 1 464 ? 65.356 -6.944 -29.272 1.00 29.91 464 SER A N 1
ATOM 3637 C CA . SER A 1 464 ? 65.604 -6.459 -30.622 1.00 29.91 464 SER A CA 1
ATOM 3638 C C . SER A 1 464 ? 65.546 -7.576 -31.663 1.00 29.91 464 SER A C 1
ATOM 3640 O O . SER A 1 464 ? 66.239 -8.575 -31.493 1.00 29.91 464 SER A O 1
ATOM 3642 N N . LEU A 1 465 ? 64.871 -7.341 -32.792 1.00 28.84 465 LEU A N 1
ATOM 3643 C CA . LEU A 1 465 ? 65.227 -7.925 -34.092 1.00 28.84 465 LEU A CA 1
ATOM 3644 C C . LEU A 1 465 ? 65.024 -6.866 -35.200 1.00 28.84 465 LEU A C 1
ATOM 3646 O O . LEU A 1 465 ? 63.973 -6.221 -35.215 1.00 28.84 465 LEU A O 1
ATOM 3650 N N . PRO A 1 466 ? 66.004 -6.635 -36.099 1.00 32.06 466 PRO A N 1
ATOM 3651 C CA . PRO A 1 466 ? 65.932 -5.592 -37.119 1.00 32.06 466 PRO A CA 1
ATOM 3652 C C . PRO A 1 466 ? 65.474 -6.144 -38.478 1.00 32.06 466 PRO A C 1
ATOM 3654 O O . PRO A 1 466 ? 65.882 -7.228 -38.883 1.00 32.06 466 PRO A O 1
ATOM 3657 N N . GLY A 1 467 ? 64.715 -5.343 -39.231 1.00 29.23 467 GLY A N 1
ATOM 3658 C CA . GLY A 1 467 ? 64.628 -5.497 -40.686 1.00 29.23 467 GLY A CA 1
ATOM 3659 C C . GLY A 1 467 ? 63.241 -5.285 -41.283 1.00 29.23 467 GLY A C 1
ATOM 3660 O O . GLY A 1 467 ? 62.445 -6.213 -41.319 1.00 29.23 467 GLY A O 1
ATOM 3661 N N . ALA A 1 468 ? 62.990 -4.070 -41.781 1.00 28.47 468 ALA A N 1
ATOM 3662 C CA . ALA A 1 468 ? 62.394 -3.766 -43.093 1.00 28.47 468 ALA A CA 1
ATOM 3663 C C . ALA A 1 468 ? 61.777 -2.357 -43.071 1.00 28.47 468 ALA A C 1
ATOM 3665 O O . ALA A 1 468 ? 60.764 -2.098 -42.423 1.00 28.47 468 ALA A O 1
ATOM 3666 N N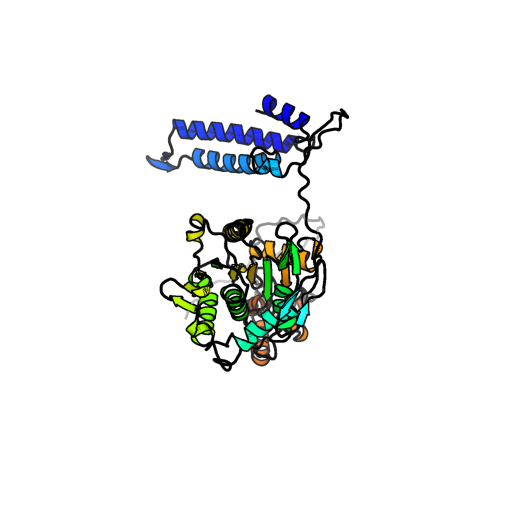 . SER A 1 469 ? 62.415 -1.432 -43.784 1.00 28.08 469 SER A N 1
ATOM 3667 C CA . SER A 1 469 ? 61.936 -0.076 -44.041 1.00 28.08 469 SER A CA 1
ATOM 3668 C C . SER A 1 469 ? 60.776 -0.099 -45.045 1.00 28.08 469 SER A C 1
ATOM 3670 O O . SER A 1 469 ? 60.863 -0.733 -46.093 1.00 28.08 469 SER A O 1
ATOM 3672 N N . CYS A 1 470 ? 59.690 0.622 -44.753 1.00 28.28 470 CYS A N 1
ATOM 3673 C CA . CYS A 1 470 ? 58.601 0.850 -45.704 1.00 28.28 470 CYS A CA 1
ATOM 3674 C C . CYS A 1 470 ? 58.607 2.324 -46.133 1.00 28.28 470 CYS A C 1
ATOM 3676 O O . CYS A 1 470 ? 58.372 3.224 -45.327 1.00 28.28 470 CYS A O 1
ATOM 3678 N N . SER A 1 471 ? 58.931 2.568 -47.403 1.00 29.89 471 SER A N 1
ATOM 3679 C CA . SER A 1 471 ? 58.975 3.889 -48.027 1.00 29.89 471 SER A CA 1
ATOM 3680 C C . SER A 1 471 ? 57.569 4.425 -48.319 1.00 29.89 471 SER A C 1
ATOM 3682 O O . SER A 1 471 ? 56.783 3.775 -49.007 1.00 29.89 471 SER A O 1
ATOM 3684 N N . ASN A 1 472 ? 57.293 5.647 -47.863 1.00 30.50 472 ASN A N 1
ATOM 3685 C CA . ASN A 1 472 ? 56.119 6.449 -48.211 1.00 30.50 472 ASN A CA 1
ATOM 3686 C C . ASN A 1 472 ? 56.057 6.731 -49.726 1.00 30.50 472 ASN A C 1
ATOM 3688 O O . ASN A 1 472 ? 56.928 7.420 -50.258 1.00 30.50 472 ASN A O 1
ATOM 3692 N N . ARG A 1 473 ? 54.981 6.314 -50.405 1.00 28.92 473 ARG A N 1
ATOM 3693 C CA . ARG A 1 473 ? 54.524 6.954 -51.651 1.00 28.92 473 ARG A CA 1
ATOM 3694 C C . ARG A 1 473 ? 53.078 7.410 -51.493 1.00 28.92 473 ARG A C 1
ATOM 3696 O O . ARG A 1 473 ? 52.174 6.604 -51.307 1.00 28.92 473 ARG A O 1
ATOM 3703 N N . ARG A 1 474 ? 52.906 8.732 -51.552 1.00 30.59 474 ARG A N 1
ATOM 3704 C CA . ARG A 1 474 ? 51.627 9.438 -51.688 1.00 30.59 474 ARG A CA 1
ATOM 3705 C C . ARG A 1 474 ? 51.045 9.138 -53.071 1.00 30.59 474 ARG A C 1
ATOM 3707 O O . ARG A 1 474 ? 51.792 9.185 -54.044 1.00 30.59 474 ARG A O 1
ATOM 3714 N N . ASN A 1 475 ? 49.739 8.894 -53.154 1.00 30.47 475 ASN A N 1
ATOM 3715 C CA . ASN A 1 475 ? 49.001 8.877 -54.419 1.00 30.47 475 ASN A CA 1
ATOM 3716 C C . ASN A 1 475 ? 48.110 10.135 -54.499 1.00 30.47 475 ASN A C 1
ATOM 3718 O O . ASN A 1 475 ? 47.551 10.515 -53.464 1.00 30.47 475 ASN A O 1
ATOM 3722 N N . PRO A 1 476 ? 48.007 10.814 -55.658 1.00 36.62 476 PRO A N 1
ATOM 3723 C CA . PRO A 1 476 ? 47.283 12.072 -55.793 1.00 36.62 476 PRO A CA 1
ATOM 3724 C C . PRO A 1 476 ? 45.788 11.868 -56.088 1.00 36.62 476 PRO A C 1
ATOM 3726 O O . PRO A 1 476 ? 45.338 10.788 -56.460 1.00 36.62 476 PRO A O 1
ATOM 3729 N N . ALA A 1 477 ? 45.041 12.949 -55.878 1.00 33.66 477 ALA A N 1
ATOM 3730 C CA . ALA A 1 477 ? 43.598 13.083 -56.011 1.00 33.66 477 ALA A CA 1
ATOM 3731 C C . ALA A 1 477 ? 43.053 12.785 -57.424 1.00 33.66 477 ALA A C 1
ATOM 3733 O O . ALA A 1 477 ? 43.667 13.147 -58.426 1.00 33.66 477 ALA A O 1
ATOM 3734 N N . HIS A 1 478 ? 41.852 12.202 -57.477 1.00 30.53 478 HIS A N 1
ATOM 3735 C CA . HIS A 1 478 ? 40.981 12.184 -58.657 1.00 30.53 478 HIS A CA 1
ATOM 3736 C C . HIS A 1 478 ? 40.105 13.451 -58.696 1.00 30.53 478 HIS A C 1
ATOM 3738 O O . HIS A 1 478 ? 39.633 13.867 -57.634 1.00 30.53 478 HIS A O 1
ATOM 3744 N N . PRO A 1 479 ? 39.835 14.041 -59.878 1.00 44.31 479 PRO A N 1
ATOM 3745 C CA . PRO A 1 479 ? 38.827 15.076 -60.034 1.00 44.31 479 PRO A CA 1
ATOM 3746 C C . PRO A 1 479 ? 37.453 14.481 -60.373 1.00 44.31 479 PRO A C 1
ATOM 3748 O O . PRO A 1 479 ? 37.325 13.383 -60.913 1.00 44.31 479 PRO A O 1
ATOM 3751 N N . SER A 1 480 ? 36.447 15.266 -60.024 1.00 35.09 480 SER A N 1
ATOM 3752 C CA . SER A 1 480 ? 35.011 15.104 -60.214 1.00 35.09 480 SER A CA 1
ATOM 3753 C C . SER A 1 480 ? 34.563 15.064 -61.678 1.00 35.09 480 SER A C 1
ATOM 3755 O O . SER A 1 480 ? 35.025 15.870 -62.484 1.00 35.09 480 SER A O 1
ATOM 3757 N N . MET A 1 481 ? 33.568 14.212 -61.950 1.00 35.09 481 MET A N 1
ATOM 3758 C CA . MET A 1 481 ? 32.379 14.490 -62.768 1.00 35.09 481 MET A CA 1
ATOM 3759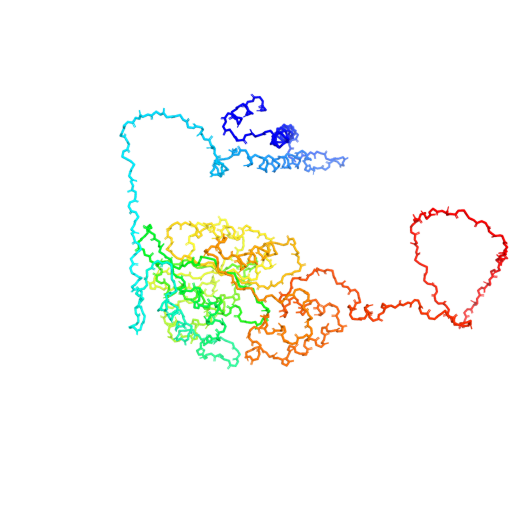 C C . MET A 1 481 ? 31.235 13.585 -62.319 1.00 35.09 481 MET A C 1
ATOM 3761 O O . MET A 1 481 ? 31.521 12.404 -62.019 1.00 35.09 481 MET A O 1
#

Radius of gyration: 32.2 Å; chains: 1; bounding box: 92×65×115 Å

Secondary structure (DSSP, 8-state):
-HHHHHHHHHHTT---TTSHHHHHHHHHHHHHHHHHHHHHHHH-SEEE-TTS-EEE-HHHHHHHHHHHHHHHHHHHTT-STTGGGG---------------------PPP------EETTEE----SSEE-HHHHHHHHHHHHHH-B--SGGGTTSB-PPPHHHIIIIIHHHHHEEEEETTTTEEEES-SEEEEE--TTSSHHHHHHHHHHHHHHTS--TT-EEEEE-SSHHHHHHHHHHHHHHHHH-TTTTTTEEEEGGGTEEEETTTTEEEEEPPGGGGGG-----SEEEEE-GGG---SHHHHHHHHHHTSTT-SS-EEEEEE---S-TTSHHHHHHHHHHHHHH-GGG-TTEEEEE-PPPTTS-TT-HHHHHHH-TTBTTTB-HHHHHHHHHHHHH-HHHHHHHHHHTS-----S---SS-HHHHHHH--S-PPPPPTTPPP-----------PPPP--------------PPPPP-

Organism: NCBI:txid2831970

pLDDT: mean 80.31, std 19.13, range [25.81, 97.88]